Protein AF-A0A4Z0PW78-F1 (afdb_monomer)

Radius of gyration: 22.3 Å; Cα contacts (8 Å, |Δi|>4): 816; chains: 1; bounding box: 70×43×68 Å

Solvent-accessible surface area (backbone atoms only — not comparable to full-atom values): 22591 Å² total; per-residue (Å²): 133,64,68,70,57,57,51,52,51,54,51,48,52,52,50,50,51,48,52,62,52,59,76,69,64,66,72,40,75,34,71,49,31,57,59,21,32,73,36,9,66,39,74,57,93,52,34,35,35,42,36,24,33,34,71,18,48,64,55,60,40,34,90,69,72,58,75,44,50,45,72,59,26,53,74,41,70,54,27,63,71,45,38,53,58,56,42,54,42,89,92,56,57,73,67,48,40,48,51,54,48,50,50,31,52,75,54,73,37,88,73,70,82,82,55,56,71,69,57,49,55,53,48,47,54,53,42,49,50,34,48,52,53,53,45,46,56,51,50,54,50,46,42,60,73,70,57,49,60,35,38,38,37,42,28,55,38,73,60,44,53,79,79,69,49,53,57,54,58,61,50,49,52,53,44,54,74,73,72,43,75,95,54,42,61,33,36,40,41,45,44,57,33,42,50,41,58,94,62,65,57,68,53,41,57,58,50,58,36,22,29,45,32,29,6,41,45,50,9,45,49,59,45,70,49,65,53,84,50,33,34,42,38,38,11,28,24,42,11,25,54,17,48,40,32,21,52,23,36,37,65,64,51,45,80,78,56,60,75,77,30,47,61,38,39,49,51,38,57,56,47,54,72,39,67,73,44,30,42,33,71,48,77,48,22,23,38,34,27,41,40,24,42,28,46,33,43,46,51,72,25,40,64,51,63,44,61,56,83,87,66,88,71,72,85,66,78,55,76,48,33,54,27,40,33,39,36,23,21,74,65,32,43,77,31,44,42,60,92,49,67,38,82,83,48,57,55,19,37,42,9,28,36,66,49,33,41,49,28,47,66,98,84,38,80,57,3,43,54,45,48,44,50,75,73,67,41,82,40,48,64,35,40,43,80,51,78,47,55,45,52,90,85,49,87,45,75,52,68,61,26,48,52,62,21,51,70,61,39,48,53,52,46,42,50,52,77,46,88,61,91,60,95,50,67,61,74,63,130

Mean predicted aligned error: 7.26 Å

Organism: NCBI:txid1867101

Sequence (429 aa):
MNTKFIFNIILWVMIIANAAFMCSCTMRYVLYGTEASRYSGAVQNDSTFVYFDRQGDMYPSVDSRVVVHDDRLNYHGASLQHYFQFLTKPIWSADQQAQVTSLSRYYGVNLDLPAKETEVKASWLQLQDSVQTKFIRNFNRQLKASKTDVLVVLIHGYNNNVGETRWFAPLKRQILANYFIGERVHFLHIYWDGRSGTFVLPMWTWAQGSLYPVGLGVRQILTRLDPKMPVYALGHSTGAPVLCAALWNCTSALNKGRDYQVHLGERYLDMLKQPRYITPTLPKLRVAFVAPAMPALHFNDFDNRTTIAGQQSLTPPPLTPQRFVIGHNRHDKVTGKGPFPTRLYGSTRLGTKRSEYCGHGNTTPYGVLTLLRSTGSSAETFLYDFTKGIPWFGLGHGVVSFMNDERTFSQFLDAWLTNKPVRGNTTCP

pLDDT: mean 84.05, std 13.04, range [40.66, 98.75]

Nearest PDB structures (foldseek):
  1ixc-assembly1_A-2  TM=3.791E-01  e=1.864E+00  Cupriavidus necator
  6bnj-assembly1_C  TM=3.375E-01  e=1.764E+00  Homo sapiens
  4ran-assembly1_A  TM=3.615E-01  e=5.047E+00  Homo sapiens
  4kn6-assembly1_A  TM=3.289E-01  e=8.303E+00  Homo sapiens

Structure (mmCIF, N/CA/C/O backbone):
data_AF-A0A4Z0PW78-F1
#
_entry.id   AF-A0A4Z0PW78-F1
#
loop_
_atom_site.group_PDB
_atom_site.id
_atom_site.type_symbol
_atom_site.label_atom_id
_atom_site.label_alt_id
_atom_site.label_comp_id
_atom_site.label_asym_id
_atom_site.label_entity_id
_atom_site.label_seq_id
_atom_site.pdbx_PDB_ins_code
_atom_site.Cartn_x
_atom_site.Cartn_y
_atom_site.Cartn_z
_atom_site.occupancy
_atom_site.B_iso_or_equiv
_atom_site.auth_seq_id
_atom_site.auth_comp_id
_atom_site.auth_asym_id
_atom_site.auth_atom_id
_atom_site.pdbx_PDB_model_num
ATOM 1 N N . MET A 1 1 ? 45.318 -2.183 36.423 1.00 58.75 1 MET A N 1
ATOM 2 C CA . MET A 1 1 ? 44.887 -2.605 35.068 1.00 58.75 1 MET A CA 1
ATOM 3 C C . MET A 1 1 ? 44.771 -1.359 34.196 1.00 58.75 1 MET A C 1
ATOM 5 O O . MET A 1 1 ? 44.137 -0.406 34.626 1.00 58.75 1 MET A O 1
ATOM 9 N N . ASN A 1 2 ? 45.444 -1.307 33.044 1.00 82.50 2 ASN A N 1
ATOM 10 C CA . ASN A 1 2 ? 45.550 -0.086 32.235 1.00 82.50 2 ASN A CA 1
ATOM 11 C C . ASN A 1 2 ? 44.259 0.140 31.425 1.00 82.50 2 ASN A C 1
ATOM 13 O O . ASN A 1 2 ? 43.924 -0.659 30.552 1.00 82.50 2 ASN A O 1
ATOM 17 N N . THR A 1 3 ? 43.531 1.220 31.701 1.00 76.62 3 THR A N 1
ATOM 18 C CA . THR A 1 3 ? 42.263 1.572 31.034 1.00 76.62 3 THR A CA 1
ATOM 19 C C . THR A 1 3 ? 42.401 1.705 29.515 1.00 76.62 3 THR A C 1
ATOM 21 O O . THR A 1 3 ? 41.471 1.356 28.788 1.00 76.62 3 THR A O 1
ATOM 24 N N . LYS A 1 4 ? 43.582 2.093 29.008 1.00 78.19 4 LYS A N 1
ATOM 25 C CA . LYS A 1 4 ? 43.869 2.127 27.562 1.00 78.19 4 LYS A CA 1
ATOM 26 C C . LYS A 1 4 ? 43.874 0.736 26.919 1.00 78.19 4 LYS A C 1
ATOM 28 O O . LYS A 1 4 ? 43.474 0.591 25.769 1.00 78.19 4 LYS A O 1
ATOM 33 N N . PHE A 1 5 ? 44.294 -0.292 27.655 1.00 82.44 5 PHE A N 1
ATOM 34 C CA . PHE A 1 5 ? 44.346 -1.667 27.153 1.00 82.44 5 PHE A CA 1
ATOM 35 C C . PHE A 1 5 ? 42.940 -2.261 26.993 1.00 82.44 5 PHE A C 1
ATOM 37 O O . PHE A 1 5 ? 42.628 -2.834 25.953 1.00 82.44 5 PHE A O 1
ATOM 44 N N . ILE A 1 6 ? 42.060 -2.035 27.975 1.00 83.56 6 ILE A N 1
ATOM 45 C CA . ILE A 1 6 ? 40.652 -2.465 27.914 1.00 83.56 6 ILE A CA 1
ATOM 46 C C . ILE A 1 6 ? 39.918 -1.748 26.772 1.00 83.56 6 ILE A C 1
ATOM 48 O O . ILE A 1 6 ? 39.203 -2.391 26.007 1.00 83.56 6 ILE A O 1
ATOM 52 N N . PHE A 1 7 ? 40.138 -0.440 26.605 1.00 85.44 7 PHE A N 1
ATOM 53 C CA . PHE A 1 7 ? 39.536 0.327 25.511 1.00 85.44 7 PHE A CA 1
ATOM 54 C C . PHE A 1 7 ? 39.963 -0.194 24.129 1.00 85.44 7 PHE A C 1
ATOM 56 O O . PHE A 1 7 ? 39.117 -0.393 23.260 1.00 85.44 7 PHE A O 1
ATOM 63 N N . ASN A 1 8 ? 41.253 -0.489 23.942 1.00 80.19 8 ASN A N 1
ATOM 64 C CA . ASN A 1 8 ? 41.758 -1.039 22.684 1.00 80.19 8 ASN A CA 1
ATOM 65 C C . ASN A 1 8 ? 41.202 -2.438 22.392 1.00 80.19 8 ASN A C 1
ATOM 67 O O . ASN A 1 8 ? 40.856 -2.713 21.248 1.00 80.19 8 ASN A O 1
ATOM 71 N N . ILE A 1 9 ? 41.052 -3.303 23.401 1.00 81.75 9 ILE A N 1
ATOM 72 C CA . ILE A 1 9 ? 40.420 -4.620 23.218 1.00 81.75 9 ILE A CA 1
ATOM 73 C C . ILE A 1 9 ? 38.960 -4.465 22.789 1.00 81.75 9 ILE A C 1
ATOM 75 O O . ILE A 1 9 ? 38.541 -5.107 21.830 1.00 81.75 9 ILE A O 1
ATOM 79 N N . ILE A 1 10 ? 38.191 -3.590 23.446 1.00 80.38 10 ILE A N 1
ATOM 80 C CA . ILE A 1 10 ? 36.789 -3.337 23.080 1.00 80.38 10 ILE A CA 1
ATOM 81 C C . ILE A 1 10 ? 36.696 -2.811 21.643 1.00 80.38 10 ILE A C 1
ATOM 83 O O . ILE A 1 10 ? 35.862 -3.284 20.872 1.00 80.38 10 ILE A O 1
ATOM 87 N N . LEU A 1 11 ? 37.576 -1.883 21.258 1.00 75.31 11 LEU A N 1
ATOM 88 C CA . LEU A 1 11 ? 37.617 -1.333 19.906 1.00 75.31 11 LEU A CA 1
ATOM 89 C C . LEU A 1 11 ? 37.958 -2.406 18.861 1.00 75.31 11 LEU A C 1
ATOM 91 O O . LEU A 1 11 ? 37.272 -2.501 17.847 1.00 75.31 11 LEU A O 1
ATOM 95 N N . TRP A 1 12 ? 38.959 -3.255 19.111 1.00 77.38 12 TRP A N 1
ATOM 96 C CA . TRP A 1 12 ? 39.329 -4.340 18.198 1.00 77.38 12 TRP A CA 1
ATOM 97 C C . TRP A 1 12 ? 38.259 -5.425 18.101 1.00 77.38 12 TRP A C 1
ATOM 99 O O . TRP A 1 12 ? 37.971 -5.883 16.999 1.00 77.38 12 TRP A O 1
ATOM 109 N N . VAL A 1 13 ? 37.606 -5.788 19.209 1.00 77.50 13 VAL A N 1
ATOM 110 C CA . VAL A 1 13 ? 36.450 -6.697 19.190 1.00 77.50 13 VAL A CA 1
ATOM 111 C C . VAL A 1 13 ? 35.306 -6.081 18.390 1.00 77.50 13 VAL A C 1
ATOM 113 O O . VAL A 1 13 ? 34.701 -6.777 17.583 1.00 77.50 13 VAL A O 1
ATOM 116 N N . MET A 1 14 ? 35.044 -4.778 18.527 1.00 68.12 14 MET A N 1
ATOM 117 C CA . MET A 1 14 ? 34.059 -4.084 17.696 1.00 68.12 14 MET A CA 1
ATOM 118 C C . MET A 1 14 ? 34.455 -4.063 16.216 1.00 68.12 14 MET A C 1
ATOM 120 O O . MET A 1 14 ? 33.590 -4.267 15.371 1.00 68.12 14 MET A O 1
ATOM 124 N N . ILE A 1 15 ? 35.727 -3.846 15.876 1.00 71.06 15 ILE A N 1
ATOM 125 C CA . ILE A 1 15 ? 36.209 -3.839 14.485 1.00 71.06 15 ILE A CA 1
ATOM 126 C C . ILE A 1 15 ? 36.124 -5.239 13.872 1.00 71.06 15 ILE A C 1
ATOM 128 O O . ILE A 1 15 ? 35.590 -5.381 12.777 1.00 71.06 15 ILE A O 1
ATOM 132 N N . ILE A 1 16 ? 36.589 -6.274 14.574 1.00 67.12 16 ILE A N 1
ATOM 133 C CA . ILE A 1 16 ? 36.559 -7.665 14.103 1.00 67.12 16 ILE A CA 1
ATOM 134 C C . ILE A 1 16 ? 35.118 -8.170 14.025 1.00 67.12 16 ILE A C 1
ATOM 136 O O . ILE A 1 16 ? 34.749 -8.782 13.027 1.00 67.12 16 ILE A O 1
ATOM 140 N N . ALA A 1 17 ? 34.275 -7.856 15.014 1.00 63.44 17 ALA A N 1
ATOM 141 C CA . ALA A 1 17 ? 32.852 -8.166 14.955 1.00 63.44 17 ALA A CA 1
ATOM 142 C C . ALA A 1 17 ? 32.187 -7.460 13.772 1.00 63.44 17 ALA A C 1
ATOM 144 O O . ALA A 1 17 ? 31.422 -8.109 13.074 1.00 63.44 17 ALA A O 1
ATOM 145 N N . ASN A 1 18 ? 32.518 -6.190 13.491 1.00 56.50 18 ASN A N 1
ATOM 146 C CA . ASN A 1 18 ? 32.035 -5.477 12.304 1.00 56.50 18 ASN A CA 1
ATOM 147 C C . ASN A 1 18 ? 32.563 -6.094 10.999 1.00 56.50 18 ASN A C 1
ATOM 149 O O . ASN A 1 18 ? 31.786 -6.256 10.069 1.00 56.50 18 ASN A O 1
ATOM 153 N N . ALA A 1 19 ? 33.841 -6.470 10.909 1.00 58.12 19 ALA A N 1
ATOM 154 C CA . ALA A 1 19 ? 34.433 -7.056 9.704 1.00 58.12 19 ALA A CA 1
ATOM 155 C C . ALA A 1 19 ? 33.874 -8.459 9.405 1.00 58.12 19 ALA A C 1
ATOM 157 O O . ALA A 1 19 ? 33.479 -8.744 8.274 1.00 58.12 19 ALA A O 1
ATOM 158 N N . ALA A 1 20 ? 33.750 -9.309 10.428 1.00 54.91 20 ALA A N 1
ATOM 159 C CA . ALA A 1 20 ? 33.097 -10.611 10.320 1.00 54.91 20 ALA A CA 1
ATOM 160 C C . ALA A 1 20 ? 31.589 -10.473 10.027 1.00 54.91 20 ALA A C 1
ATOM 162 O O . ALA A 1 20 ? 31.053 -11.249 9.234 1.00 54.91 20 ALA A O 1
ATOM 163 N N . PHE A 1 21 ? 30.916 -9.449 10.580 1.00 53.56 21 PHE A N 1
ATOM 164 C CA . PHE A 1 21 ? 29.539 -9.099 10.202 1.00 53.56 21 PHE A CA 1
ATOM 165 C C . PHE A 1 21 ? 29.437 -8.685 8.733 1.00 53.56 21 PHE A C 1
ATOM 167 O O . PHE A 1 21 ? 28.519 -9.118 8.045 1.00 53.56 21 PHE A O 1
ATOM 174 N N . MET A 1 22 ? 30.369 -7.868 8.238 1.00 52.12 22 MET A N 1
ATOM 175 C CA . MET A 1 22 ? 30.352 -7.343 6.870 1.00 52.12 22 MET A CA 1
ATOM 176 C C . MET A 1 22 ? 30.573 -8.441 5.815 1.00 52.12 22 MET A C 1
ATOM 178 O O . MET A 1 22 ? 29.960 -8.373 4.751 1.00 52.12 22 MET A O 1
ATOM 182 N N . CYS A 1 23 ? 31.363 -9.483 6.108 1.00 48.81 23 CYS A N 1
ATOM 183 C CA . CYS A 1 23 ? 31.635 -10.582 5.167 1.00 48.81 23 CYS A CA 1
ATOM 184 C C . CYS A 1 23 ? 30.452 -11.543 4.925 1.00 48.81 23 CYS A C 1
ATOM 186 O O . CYS A 1 23 ? 30.464 -12.263 3.932 1.00 48.81 23 CYS A O 1
ATOM 188 N N . SER A 1 24 ? 29.415 -11.546 5.773 1.00 46.94 24 SER A N 1
ATOM 189 C CA . SER A 1 24 ? 28.222 -12.408 5.600 1.00 46.94 24 SER A CA 1
ATOM 190 C C . SER A 1 24 ? 26.971 -11.645 5.127 1.00 46.94 24 SER A C 1
ATOM 192 O O . SER A 1 24 ? 25.858 -12.174 5.142 1.00 46.94 24 SER A O 1
ATOM 194 N N . CYS A 1 25 ? 27.130 -10.391 4.695 1.00 55.53 25 CYS A N 1
ATOM 195 C CA . CYS A 1 25 ? 26.038 -9.488 4.325 1.00 55.53 25 CYS A CA 1
ATOM 196 C C . CYS A 1 25 ? 25.551 -9.686 2.879 1.00 55.53 25 CYS A C 1
ATOM 198 O O . CYS A 1 25 ? 25.600 -8.760 2.068 1.00 55.53 25 CYS A O 1
ATOM 200 N N . THR A 1 26 ? 25.023 -10.860 2.526 1.00 66.12 26 THR A N 1
ATOM 201 C CA . THR A 1 26 ? 24.282 -10.974 1.258 1.00 66.12 26 THR A CA 1
ATOM 202 C C . THR A 1 26 ? 22.889 -10.369 1.432 1.00 66.12 26 THR A C 1
ATOM 204 O O . THR A 1 26 ? 21.974 -11.041 1.909 1.00 66.12 26 THR A O 1
ATOM 207 N N . MET A 1 27 ? 22.719 -9.096 1.066 1.00 73.75 27 MET A N 1
ATOM 208 C CA . MET A 1 27 ? 21.386 -8.532 0.834 1.00 73.75 27 MET A CA 1
ATOM 209 C C . MET A 1 27 ? 20.772 -9.233 -0.378 1.00 73.75 27 MET A C 1
ATOM 211 O O . MET A 1 27 ? 21.381 -9.258 -1.447 1.00 73.75 27 MET A O 1
ATOM 215 N N . ARG A 1 28 ? 19.572 -9.788 -0.221 1.00 85.25 28 ARG A N 1
ATOM 216 C CA . ARG A 1 28 ? 18.811 -10.403 -1.314 1.00 85.25 28 ARG A CA 1
ATOM 217 C C . ARG A 1 28 ? 17.563 -9.580 -1.572 1.00 85.25 28 ARG A C 1
ATOM 219 O O . ARG A 1 28 ? 17.026 -8.962 -0.657 1.00 85.25 28 ARG A O 1
ATOM 226 N N . TYR A 1 29 ? 17.097 -9.540 -2.809 1.00 87.75 29 TYR A N 1
ATOM 227 C CA . TYR A 1 29 ? 15.797 -8.943 -3.079 1.00 87.75 29 TYR A CA 1
ATOM 228 C C . TYR A 1 29 ? 14.685 -9.899 -2.648 1.00 87.75 29 TYR A C 1
ATOM 230 O O . TYR A 1 29 ? 14.821 -11.117 -2.757 1.00 87.75 29 TYR A O 1
ATOM 238 N N . VAL A 1 30 ? 13.595 -9.334 -2.136 1.00 87.94 30 VAL A N 1
ATOM 239 C CA . VAL A 1 30 ? 12.322 -10.046 -2.023 1.00 87.94 30 VAL A CA 1
ATOM 240 C C . VAL A 1 30 ? 11.536 -9.645 -3.253 1.00 87.94 30 VAL A C 1
ATOM 242 O O . VAL A 1 30 ? 11.155 -8.482 -3.367 1.00 87.94 30 VAL A O 1
ATOM 245 N N . LEU A 1 31 ? 11.398 -10.586 -4.179 1.00 91.62 31 LEU A N 1
ATOM 246 C CA . LEU A 1 31 ? 10.797 -10.376 -5.487 1.00 91.62 31 LEU A CA 1
ATOM 247 C C . LEU A 1 31 ? 9.502 -11.162 -5.588 1.00 91.62 31 LEU A C 1
ATOM 249 O O . LEU A 1 31 ? 9.374 -12.239 -5.001 1.00 91.62 31 LEU A O 1
ATOM 253 N N . TYR A 1 32 ? 8.562 -10.601 -6.334 1.00 92.06 32 TYR A N 1
ATOM 254 C CA . TYR A 1 32 ? 7.262 -11.199 -6.577 1.00 92.06 32 TYR A CA 1
ATOM 255 C C . TYR A 1 32 ? 7.033 -11.558 -8.042 1.00 92.06 32 TYR A C 1
ATOM 257 O O . TYR A 1 32 ? 5.896 -11.812 -8.405 1.00 92.06 32 TYR A O 1
ATOM 265 N N . GLY A 1 33 ? 8.047 -11.600 -8.902 1.00 90.75 33 GLY A N 1
ATOM 266 C CA . GLY A 1 33 ? 7.859 -11.868 -10.325 1.00 90.75 33 GLY A CA 1
ATOM 267 C C . GLY A 1 33 ? 7.135 -13.180 -10.598 1.00 90.75 33 GLY A C 1
ATOM 268 O O . GLY A 1 33 ? 6.086 -13.186 -11.257 1.00 90.75 33 GLY A O 1
ATOM 269 N N . THR A 1 34 ? 7.642 -14.287 -10.055 1.00 90.19 34 THR A N 1
ATOM 270 C CA . THR A 1 34 ? 7.054 -15.611 -10.306 1.00 90.19 34 THR A CA 1
ATOM 271 C C . THR A 1 34 ? 5.647 -15.706 -9.704 1.00 90.19 34 THR A C 1
ATOM 273 O O . THR A 1 34 ? 4.705 -16.168 -10.349 1.00 90.19 34 THR A O 1
ATOM 276 N N . GLU A 1 35 ? 5.480 -15.212 -8.483 1.00 91.06 35 GLU A N 1
ATOM 277 C CA . GLU A 1 35 ? 4.234 -15.209 -7.719 1.00 91.06 35 GLU A CA 1
ATOM 278 C C . GLU A 1 35 ? 3.168 -14.304 -8.352 1.00 91.06 35 GLU A C 1
ATOM 280 O O . GLU A 1 35 ? 2.017 -14.713 -8.507 1.00 91.06 35 GLU A O 1
ATOM 285 N N . ALA A 1 36 ? 3.540 -13.099 -8.778 1.00 91.00 36 ALA A N 1
ATOM 286 C CA . ALA A 1 36 ? 2.667 -12.160 -9.469 1.00 91.00 36 ALA A CA 1
ATOM 287 C C . ALA A 1 36 ? 2.190 -12.737 -10.803 1.00 91.00 36 ALA A C 1
ATOM 289 O O . ALA A 1 36 ? 1.018 -12.608 -11.141 1.00 91.00 36 ALA A O 1
ATOM 290 N N . SER A 1 37 ? 3.046 -13.472 -11.512 1.00 88.44 37 SER A N 1
ATOM 291 C CA . SER A 1 37 ? 2.659 -14.161 -12.750 1.00 88.44 37 SER A CA 1
ATOM 292 C C . SER A 1 37 ? 1.589 -15.243 -12.525 1.00 88.44 37 SER A C 1
ATOM 294 O O . SER A 1 37 ? 0.909 -15.640 -13.469 1.00 88.44 37 SER A O 1
ATOM 296 N N . ARG A 1 38 ? 1.409 -15.712 -11.280 1.00 88.38 38 ARG A N 1
ATOM 297 C CA . ARG A 1 38 ? 0.385 -16.699 -10.888 1.00 88.38 38 ARG A CA 1
ATOM 298 C C . ARG A 1 38 ? -0.874 -16.082 -10.289 1.00 88.38 38 ARG A C 1
ATOM 300 O O . ARG A 1 38 ? -1.936 -16.692 -10.393 1.00 88.38 38 ARG A O 1
ATOM 307 N N . TYR A 1 39 ? -0.768 -14.912 -9.654 1.00 90.62 39 TYR A N 1
ATOM 308 C CA . TYR A 1 39 ? -1.858 -14.360 -8.839 1.00 90.62 39 TYR A CA 1
ATOM 309 C C . TYR A 1 39 ? -2.183 -12.877 -9.070 1.00 90.62 39 TYR A C 1
ATOM 311 O O . TYR A 1 39 ? -3.237 -12.425 -8.626 1.00 90.62 39 TYR A O 1
ATOM 319 N N . SER A 1 40 ? -1.330 -12.099 -9.742 1.00 89.25 40 SER A N 1
ATOM 320 C CA . SER A 1 40 ? -1.537 -10.654 -9.924 1.00 89.25 40 SER A CA 1
ATOM 321 C C . SER A 1 40 ? -2.811 -10.360 -10.707 1.00 89.25 40 SER A C 1
ATOM 323 O O . SER A 1 40 ? -3.011 -10.834 -11.828 1.00 89.25 40 SER A O 1
ATOM 325 N N . GLY A 1 41 ? -3.701 -9.579 -10.102 1.00 83.12 41 GLY A N 1
ATOM 326 C CA . GLY A 1 41 ? -5.011 -9.270 -10.661 1.00 83.12 41 GLY A CA 1
ATOM 327 C C . GLY A 1 41 ? -5.982 -10.453 -10.693 1.00 83.12 41 GLY A C 1
ATOM 328 O O . GLY A 1 41 ? -7.128 -10.260 -11.093 1.00 83.12 41 GLY A O 1
ATOM 329 N N . ALA A 1 42 ? -5.568 -11.645 -10.248 1.00 85.12 42 ALA A N 1
ATOM 330 C CA . ALA A 1 42 ? -6.457 -12.787 -10.127 1.00 85.12 42 ALA A CA 1
ATOM 331 C C . ALA A 1 42 ? -7.454 -12.538 -8.991 1.00 85.12 42 ALA A C 1
ATOM 333 O O . ALA A 1 42 ? -7.094 -12.096 -7.894 1.00 85.12 42 ALA A O 1
ATOM 334 N N . VAL A 1 43 ? -8.718 -12.843 -9.262 1.00 82.50 43 VAL A N 1
ATOM 335 C CA . VAL A 1 43 ? -9.770 -12.855 -8.251 1.00 82.50 43 VAL A CA 1
ATOM 336 C C . VAL A 1 43 ? -9.889 -14.279 -7.726 1.00 82.50 43 VAL A C 1
ATOM 338 O O . VAL A 1 43 ? -10.157 -15.204 -8.489 1.00 82.50 43 VAL A O 1
ATOM 341 N N . GLN A 1 44 ? -9.690 -14.457 -6.425 1.00 86.94 44 GLN A N 1
ATOM 342 C CA . GLN A 1 44 ? -9.914 -15.723 -5.735 1.00 86.94 44 GLN A CA 1
ATOM 343 C C . GLN A 1 44 ? -11.012 -15.513 -4.703 1.00 86.94 44 GLN A C 1
ATOM 345 O O . GLN A 1 44 ? -10.759 -14.957 -3.635 1.00 86.94 44 GLN A O 1
ATOM 350 N N . ASN A 1 45 ? -12.226 -15.954 -5.032 1.00 86.69 45 ASN A N 1
ATOM 351 C CA . ASN A 1 45 ? -13.425 -15.756 -4.218 1.00 86.69 45 ASN A CA 1
ATOM 352 C C . ASN A 1 45 ? -13.661 -14.261 -3.915 1.00 86.69 45 ASN A C 1
ATOM 354 O O . ASN A 1 45 ? -14.060 -13.493 -4.785 1.00 86.69 45 ASN A O 1
ATOM 358 N N . ASP A 1 46 ? -13.369 -13.864 -2.686 1.00 93.81 46 ASP A N 1
ATOM 359 C CA . ASP A 1 46 ? -13.514 -12.551 -2.067 1.00 93.81 46 ASP A CA 1
ATOM 360 C C . ASP A 1 46 ? -12.165 -11.821 -1.914 1.00 93.81 46 ASP A C 1
ATOM 362 O O . ASP A 1 46 ? -12.046 -10.888 -1.125 1.00 93.81 46 ASP A O 1
ATOM 366 N N . SER A 1 47 ? -11.119 -12.254 -2.624 1.00 96.62 47 SER A N 1
ATOM 367 C CA . SER A 1 47 ? -9.785 -11.652 -2.566 1.00 96.62 47 SER A CA 1
ATOM 368 C C . SER A 1 47 ? -9.225 -11.314 -3.947 1.00 96.62 47 SER A C 1
ATOM 370 O O . SER A 1 47 ? -9.399 -12.054 -4.914 1.00 96.62 47 SER A O 1
ATOM 372 N N . THR A 1 48 ? -8.487 -10.209 -4.023 1.00 96.62 48 THR A N 1
ATOM 373 C CA . THR A 1 48 ? -7.654 -9.829 -5.170 1.00 96.62 48 THR A CA 1
ATOM 374 C C . THR A 1 48 ? -6.249 -9.503 -4.690 1.00 96.62 48 THR A C 1
ATOM 376 O O . THR A 1 48 ? -6.077 -8.814 -3.685 1.00 96.62 48 THR A O 1
ATOM 379 N N . PHE A 1 49 ? -5.248 -9.981 -5.423 1.00 95.38 49 PHE A N 1
ATOM 380 C CA . PHE A 1 49 ? -3.836 -9.811 -5.097 1.00 95.38 49 PHE A CA 1
ATOM 381 C C . PHE A 1 49 ? -3.203 -8.873 -6.118 1.00 95.38 49 PHE A C 1
ATOM 383 O O . PHE A 1 49 ? -3.380 -9.047 -7.324 1.00 95.38 49 PHE A O 1
ATOM 390 N N . VAL A 1 50 ? -2.476 -7.872 -5.641 1.00 96.06 50 VAL A N 1
ATOM 391 C CA . VAL A 1 50 ? -1.761 -6.918 -6.489 1.00 96.06 50 VAL A CA 1
ATOM 392 C C . VAL A 1 50 ? -0.324 -6.851 -6.031 1.00 96.06 50 VAL A C 1
ATOM 394 O O . VAL A 1 50 ? -0.065 -6.772 -4.835 1.00 96.06 50 VAL A O 1
ATOM 397 N N . TYR A 1 51 ? 0.591 -6.860 -6.991 1.00 96.38 51 TYR A N 1
ATOM 398 C CA . TYR A 1 51 ? 2.021 -6.849 -6.743 1.00 96.38 51 TYR A CA 1
ATOM 399 C C . TYR A 1 51 ? 2.630 -5.615 -7.398 1.00 96.38 51 TYR A C 1
ATOM 401 O O . TYR A 1 51 ? 2.323 -5.300 -8.552 1.00 96.38 51 TYR A O 1
ATOM 409 N N . PHE A 1 52 ? 3.515 -4.948 -6.669 1.00 95.94 52 PHE A N 1
ATOM 410 C CA . PHE A 1 52 ? 4.310 -3.825 -7.147 1.00 95.94 52 PHE A CA 1
ATOM 411 C C . PHE A 1 52 ? 5.793 -4.138 -7.011 1.00 95.94 52 PHE A C 1
ATOM 413 O O . PHE A 1 52 ? 6.217 -4.759 -6.037 1.00 95.94 52 PHE A O 1
ATOM 420 N N . ASP A 1 53 ? 6.598 -3.685 -7.959 1.00 94.12 53 ASP A N 1
ATOM 421 C CA . ASP A 1 53 ? 8.038 -3.676 -7.762 1.00 94.12 53 ASP A CA 1
ATOM 422 C C . ASP A 1 53 ? 8.449 -2.543 -6.805 1.00 94.12 53 ASP A C 1
ATOM 424 O O . ASP A 1 53 ? 7.646 -1.706 -6.380 1.00 94.12 53 ASP A O 1
ATOM 428 N N . ARG A 1 54 ? 9.737 -2.474 -6.473 1.00 89.69 54 ARG A N 1
ATOM 429 C CA . ARG A 1 54 ? 10.269 -1.449 -5.559 1.00 89.69 54 ARG A CA 1
ATOM 430 C C . ARG A 1 54 ? 10.188 -0.019 -6.112 1.00 89.69 54 ARG A C 1
ATOM 432 O O . ARG A 1 54 ? 10.439 0.938 -5.386 1.00 89.69 54 ARG A O 1
ATOM 439 N N . GLN A 1 55 ? 9.908 0.133 -7.403 1.00 90.62 55 GLN A N 1
ATOM 440 C CA . GLN A 1 55 ? 9.741 1.411 -8.085 1.00 90.62 55 GLN A CA 1
ATOM 441 C C . GLN A 1 55 ? 8.264 1.784 -8.284 1.00 90.62 55 GLN A C 1
ATOM 443 O O . GLN A 1 55 ? 7.977 2.777 -8.961 1.00 90.62 55 GLN A O 1
ATOM 448 N N . GLY A 1 56 ? 7.346 1.029 -7.671 1.00 92.44 56 GLY A N 1
ATOM 449 C CA . GLY A 1 56 ? 5.906 1.252 -7.759 1.00 92.44 56 GLY A CA 1
ATOM 450 C C . GLY A 1 56 ? 5.293 0.862 -9.098 1.00 92.44 56 GLY A C 1
ATOM 451 O O . GLY A 1 56 ? 4.139 1.209 -9.352 1.00 92.44 56 GLY A O 1
ATOM 452 N N . ASP A 1 57 ? 6.039 0.149 -9.941 1.00 94.38 57 ASP A N 1
ATOM 453 C CA . ASP A 1 57 ? 5.527 -0.392 -11.190 1.00 94.38 57 ASP A CA 1
ATOM 454 C C . ASP A 1 57 ? 4.717 -1.660 -10.876 1.00 94.38 57 ASP A C 1
ATOM 456 O O . ASP A 1 57 ? 5.152 -2.539 -10.130 1.00 94.38 57 ASP A O 1
ATOM 460 N N . MET A 1 58 ? 3.498 -1.744 -11.407 1.00 96.25 58 MET A N 1
ATOM 461 C CA . MET A 1 58 ? 2.601 -2.871 -11.168 1.00 96.25 58 MET A CA 1
ATOM 462 C C . MET A 1 58 ? 3.035 -4.061 -12.026 1.00 96.25 58 MET A C 1
ATOM 464 O O . MET A 1 58 ? 3.262 -3.927 -13.235 1.00 96.25 58 MET A O 1
ATOM 468 N N . TYR A 1 59 ? 3.108 -5.243 -11.414 1.00 96.31 59 TYR A N 1
ATOM 469 C CA . TYR A 1 59 ? 3.344 -6.477 -12.154 1.00 96.31 59 TYR A CA 1
ATOM 470 C C . TYR A 1 59 ? 2.160 -6.788 -13.086 1.00 96.31 59 TYR A C 1
ATOM 472 O O . TYR A 1 59 ? 1.004 -6.618 -12.678 1.00 96.31 59 TYR A O 1
ATOM 480 N N . PRO A 1 60 ? 2.414 -7.293 -14.310 1.00 93.62 60 PRO A N 1
ATOM 481 C CA . PRO A 1 60 ? 1.360 -7.701 -15.231 1.00 93.62 60 PRO A CA 1
ATOM 482 C C . PRO A 1 60 ? 0.357 -8.667 -14.601 1.00 93.62 60 PRO A C 1
ATOM 484 O O . PRO A 1 60 ? 0.700 -9.477 -13.742 1.00 93.62 60 PRO A O 1
ATOM 487 N N . SER A 1 61 ? -0.891 -8.605 -15.061 1.00 89.88 61 SER A N 1
ATOM 488 C CA . SER A 1 61 ? -1.927 -9.539 -14.624 1.00 89.88 61 SER A CA 1
ATOM 489 C C . SER A 1 61 ? -1.651 -10.944 -15.151 1.00 89.88 61 SER A C 1
ATOM 491 O O . SER A 1 61 ? -1.165 -11.081 -16.279 1.00 89.88 61 SER A O 1
ATOM 493 N N . VAL A 1 62 ? -2.106 -11.963 -14.426 1.00 88.19 62 VAL A N 1
ATOM 494 C CA . VAL A 1 62 ? -2.045 -13.380 -14.841 1.00 88.19 62 VAL A CA 1
ATOM 495 C C . VAL A 1 62 ? -2.594 -13.625 -16.250 1.00 88.19 62 VAL A C 1
ATOM 497 O O . VAL A 1 62 ? -2.043 -14.416 -17.011 1.00 88.19 62 VAL A O 1
ATOM 500 N N . ASP A 1 63 ? -3.618 -12.867 -16.650 1.00 86.44 63 ASP A N 1
ATOM 501 C CA . ASP A 1 63 ? -4.261 -12.972 -17.965 1.00 86.44 63 ASP A CA 1
ATOM 502 C C . ASP A 1 63 ? -3.325 -12.628 -19.135 1.00 86.44 63 ASP A C 1
ATOM 504 O O . ASP A 1 63 ? -3.578 -13.029 -20.269 1.00 86.44 63 ASP A O 1
ATOM 508 N N . SER A 1 64 ? -2.233 -11.897 -18.874 1.00 84.56 64 SER A N 1
ATOM 509 C CA . SER A 1 64 ? -1.209 -11.608 -19.886 1.00 84.56 64 SER A CA 1
ATOM 510 C C . SER A 1 64 ? -0.383 -12.843 -20.255 1.00 84.56 64 SER A C 1
ATOM 512 O O . SER A 1 64 ? 0.249 -12.851 -21.309 1.00 84.56 64 SER A O 1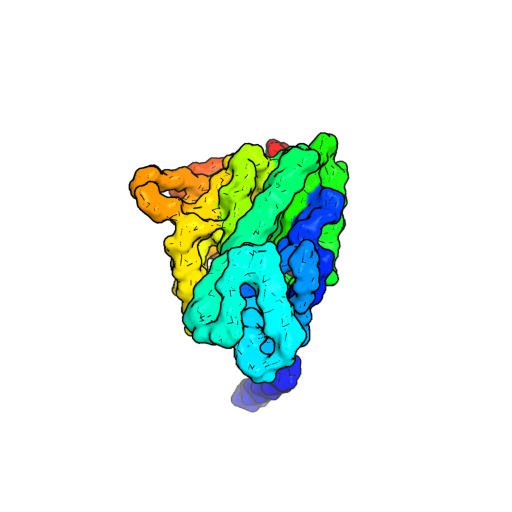
ATOM 514 N N . ARG A 1 65 ? -0.384 -13.878 -19.396 1.00 86.19 65 ARG A N 1
ATOM 515 C CA . ARG A 1 65 ? 0.425 -15.106 -19.502 1.00 86.19 65 ARG A CA 1
ATOM 516 C C . ARG A 1 65 ? 1.937 -14.867 -19.583 1.00 86.19 65 ARG A C 1
ATOM 518 O O . ARG A 1 65 ? 2.685 -15.777 -19.930 1.00 86.19 65 ARG A O 1
ATOM 525 N N . VAL A 1 66 ? 2.393 -13.659 -19.262 1.00 85.31 66 VAL A N 1
ATOM 526 C CA . VAL A 1 66 ? 3.814 -13.322 -19.215 1.00 85.31 66 VAL A CA 1
ATOM 527 C C . VAL A 1 66 ? 4.353 -13.670 -17.840 1.00 85.31 66 VAL A C 1
ATOM 529 O O . VAL A 1 66 ? 3.811 -13.233 -16.828 1.00 85.31 66 VAL A O 1
ATOM 532 N N . VAL A 1 67 ? 5.429 -14.453 -17.824 1.00 87.75 67 VAL A N 1
ATOM 533 C CA . VAL A 1 67 ? 6.115 -14.843 -16.594 1.00 87.75 67 VAL A CA 1
ATOM 534 C C . VAL A 1 67 ? 7.319 -13.935 -16.383 1.00 87.75 67 VAL A C 1
ATOM 536 O O . VAL A 1 67 ? 8.290 -13.984 -17.140 1.00 87.75 67 VAL A O 1
ATOM 539 N N . VAL A 1 68 ? 7.266 -13.109 -15.341 1.00 89.25 68 VAL A N 1
ATOM 540 C CA . VAL A 1 68 ? 8.418 -12.316 -14.898 1.00 89.25 68 VAL A CA 1
ATOM 541 C C . VAL A 1 68 ? 9.237 -13.179 -13.948 1.00 89.25 68 VAL A C 1
ATOM 543 O O . VAL A 1 68 ? 8.851 -13.381 -12.807 1.00 89.25 68 VAL A O 1
ATOM 546 N N . HIS A 1 69 ? 10.357 -13.726 -14.407 1.00 88.69 69 HIS A N 1
ATOM 547 C CA . HIS A 1 69 ? 11.171 -14.601 -13.564 1.00 88.69 69 HIS A CA 1
ATOM 548 C C . HIS A 1 69 ? 12.043 -13.811 -12.576 1.00 88.69 69 HIS A C 1
ATOM 550 O O . HIS A 1 69 ? 12.710 -12.843 -12.959 1.00 88.69 69 HIS A O 1
ATOM 556 N N . ASP A 1 70 ? 12.067 -14.248 -11.315 1.00 90.94 70 ASP A N 1
ATOM 557 C CA . ASP A 1 70 ? 12.783 -13.554 -10.236 1.00 90.94 70 ASP A CA 1
ATOM 558 C C . ASP A 1 70 ? 14.302 -13.558 -10.416 1.00 90.94 70 ASP A C 1
ATOM 560 O O . ASP A 1 70 ? 14.958 -12.583 -10.069 1.00 90.94 70 ASP A O 1
ATOM 564 N N . ASP A 1 71 ? 14.880 -14.615 -10.987 1.00 88.38 71 ASP A N 1
ATOM 565 C CA . ASP A 1 71 ? 16.316 -14.710 -11.278 1.00 88.38 71 ASP A CA 1
ATOM 566 C C . ASP A 1 71 ? 16.768 -13.615 -12.259 1.00 88.38 71 ASP A C 1
ATOM 568 O O . ASP A 1 71 ? 17.759 -12.915 -12.024 1.00 88.38 71 ASP A O 1
ATOM 572 N N . ARG A 1 72 ? 15.985 -13.399 -13.318 1.00 85.81 72 ARG A N 1
ATOM 573 C CA . ARG A 1 72 ? 16.208 -12.342 -14.308 1.00 85.81 72 ARG A CA 1
ATOM 574 C C . ARG A 1 72 ? 15.951 -10.967 -13.710 1.00 85.81 72 ARG A C 1
ATOM 576 O O . ARG A 1 72 ? 16.752 -10.053 -13.886 1.00 85.81 72 ARG A O 1
ATOM 583 N N . LEU A 1 73 ? 14.854 -10.807 -12.976 1.00 88.69 73 LEU A N 1
ATOM 584 C CA . LEU A 1 73 ? 14.533 -9.547 -12.315 1.00 88.69 73 LEU A CA 1
ATOM 585 C C . LEU A 1 73 ? 15.630 -9.149 -11.309 1.00 88.69 73 LEU A C 1
ATOM 587 O O . LEU A 1 73 ? 16.051 -7.992 -11.275 1.00 88.69 73 LEU A O 1
ATOM 591 N N . ASN A 1 74 ? 16.156 -10.114 -10.552 1.00 87.44 74 ASN A N 1
ATOM 592 C CA . ASN A 1 74 ? 17.284 -9.951 -9.637 1.00 87.44 74 ASN A CA 1
ATOM 593 C C . ASN A 1 74 ? 18.553 -9.493 -10.372 1.00 87.44 74 ASN A C 1
ATOM 595 O O . ASN A 1 74 ? 19.195 -8.535 -9.935 1.00 87.44 74 ASN A O 1
ATOM 599 N N . TYR A 1 75 ? 18.880 -10.116 -11.510 1.00 83.12 75 TYR A N 1
ATOM 600 C CA . TYR A 1 75 ? 20.010 -9.716 -12.357 1.00 83.12 75 TYR A CA 1
ATOM 601 C C . TYR A 1 75 ? 19.881 -8.266 -12.862 1.00 83.12 75 TYR A C 1
ATOM 603 O O . TYR A 1 75 ? 20.870 -7.540 -12.939 1.00 83.12 75 TYR A O 1
ATOM 611 N N . HIS A 1 76 ? 18.655 -7.795 -13.105 1.00 79.94 76 HIS A N 1
ATOM 612 C CA . HIS A 1 76 ? 18.364 -6.430 -13.562 1.00 79.94 76 HIS A CA 1
ATOM 613 C C . HIS A 1 76 ? 18.088 -5.432 -12.428 1.00 79.94 76 HIS A C 1
ATOM 615 O O . HIS A 1 76 ? 17.459 -4.388 -12.620 1.00 79.94 76 HIS A O 1
ATOM 621 N N . GLY A 1 77 ? 18.586 -5.722 -11.225 1.00 80.81 77 GLY A N 1
ATOM 622 C CA . GLY A 1 77 ? 18.494 -4.808 -10.095 1.00 80.81 77 GLY A CA 1
ATOM 623 C C . GLY A 1 77 ? 17.075 -4.658 -9.558 1.00 80.81 77 GLY A C 1
ATOM 624 O O . GLY A 1 77 ? 16.737 -3.580 -9.072 1.00 80.81 77 GLY A O 1
ATOM 625 N N . ALA A 1 78 ? 16.252 -5.704 -9.630 1.00 85.44 78 ALA A N 1
ATOM 626 C CA . ALA A 1 78 ? 14.932 -5.757 -9.003 1.00 85.44 78 ALA A CA 1
ATOM 627 C C . ALA A 1 78 ? 14.010 -4.602 -9.407 1.00 85.44 78 ALA A C 1
ATOM 629 O O . ALA A 1 78 ? 13.453 -3.909 -8.558 1.00 85.44 78 ALA A O 1
ATOM 630 N N . SER A 1 79 ? 13.953 -4.303 -10.699 1.00 89.62 79 SER A N 1
ATOM 631 C CA . SER A 1 79 ? 13.060 -3.293 -11.255 1.00 89.62 79 SER A CA 1
ATOM 632 C C . SER A 1 79 ? 12.442 -3.851 -12.518 1.00 89.62 79 SER A C 1
ATOM 634 O O . SER A 1 79 ? 13.165 -4.316 -13.403 1.00 89.62 79 SER A O 1
ATOM 636 N N . LEU A 1 80 ? 11.119 -3.774 -12.607 1.00 92.25 80 LEU A N 1
ATOM 637 C CA . LEU A 1 80 ? 10.401 -4.121 -13.818 1.00 92.25 80 LEU A CA 1
ATOM 638 C C . LEU A 1 80 ? 10.870 -3.222 -14.959 1.00 92.25 80 LEU A C 1
ATOM 640 O O . LEU A 1 80 ? 11.257 -3.742 -15.996 1.00 92.25 80 LEU A O 1
ATOM 644 N N . GLN A 1 81 ? 10.968 -1.905 -14.753 1.00 91.31 81 GLN A N 1
ATOM 645 C CA . GLN A 1 81 ? 11.492 -0.992 -15.772 1.00 91.31 81 GLN A CA 1
ATOM 646 C C . GLN A 1 81 ? 12.818 -1.477 -16.373 1.00 91.31 81 GLN A C 1
ATOM 648 O O . GLN A 1 81 ? 12.939 -1.575 -17.594 1.00 91.31 81 GLN A O 1
ATOM 653 N N . HIS A 1 82 ? 13.800 -1.802 -15.528 1.00 87.75 82 HIS A N 1
ATOM 654 C CA . HIS A 1 82 ? 15.081 -2.312 -16.009 1.00 87.75 82 HIS A CA 1
ATOM 655 C C . HIS A 1 82 ? 14.925 -3.667 -16.696 1.00 87.75 82 HIS A C 1
ATOM 657 O O . HIS A 1 82 ? 15.474 -3.853 -17.777 1.00 87.75 82 HIS A O 1
ATOM 663 N N . TYR A 1 83 ? 14.159 -4.591 -16.115 1.00 86.12 83 TYR A N 1
ATOM 664 C CA . TYR A 1 83 ? 13.865 -5.884 -16.731 1.00 86.12 83 TYR A CA 1
ATOM 665 C C . TYR A 1 83 ? 13.350 -5.710 -18.170 1.00 86.12 83 TYR A C 1
ATOM 667 O O . TYR A 1 83 ? 13.906 -6.295 -19.096 1.00 86.12 83 TYR A O 1
ATOM 675 N N . PHE A 1 84 ? 12.385 -4.815 -18.389 1.00 85.81 84 PHE A N 1
ATOM 676 C CA . PHE A 1 84 ? 11.865 -4.507 -19.721 1.00 85.81 84 PHE A CA 1
ATOM 677 C C . PHE A 1 84 ? 12.891 -3.833 -20.626 1.00 85.81 84 PHE A C 1
ATOM 679 O O . PHE A 1 84 ? 13.081 -4.274 -21.755 1.00 85.81 84 PHE A O 1
ATOM 686 N N . GLN A 1 85 ? 13.592 -2.807 -20.142 1.00 84.62 85 GLN A N 1
ATOM 687 C CA . GLN A 1 85 ? 14.617 -2.116 -20.927 1.00 84.62 85 GLN A CA 1
ATOM 688 C C . GLN A 1 85 ? 15.715 -3.064 -21.405 1.00 84.62 85 GLN A C 1
ATOM 690 O O . GLN A 1 85 ? 16.139 -2.991 -22.558 1.00 84.62 85 GLN A O 1
ATOM 695 N N . PHE A 1 86 ? 16.165 -3.981 -20.551 1.00 79.56 86 PHE A N 1
ATOM 696 C CA . PHE A 1 86 ? 17.185 -4.940 -20.939 1.00 79.56 86 PHE A CA 1
ATOM 697 C C . PHE A 1 86 ? 16.678 -5.899 -22.010 1.00 79.56 86 PHE A C 1
ATOM 699 O O . PHE A 1 86 ? 17.377 -6.053 -23.006 1.00 79.56 86 PHE A O 1
ATOM 706 N N . LEU A 1 87 ? 15.472 -6.458 -21.875 1.00 75.50 87 LEU A N 1
ATOM 707 C CA . LEU A 1 87 ? 14.903 -7.400 -22.850 1.00 75.50 87 LEU A CA 1
ATOM 708 C C . LEU A 1 87 ? 14.733 -6.817 -24.265 1.00 75.50 87 LEU A C 1
ATOM 710 O O . LEU A 1 87 ? 14.646 -7.572 -25.229 1.00 75.50 87 LEU A O 1
ATOM 714 N N . THR A 1 88 ? 14.722 -5.490 -24.409 1.00 73.62 88 THR A N 1
ATOM 715 C CA . THR A 1 88 ? 14.655 -4.817 -25.720 1.00 73.62 88 THR A CA 1
ATOM 716 C C . THR A 1 88 ? 15.999 -4.703 -26.446 1.00 73.62 88 THR A C 1
ATOM 718 O O . THR A 1 88 ? 16.036 -4.252 -27.591 1.00 73.62 88 THR A O 1
ATOM 721 N N . LYS A 1 89 ? 17.119 -5.096 -25.820 1.00 77.31 89 LYS A N 1
ATOM 722 C CA . LYS A 1 89 ? 18.447 -4.990 -26.445 1.00 77.31 89 LYS A CA 1
ATOM 723 C C . LYS A 1 89 ? 18.684 -6.104 -27.486 1.00 77.31 89 LYS A C 1
ATOM 725 O O . LYS A 1 89 ? 18.295 -7.246 -27.246 1.00 77.31 89 LYS A O 1
ATOM 730 N N . PRO A 1 90 ? 19.407 -5.830 -28.592 1.00 66.00 90 PRO A N 1
ATOM 731 C CA . PRO A 1 90 ? 19.643 -6.809 -29.666 1.00 66.00 90 PRO A CA 1
ATOM 732 C C . PRO A 1 90 ? 20.405 -8.078 -29.252 1.00 66.00 90 PRO A C 1
ATOM 734 O O . PRO A 1 90 ? 20.379 -9.067 -29.969 1.00 66.00 90 PRO A O 1
ATOM 737 N N . ILE A 1 91 ? 21.094 -8.054 -28.109 1.00 72.56 91 ILE A N 1
ATOM 738 C CA . ILE A 1 91 ? 21.948 -9.147 -27.615 1.00 72.56 91 ILE A CA 1
ATOM 739 C C . ILE A 1 91 ? 21.180 -10.309 -26.952 1.00 72.56 91 ILE A C 1
ATOM 741 O O . ILE A 1 91 ? 21.807 -11.222 -26.424 1.00 72.56 91 ILE A O 1
ATOM 745 N N . TRP A 1 92 ? 19.846 -10.271 -26.935 1.00 70.00 92 TRP A N 1
ATOM 746 C CA . TRP A 1 92 ? 18.999 -11.256 -26.248 1.00 70.00 92 TRP A CA 1
ATOM 747 C C . TRP A 1 92 ? 18.343 -12.260 -27.193 1.00 70.00 92 TRP A C 1
ATOM 749 O O . TRP A 1 92 ? 18.270 -12.041 -28.401 1.00 70.00 92 TRP A O 1
ATOM 759 N N . SER A 1 93 ? 17.844 -13.366 -26.629 1.00 77.81 93 SER A N 1
ATOM 760 C CA . SER A 1 93 ? 17.208 -14.421 -27.419 1.00 77.81 93 SER A CA 1
ATOM 761 C C . SER A 1 93 ? 15.896 -13.945 -28.053 1.00 77.81 93 SER A C 1
ATOM 763 O O . SER A 1 93 ? 15.193 -13.087 -27.512 1.00 77.81 93 SER A O 1
ATOM 765 N N . ALA A 1 94 ? 15.532 -14.543 -29.190 1.00 82.50 94 ALA A N 1
ATOM 766 C CA . ALA A 1 94 ? 14.264 -14.267 -29.868 1.00 82.50 94 ALA A CA 1
ATOM 767 C C . ALA A 1 94 ? 13.051 -14.447 -28.932 1.00 82.50 94 ALA A C 1
ATOM 769 O O . ALA A 1 94 ? 12.111 -13.655 -28.978 1.00 82.50 94 ALA A O 1
ATOM 770 N N . ASP A 1 95 ? 13.110 -15.419 -28.016 1.00 82.38 95 ASP A N 1
ATOM 771 C CA . ASP A 1 95 ? 12.054 -15.678 -27.030 1.00 82.38 95 ASP A CA 1
ATOM 772 C C . ASP A 1 95 ? 11.832 -14.498 -26.077 1.00 82.38 95 ASP A C 1
ATOM 774 O O . ASP A 1 95 ? 10.700 -14.173 -25.720 1.00 82.38 95 ASP A O 1
ATOM 778 N N . GLN A 1 96 ? 12.908 -13.832 -25.658 1.00 80.19 96 GLN A N 1
ATOM 779 C CA . GLN A 1 96 ? 12.841 -12.690 -24.747 1.00 80.19 96 GLN A CA 1
ATOM 780 C C . GLN A 1 96 ? 12.218 -11.465 -25.415 1.00 80.19 96 GLN A C 1
ATOM 782 O O . GLN A 1 96 ? 11.366 -10.800 -24.822 1.00 80.19 96 GLN A O 1
ATOM 787 N N . GLN A 1 97 ? 12.592 -11.201 -26.665 1.00 82.44 97 GLN A N 1
ATOM 788 C CA . GLN A 1 97 ? 11.972 -10.137 -27.451 1.00 82.44 97 GLN A CA 1
ATOM 789 C C . GLN A 1 97 ? 10.492 -10.452 -27.711 1.00 82.44 97 GLN A C 1
ATOM 791 O O . GLN A 1 97 ? 9.637 -9.587 -27.515 1.00 82.44 97 GLN A O 1
ATOM 796 N N . ALA A 1 98 ? 10.162 -11.710 -28.026 1.00 84.69 98 ALA A N 1
ATOM 797 C CA . ALA A 1 98 ? 8.783 -12.158 -28.202 1.00 84.69 98 ALA A CA 1
ATOM 798 C C . ALA A 1 98 ? 7.929 -11.972 -26.933 1.00 84.69 98 ALA A C 1
ATOM 800 O O . ALA A 1 98 ? 6.768 -11.570 -27.038 1.00 84.69 98 ALA A O 1
ATOM 801 N N . GLN A 1 99 ? 8.490 -12.193 -25.736 1.00 83.62 99 GLN A N 1
ATOM 802 C CA . GLN A 1 99 ? 7.800 -11.932 -24.465 1.00 83.62 99 GLN A CA 1
ATOM 803 C C . GLN A 1 99 ? 7.445 -10.449 -24.293 1.00 83.62 99 GLN A C 1
ATOM 805 O O . GLN A 1 99 ? 6.301 -10.134 -23.955 1.00 83.62 99 GLN A O 1
ATOM 810 N N . VAL A 1 100 ? 8.385 -9.535 -24.565 1.00 84.06 100 VAL A N 1
ATOM 811 C CA . VAL A 1 100 ? 8.131 -8.085 -24.492 1.00 84.06 100 VAL A CA 1
ATOM 812 C C . VAL A 1 100 ? 7.088 -7.665 -25.520 1.00 84.06 100 VAL A C 1
ATOM 814 O O . VAL A 1 100 ? 6.125 -6.989 -25.164 1.00 84.06 100 VAL A O 1
ATOM 817 N N . THR A 1 101 ? 7.223 -8.100 -26.774 1.00 85.81 101 THR A N 1
ATOM 818 C CA . THR A 1 101 ? 6.252 -7.783 -27.830 1.00 85.81 101 THR A CA 1
ATOM 819 C C . THR A 1 101 ? 4.861 -8.322 -27.494 1.00 85.81 101 THR A C 1
ATOM 821 O O . THR A 1 101 ? 3.870 -7.616 -27.680 1.00 85.81 101 THR A O 1
ATOM 824 N N . SER A 1 102 ? 4.765 -9.544 -26.960 1.00 87.69 102 SER A N 1
ATOM 825 C CA . SER A 1 102 ? 3.496 -10.136 -26.522 1.00 87.69 102 SER A CA 1
ATOM 826 C C . SER A 1 102 ? 2.856 -9.327 -25.396 1.00 87.69 102 SER A C 1
ATOM 828 O O . SER A 1 102 ? 1.661 -9.032 -25.453 1.00 87.69 102 SER A O 1
ATOM 830 N N . LEU A 1 103 ? 3.644 -8.920 -24.396 1.00 90.31 103 LEU A N 1
ATOM 831 C CA . LEU A 1 103 ? 3.144 -8.103 -23.297 1.00 90.31 103 LEU A CA 1
ATOM 832 C C . LEU A 1 103 ? 2.641 -6.742 -23.784 1.00 90.31 103 LEU A C 1
ATOM 834 O O . LEU A 1 103 ? 1.516 -6.355 -23.467 1.00 90.31 103 LEU A O 1
ATOM 838 N N . SER A 1 104 ? 3.462 -6.034 -24.562 1.00 91.06 104 SER A N 1
ATOM 839 C CA . SER A 1 104 ? 3.121 -4.721 -25.107 1.00 91.06 104 SER A CA 1
ATOM 840 C C . SER A 1 104 ? 1.842 -4.810 -25.938 1.00 91.06 104 SER A C 1
ATOM 842 O O . SER A 1 104 ? 0.894 -4.071 -25.676 1.00 91.06 104 SER A O 1
ATOM 844 N N . ARG A 1 105 ? 1.727 -5.812 -26.821 1.00 90.38 105 ARG A N 1
ATOM 845 C CA . ARG A 1 105 ? 0.513 -6.064 -27.612 1.00 90.38 105 ARG A CA 1
ATOM 846 C C . ARG 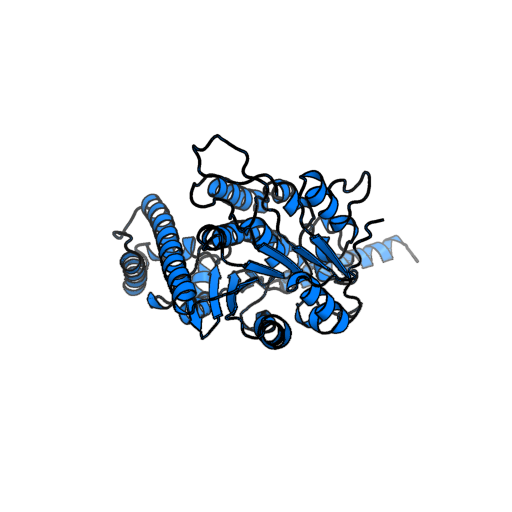A 1 105 ? -0.710 -6.362 -26.741 1.00 90.38 105 ARG A C 1
ATOM 848 O O . ARG A 1 105 ? -1.779 -5.816 -27.000 1.00 90.38 105 ARG A O 1
ATOM 855 N N . TYR A 1 106 ? -0.576 -7.183 -25.697 1.00 93.00 106 TYR A N 1
ATOM 856 C CA . TYR A 1 106 ? -1.682 -7.509 -24.783 1.00 93.00 106 TYR A CA 1
ATOM 857 C C . TYR A 1 106 ? -2.256 -6.273 -24.066 1.00 93.00 106 TYR A C 1
ATOM 859 O O . TYR A 1 106 ? -3.456 -6.218 -23.756 1.00 93.00 106 TYR A O 1
ATOM 867 N N . TYR A 1 107 ? -1.406 -5.279 -23.807 1.00 94.50 107 TYR A N 1
ATOM 868 C CA . TYR A 1 107 ? -1.784 -4.000 -23.210 1.00 94.50 107 TYR A CA 1
ATOM 869 C C . TYR A 1 107 ? -1.998 -2.874 -24.235 1.00 94.50 107 TYR A C 1
ATOM 871 O O . TYR A 1 107 ? -2.306 -1.759 -23.829 1.00 94.50 107 TYR A O 1
ATOM 879 N N . GLY A 1 108 ? -1.917 -3.159 -25.539 1.00 93.62 108 GLY A N 1
ATOM 880 C CA . GLY A 1 108 ? -2.161 -2.179 -26.603 1.00 93.62 108 GLY A CA 1
ATOM 881 C C . GLY A 1 108 ? -1.063 -1.122 -26.755 1.00 93.62 108 GLY A C 1
ATOM 882 O O . GLY A 1 108 ? -1.343 -0.016 -27.209 1.00 93.62 108 GLY A O 1
ATOM 883 N N . VAL A 1 109 ? 0.168 -1.440 -26.357 1.00 92.50 109 VAL A N 1
ATOM 884 C CA . VAL A 1 109 ? 1.350 -0.594 -26.554 1.00 92.50 109 VAL A CA 1
ATOM 885 C C . VAL A 1 109 ? 2.112 -1.083 -27.779 1.00 92.50 109 VAL A C 1
ATOM 887 O O . VAL A 1 109 ? 2.493 -2.252 -27.855 1.00 92.50 109 VAL A O 1
ATOM 890 N N . ASN A 1 110 ? 2.345 -0.184 -28.732 1.00 86.88 110 ASN A N 1
ATOM 891 C CA . ASN A 1 110 ? 3.156 -0.469 -29.909 1.00 86.88 110 ASN A CA 1
ATOM 892 C C . ASN A 1 110 ? 4.618 -0.174 -29.575 1.00 86.88 110 ASN A C 1
ATOM 894 O O . ASN A 1 110 ? 4.970 0.969 -29.296 1.00 86.88 110 ASN A O 1
ATOM 898 N N . LEU A 1 111 ? 5.449 -1.214 -29.573 1.00 85.06 111 LEU A N 1
ATOM 899 C CA . LEU A 1 111 ? 6.892 -1.107 -29.396 1.00 85.06 111 LEU A CA 1
ATOM 900 C C . LEU A 1 111 ? 7.561 -1.916 -30.504 1.00 85.06 111 LEU A C 1
ATOM 902 O O . LEU A 1 111 ? 7.578 -3.148 -30.445 1.00 85.06 111 LEU A O 1
ATOM 906 N N . ASP A 1 112 ? 8.096 -1.211 -31.495 1.00 81.44 112 ASP A N 1
ATOM 907 C CA . ASP A 1 112 ? 8.857 -1.810 -32.586 1.00 81.44 112 ASP A CA 1
ATOM 908 C C . ASP A 1 112 ? 10.305 -2.008 -32.135 1.00 81.44 112 ASP A C 1
ATOM 910 O O . ASP A 1 112 ? 10.940 -1.083 -31.632 1.00 81.44 112 ASP A O 1
ATOM 914 N N . LEU A 1 113 ? 10.828 -3.228 -32.266 1.00 80.50 113 LEU A N 1
ATOM 915 C CA . LEU A 1 113 ? 12.197 -3.560 -31.871 1.00 80.50 113 LEU A CA 1
ATOM 916 C C . LEU A 1 113 ? 13.099 -3.693 -33.109 1.00 80.50 113 LEU A C 1
ATOM 918 O O . LEU A 1 113 ? 12.661 -4.275 -34.102 1.00 80.50 113 LEU A O 1
ATOM 922 N N . PRO A 1 114 ? 14.362 -3.221 -33.055 1.00 77.50 114 PRO A N 1
ATOM 923 C CA . PRO A 1 114 ? 15.014 -2.545 -31.927 1.00 77.50 114 PRO A CA 1
ATOM 924 C C . PRO A 1 114 ? 14.577 -1.073 -31.786 1.00 77.50 114 PRO A C 1
ATOM 926 O O . PRO A 1 114 ? 14.569 -0.330 -32.762 1.00 77.50 114 PRO A O 1
ATOM 929 N N . ALA A 1 115 ? 14.281 -0.639 -30.558 1.00 77.62 115 ALA A N 1
ATOM 930 C CA . ALA A 1 115 ? 13.897 0.741 -30.238 1.00 77.62 115 ALA A CA 1
ATOM 931 C C . ALA A 1 115 ? 15.048 1.514 -29.575 1.00 77.62 115 ALA A C 1
ATOM 933 O O . ALA A 1 115 ? 15.909 0.930 -28.907 1.00 77.62 115 ALA A O 1
ATOM 934 N N . 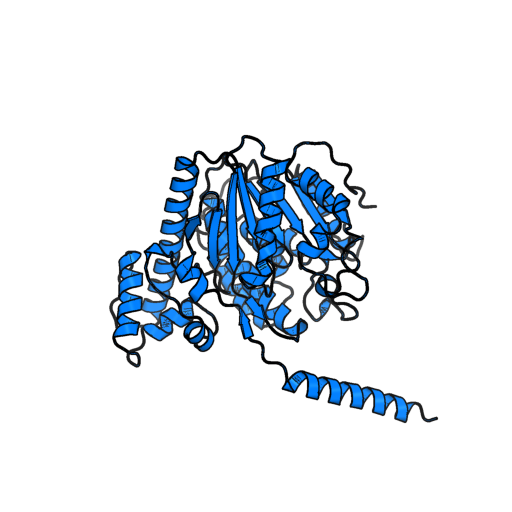LYS A 1 116 ? 15.041 2.846 -29.696 1.00 85.12 116 LYS A N 1
ATOM 935 C CA . LYS A 1 116 ? 15.958 3.714 -28.936 1.00 85.12 116 LYS A CA 1
ATOM 936 C C . LYS A 1 116 ? 15.588 3.707 -27.451 1.00 85.12 116 LYS A C 1
ATOM 938 O O . LYS A 1 116 ? 14.424 3.577 -27.088 1.00 85.12 116 LYS A O 1
ATOM 943 N N . GLU A 1 117 ? 16.558 3.937 -26.566 1.00 83.81 117 GLU A N 1
ATOM 944 C CA . GLU A 1 117 ? 16.323 3.925 -25.110 1.00 83.81 117 GLU A CA 1
ATOM 945 C C . GLU A 1 117 ? 15.207 4.892 -24.663 1.00 83.81 117 GLU A C 1
ATOM 947 O O . GLU A 1 117 ? 14.398 4.561 -23.792 1.00 83.81 117 GLU A O 1
ATOM 952 N N . THR A 1 118 ? 15.120 6.071 -25.284 1.00 85.56 118 THR A N 1
ATOM 953 C CA . THR A 1 118 ? 14.059 7.052 -25.018 1.00 85.56 118 THR A CA 1
ATOM 954 C C . THR A 1 118 ? 12.672 6.537 -25.405 1.00 85.56 118 THR A C 1
ATOM 956 O O . THR A 1 118 ? 11.721 6.725 -24.645 1.00 85.56 118 THR A O 1
ATOM 959 N N . GLU A 1 119 ? 12.558 5.841 -26.537 1.00 86.62 119 GLU A N 1
ATOM 960 C CA . GLU A 1 119 ? 11.321 5.207 -27.014 1.00 86.62 119 GLU A CA 1
ATOM 961 C C . GLU A 1 119 ? 10.914 4.052 -26.093 1.00 86.62 119 GLU A C 1
ATOM 963 O O . GLU A 1 119 ? 9.745 3.939 -25.723 1.00 86.62 119 GLU A O 1
ATOM 968 N N . VAL A 1 120 ? 11.880 3.249 -25.630 1.00 86.06 120 VAL A N 1
ATOM 969 C CA . VAL A 1 120 ? 11.642 2.173 -24.656 1.00 86.06 120 VAL A CA 1
ATOM 970 C C . VAL A 1 120 ? 11.143 2.740 -23.327 1.00 86.06 120 VAL A C 1
ATOM 972 O O . VAL A 1 120 ? 10.181 2.226 -22.761 1.00 86.06 120 VAL A O 1
ATOM 975 N N . LYS A 1 121 ? 11.749 3.824 -22.825 1.00 87.00 121 LYS A N 1
ATOM 976 C CA . LYS A 1 121 ? 11.307 4.481 -21.585 1.00 87.00 121 LYS A CA 1
ATOM 977 C C . LYS A 1 121 ? 9.892 5.055 -21.718 1.00 87.00 121 LYS A C 1
ATOM 979 O O . LYS A 1 121 ? 9.090 4.886 -20.802 1.00 87.00 121 LYS A O 1
ATOM 984 N N . ALA A 1 122 ? 9.575 5.711 -22.834 1.00 87.88 122 ALA A N 1
ATOM 985 C CA . ALA A 1 122 ? 8.230 6.225 -23.093 1.00 87.88 122 ALA A CA 1
ATOM 986 C C . ALA A 1 122 ? 7.198 5.086 -23.184 1.00 87.88 122 ALA A C 1
ATOM 988 O O . ALA A 1 122 ? 6.162 5.131 -22.516 1.00 87.88 122 ALA A O 1
ATOM 989 N N . SER A 1 123 ? 7.531 4.023 -23.919 1.00 90.00 123 SER A N 1
ATOM 990 C CA . SER A 1 123 ? 6.691 2.829 -24.064 1.00 90.00 123 SER A CA 1
ATOM 991 C C . SER A 1 123 ? 6.487 2.107 -22.734 1.00 90.00 123 SER A C 1
ATOM 993 O O . SER A 1 123 ? 5.389 1.632 -22.459 1.00 90.00 123 SER A O 1
ATOM 995 N N . TRP A 1 124 ? 7.500 2.075 -21.860 1.00 91.81 124 TRP A N 1
ATOM 996 C CA . TRP A 1 124 ? 7.373 1.533 -20.506 1.00 91.81 124 TRP A CA 1
ATOM 997 C C . TRP A 1 124 ? 6.333 2.290 -19.679 1.00 91.81 124 TRP A C 1
ATOM 999 O O . TRP A 1 124 ? 5.480 1.676 -19.041 1.00 91.81 124 TRP A O 1
ATOM 1009 N N . LEU A 1 125 ? 6.366 3.625 -19.709 1.00 89.94 125 LEU A N 1
ATOM 1010 C CA . LEU A 1 125 ? 5.400 4.445 -18.975 1.00 89.94 125 LEU A CA 1
ATOM 1011 C C . LEU A 1 125 ? 3.971 4.236 -19.488 1.00 89.94 125 LEU A C 1
ATOM 1013 O O . LEU A 1 125 ? 3.048 4.146 -18.675 1.00 89.94 125 LEU A O 1
ATOM 1017 N N . GLN A 1 126 ? 3.797 4.124 -20.809 1.00 91.94 126 GLN A N 1
ATOM 1018 C CA . GLN A 1 126 ? 2.510 3.812 -21.436 1.00 91.94 126 GLN A CA 1
ATOM 1019 C C . GLN A 1 126 ? 2.033 2.396 -21.080 1.00 91.94 126 GLN A C 1
ATOM 1021 O O . GLN A 1 126 ? 0.853 2.188 -20.788 1.00 91.94 126 GLN A O 1
ATOM 1026 N N . LEU A 1 127 ? 2.948 1.425 -21.059 1.00 93.25 127 LEU A N 1
ATOM 1027 C CA . LEU A 1 127 ? 2.665 0.051 -20.659 1.00 93.25 127 LEU A CA 1
ATOM 1028 C C . LEU A 1 127 ? 2.207 -0.007 -19.205 1.00 93.25 127 LEU A C 1
ATOM 1030 O O . LEU A 1 127 ? 1.159 -0.581 -18.931 1.00 93.25 127 LEU A O 1
ATOM 1034 N N . GLN A 1 128 ? 2.924 0.638 -18.286 1.00 93.69 128 GLN A N 1
ATOM 1035 C CA . GLN A 1 128 ? 2.533 0.706 -16.878 1.00 93.69 128 GLN A CA 1
ATOM 1036 C C . GLN A 1 128 ? 1.174 1.381 -16.673 1.00 93.69 128 GLN A C 1
ATOM 1038 O O . GLN A 1 128 ? 0.363 0.905 -15.878 1.00 93.69 128 GLN A O 1
ATOM 1043 N N . ASP A 1 129 ? 0.879 2.440 -17.429 1.00 92.75 129 ASP A N 1
ATOM 1044 C CA . ASP A 1 129 ? -0.441 3.074 -17.405 1.00 92.75 129 ASP A CA 1
ATOM 1045 C C . ASP A 1 129 ? -1.551 2.119 -17.872 1.00 92.75 129 ASP A C 1
ATOM 1047 O O . ASP A 1 129 ? -2.609 2.006 -17.246 1.00 92.75 129 ASP A O 1
ATOM 1051 N N . SER A 1 130 ? -1.275 1.358 -18.931 1.00 94.75 130 SER A N 1
ATOM 1052 C CA . SER A 1 130 ? -2.201 0.382 -19.506 1.00 94.75 130 SER A CA 1
ATOM 1053 C C . SER A 1 130 ? -2.417 -0.824 -18.586 1.00 94.75 130 SER A C 1
ATOM 1055 O O . SER A 1 130 ? -3.554 -1.282 -18.436 1.00 94.75 130 SER A O 1
ATOM 1057 N N . VAL A 1 131 ? -1.358 -1.306 -17.921 1.00 95.44 131 VAL A N 1
ATOM 1058 C CA . VAL A 1 131 ? -1.413 -2.365 -16.899 1.00 95.44 131 VAL A CA 1
ATOM 1059 C C . VAL A 1 131 ? -2.343 -1.947 -15.767 1.00 95.44 131 VAL A C 1
ATOM 1061 O O . VAL A 1 131 ? -3.330 -2.639 -15.499 1.00 95.44 131 VAL A O 1
ATOM 1064 N N . GLN A 1 132 ? -2.091 -0.782 -15.162 1.00 94.75 132 GLN A N 1
ATOM 1065 C CA . GLN A 1 132 ? -2.891 -0.284 -14.043 1.00 94.75 132 GLN A CA 1
ATOM 1066 C C . GLN A 1 132 ? -4.335 0.009 -14.462 1.00 94.75 132 GLN A C 1
ATOM 1068 O O . GLN A 1 132 ? -5.272 -0.416 -13.789 1.00 94.75 132 GLN A O 1
ATOM 1073 N N . THR A 1 133 ? -4.549 0.660 -15.607 1.00 94.62 133 THR A N 1
ATOM 1074 C CA . THR A 1 133 ? -5.895 0.972 -16.113 1.00 94.62 133 THR A CA 1
ATOM 1075 C C . THR A 1 133 ? -6.707 -0.291 -16.396 1.00 94.62 133 THR A C 1
ATOM 1077 O O . THR A 1 133 ? -7.895 -0.366 -16.063 1.00 94.62 133 THR A O 1
ATOM 1080 N N . LYS A 1 134 ? -6.090 -1.318 -16.995 1.00 95.44 134 LYS A N 1
ATOM 1081 C CA . LYS A 1 134 ? -6.750 -2.607 -17.238 1.00 95.44 134 LYS A CA 1
ATOM 1082 C C . LYS A 1 134 ? -7.082 -3.315 -15.925 1.00 95.44 134 LYS A C 1
ATOM 1084 O O . LYS A 1 134 ? -8.226 -3.743 -15.777 1.00 95.44 134 LYS A O 1
ATOM 1089 N N . PHE A 1 135 ? -6.144 -3.364 -14.975 1.00 95.56 135 PHE A N 1
ATOM 1090 C CA . PHE A 1 135 ? -6.387 -3.918 -13.640 1.00 95.56 135 PHE A CA 1
ATOM 1091 C C . PHE A 1 135 ? -7.564 -3.218 -12.947 1.00 95.56 135 PHE A C 1
ATOM 1093 O O . PHE A 1 135 ? -8.536 -3.876 -12.593 1.00 95.56 135 PHE A O 1
ATOM 1100 N N . ILE A 1 136 ? -7.530 -1.889 -12.828 1.00 95.50 136 ILE A N 1
ATOM 1101 C CA . ILE A 1 136 ? -8.546 -1.098 -12.117 1.00 95.50 136 ILE A CA 1
ATOM 1102 C C . ILE A 1 136 ? -9.933 -1.284 -12.736 1.00 95.50 136 ILE A C 1
ATOM 1104 O O . ILE A 1 136 ? -10.916 -1.482 -12.025 1.00 95.50 136 ILE A O 1
ATOM 1108 N N . ARG A 1 137 ? -10.028 -1.273 -14.069 1.00 95.44 137 ARG A N 1
ATOM 1109 C CA . ARG A 1 137 ? -11.290 -1.520 -14.780 1.00 95.44 137 ARG A CA 1
ATOM 1110 C C . ARG A 1 137 ? -11.853 -2.910 -14.484 1.00 95.44 137 ARG A C 1
ATOM 1112 O O . ARG A 1 137 ? -13.062 -3.040 -14.287 1.00 95.44 137 ARG A O 1
ATOM 1119 N N . ASN A 1 138 ? -11.008 -3.938 -14.476 1.00 94.94 138 ASN A N 1
ATOM 1120 C CA . ASN A 1 138 ? -11.430 -5.303 -14.166 1.00 94.94 138 ASN A CA 1
ATOM 1121 C C . ASN A 1 138 ? -11.816 -5.438 -12.688 1.00 94.94 138 ASN A C 1
ATOM 1123 O O . ASN A 1 138 ? -12.864 -5.999 -12.383 1.00 94.94 138 ASN A O 1
ATOM 1127 N N . PHE A 1 139 ? -11.030 -4.846 -11.790 1.00 96.19 139 PHE A N 1
ATOM 1128 C CA . PHE A 1 139 ? -11.283 -4.833 -10.356 1.00 96.19 139 PHE A CA 1
ATOM 1129 C C . PHE A 1 139 ? -12.615 -4.149 -10.019 1.00 96.19 139 PHE A C 1
ATOM 1131 O O . PHE A 1 139 ? -13.461 -4.747 -9.364 1.00 96.19 139 PHE A O 1
ATOM 1138 N N . ASN A 1 140 ? -12.883 -2.958 -10.561 1.00 96.31 140 ASN A N 1
ATOM 1139 C CA . ASN A 1 140 ? -14.161 -2.265 -10.363 1.00 96.31 140 ASN A CA 1
ATOM 1140 C C . ASN A 1 140 ? -15.354 -3.043 -10.932 1.00 96.31 140 ASN A C 1
ATOM 1142 O O . ASN A 1 140 ? -16.424 -3.081 -10.323 1.00 96.31 140 ASN A O 1
ATOM 1146 N N . ARG A 1 141 ? -15.184 -3.683 -12.097 1.00 95.75 141 ARG A N 1
ATOM 1147 C CA . ARG A 1 141 ? -16.214 -4.564 -12.663 1.00 95.75 141 ARG A CA 1
ATOM 1148 C C . ARG A 1 141 ? -16.507 -5.727 -11.723 1.00 95.75 141 ARG A C 1
ATOM 1150 O O . ARG A 1 141 ? -17.677 -6.042 -11.528 1.00 95.75 141 ARG A O 1
ATOM 1157 N N . GLN A 1 142 ? -15.466 -6.317 -11.138 1.00 95.12 142 GLN A N 1
ATOM 1158 C CA . GLN A 1 142 ? -15.607 -7.396 -10.174 1.00 95.12 142 GLN A CA 1
ATOM 1159 C C . GLN A 1 142 ? -16.368 -6.930 -8.937 1.00 95.12 142 GLN A C 1
ATOM 1161 O O . GLN A 1 142 ? -17.394 -7.526 -8.640 1.00 95.12 142 GLN A O 1
ATOM 1166 N N . LEU A 1 143 ? -15.937 -5.843 -8.285 1.00 96.69 143 LEU A N 1
ATOM 1167 C CA . LEU A 1 143 ? -16.612 -5.295 -7.100 1.00 96.69 143 LEU A CA 1
ATOM 1168 C C . LEU A 1 143 ? -18.108 -5.050 -7.356 1.00 96.69 143 LEU A C 1
ATOM 1170 O O . LEU A 1 143 ? -18.954 -5.340 -6.510 1.00 96.69 143 LEU A O 1
ATOM 1174 N N . LYS A 1 144 ? -18.454 -4.557 -8.554 1.00 96.62 144 LYS A N 1
ATOM 1175 C CA . LYS A 1 144 ? -19.848 -4.364 -8.970 1.00 96.62 144 LYS A CA 1
ATOM 1176 C C . LYS A 1 144 ? -20.585 -5.690 -9.186 1.00 96.62 144 LYS A C 1
ATOM 1178 O O . LYS A 1 144 ? -21.729 -5.819 -8.757 1.00 96.62 144 LYS A O 1
ATOM 1183 N N . ALA A 1 145 ? -19.961 -6.661 -9.852 1.00 95.88 145 ALA A N 1
ATOM 1184 C CA . ALA A 1 145 ? -20.559 -7.962 -10.151 1.00 95.88 145 ALA A CA 1
ATOM 1185 C C . ALA A 1 145 ? -20.797 -8.800 -8.885 1.00 95.88 145 ALA A C 1
ATOM 1187 O O . ALA A 1 145 ? -21.870 -9.382 -8.732 1.00 95.88 145 ALA A O 1
ATOM 1188 N N . SER A 1 146 ? -19.845 -8.799 -7.947 1.00 95.94 146 SER A N 1
ATOM 1189 C CA . SER A 1 146 ? -19.982 -9.429 -6.628 1.00 95.94 146 SER A CA 1
ATOM 1190 C C . SER A 1 146 ? -20.894 -8.651 -5.684 1.00 95.94 146 SER A C 1
ATOM 1192 O O . SER A 1 146 ? -21.199 -9.154 -4.606 1.00 95.94 146 SER A O 1
ATOM 1194 N N . LYS A 1 147 ? -21.341 -7.448 -6.078 1.00 96.69 147 LYS A N 1
ATOM 1195 C CA . LYS A 1 147 ? -22.119 -6.523 -5.245 1.00 96.69 147 LYS A CA 1
ATOM 1196 C C . LYS A 1 147 ? -21.421 -6.256 -3.905 1.00 96.69 147 LYS A C 1
ATOM 1198 O O . LYS A 1 147 ? -22.060 -6.284 -2.864 1.00 96.69 147 LYS A O 1
ATOM 1203 N N . THR A 1 148 ? -20.107 -6.052 -3.930 1.00 97.88 148 THR A N 1
ATOM 1204 C CA . THR A 1 148 ? -19.308 -5.814 -2.724 1.00 97.88 148 THR A CA 1
ATOM 1205 C C . THR A 1 148 ? -19.864 -4.634 -1.928 1.00 97.88 148 THR A C 1
ATOM 1207 O O . THR A 1 148 ? -20.046 -3.547 -2.475 1.00 97.88 148 THR A O 1
ATOM 1210 N N . ASP A 1 149 ? -20.104 -4.859 -0.638 1.00 97.94 149 ASP A N 1
ATOM 1211 C CA . ASP A 1 149 ? -20.600 -3.853 0.301 1.00 97.94 149 ASP A CA 1
ATOM 1212 C C . ASP A 1 149 ? -19.437 -3.107 0.975 1.00 97.94 149 ASP A C 1
ATOM 1214 O O . ASP A 1 149 ? -19.540 -1.910 1.240 1.00 97.94 149 ASP A O 1
ATOM 1218 N N . VAL A 1 150 ? -18.313 -3.801 1.208 1.00 98.19 150 VAL A N 1
ATOM 1219 C CA . VAL A 1 150 ? -17.123 -3.267 1.888 1.00 98.19 150 VAL A CA 1
ATOM 1220 C C . VAL A 1 150 ? -15.835 -3.735 1.217 1.00 98.19 150 VAL A C 1
ATOM 1222 O O . VAL A 1 150 ? -15.660 -4.924 0.943 1.00 98.19 150 VAL A O 1
ATOM 1225 N N . LEU A 1 151 ? -14.888 -2.814 1.026 1.00 98.62 151 LEU A N 1
ATOM 1226 C CA . LEU A 1 151 ? -13.521 -3.130 0.619 1.00 98.62 151 LEU A CA 1
ATOM 1227 C C . LEU A 1 151 ? -12.562 -3.052 1.815 1.00 98.62 151 LEU A C 1
ATOM 1229 O O . LEU A 1 151 ? -12.403 -1.995 2.429 1.00 98.62 151 LEU A O 1
ATOM 1233 N N . VAL A 1 152 ? -11.854 -4.147 2.091 1.00 98.69 152 VAL A N 1
ATOM 1234 C CA . VAL A 1 152 ? -10.745 -4.189 3.052 1.00 98.69 152 VAL A CA 1
ATOM 1235 C C . VAL A 1 152 ? -9.420 -4.223 2.294 1.00 98.69 152 VAL A C 1
ATOM 1237 O O . VAL A 1 152 ? -9.152 -5.154 1.538 1.00 98.69 152 VAL A O 1
ATOM 1240 N N . VAL A 1 153 ? -8.568 -3.220 2.496 1.00 98.75 153 VAL A N 1
ATOM 1241 C CA . VAL A 1 153 ? -7.240 -3.121 1.870 1.00 98.75 153 VAL A CA 1
ATOM 1242 C C . VAL A 1 153 ? -6.178 -3.504 2.892 1.00 98.75 153 VAL A C 1
ATOM 1244 O O . VAL A 1 153 ? -6.111 -2.904 3.962 1.00 98.75 153 VAL A O 1
ATOM 1247 N N . LEU A 1 154 ? -5.335 -4.481 2.566 1.00 98.19 154 LEU A N 1
ATOM 1248 C CA . LEU A 1 154 ? -4.277 -4.972 3.446 1.00 98.19 154 LEU A CA 1
ATOM 1249 C C . LEU A 1 154 ? -2.913 -4.784 2.780 1.00 98.19 154 LEU A C 1
ATOM 1251 O O . LEU A 1 154 ? -2.680 -5.309 1.693 1.00 98.19 154 LEU A O 1
ATOM 1255 N N . ILE A 1 155 ? -2.007 -4.058 3.438 1.00 97.88 155 ILE A N 1
ATOM 1256 C CA . ILE A 1 155 ? -0.651 -3.791 2.937 1.00 97.88 155 ILE A CA 1
ATOM 1257 C C . ILE A 1 155 ? 0.379 -4.355 3.912 1.00 97.88 155 ILE A C 1
ATOM 1259 O O . ILE A 1 155 ? 0.384 -4.011 5.101 1.00 97.88 155 ILE A O 1
ATOM 1263 N N . HIS A 1 156 ? 1.263 -5.219 3.413 1.00 94.94 156 HIS A N 1
ATOM 1264 C CA . HIS A 1 156 ? 2.308 -5.824 4.233 1.00 94.94 156 HIS A CA 1
ATOM 1265 C C . HIS A 1 156 ? 3.514 -4.898 4.467 1.00 94.94 156 HIS A C 1
ATOM 1267 O O . HIS A 1 156 ? 3.734 -3.916 3.754 1.00 94.94 156 HIS A O 1
ATOM 1273 N N . GLY A 1 157 ? 4.310 -5.257 5.477 1.00 90.69 157 GLY A N 1
ATOM 1274 C CA . GLY A 1 157 ? 5.556 -4.599 5.855 1.00 90.69 157 GLY A CA 1
ATOM 1275 C C . GLY A 1 157 ? 6.774 -4.975 5.011 1.00 90.69 157 GLY A C 1
ATOM 1276 O O . GLY A 1 157 ? 6.676 -5.577 3.950 1.00 90.69 157 GLY A O 1
ATOM 1277 N N . TYR A 1 158 ? 7.954 -4.589 5.479 1.00 81.62 158 TYR A N 1
ATOM 1278 C CA . TYR A 1 158 ? 9.207 -4.779 4.762 1.00 81.62 158 TYR A CA 1
ATOM 1279 C C . TYR A 1 158 ? 9.734 -6.178 5.025 1.00 81.62 158 TYR A C 1
ATOM 1281 O O . TYR A 1 158 ? 9.601 -6.673 6.141 1.00 81.62 158 TYR A O 1
ATOM 1289 N N . ASN A 1 159 ? 10.424 -6.745 4.033 1.00 72.94 159 ASN A N 1
ATOM 1290 C CA . ASN A 1 159 ? 10.983 -8.088 4.120 1.00 72.94 159 ASN A CA 1
ATOM 1291 C C . ASN A 1 159 ? 9.897 -9.144 4.385 1.00 72.94 159 ASN A C 1
ATOM 1293 O O . ASN A 1 159 ? 10.073 -10.021 5.221 1.00 72.94 159 ASN A O 1
ATOM 1297 N N . ASN A 1 160 ? 8.757 -9.011 3.706 1.00 79.56 160 ASN A N 1
ATOM 1298 C CA . ASN A 1 160 ? 7.743 -10.048 3.673 1.00 79.56 160 ASN A CA 1
ATOM 1299 C C . ASN A 1 160 ? 7.704 -10.616 2.259 1.00 79.56 160 ASN A C 1
ATOM 1301 O O . ASN A 1 160 ? 7.435 -9.867 1.325 1.00 79.56 160 ASN A O 1
ATOM 1305 N N . ASN A 1 161 ? 7.952 -11.912 2.115 1.00 83.69 161 ASN A N 1
ATOM 1306 C CA . ASN A 1 161 ? 7.546 -12.728 0.974 1.00 83.69 161 ASN A CA 1
ATOM 1307 C C . ASN A 1 161 ? 6.106 -13.254 1.170 1.00 83.69 161 ASN A C 1
ATOM 1309 O O . ASN A 1 161 ? 5.462 -13.011 2.196 1.00 83.69 161 ASN A O 1
ATOM 1313 N N . VAL A 1 162 ? 5.589 -14.039 0.216 1.00 81.62 162 VAL A N 1
ATOM 1314 C CA . VAL A 1 162 ? 4.246 -14.651 0.328 1.00 81.62 162 VAL A CA 1
ATOM 1315 C C . VAL A 1 162 ? 4.080 -15.466 1.620 1.00 81.62 162 VAL A C 1
ATOM 1317 O O . VAL A 1 162 ? 3.033 -15.406 2.261 1.00 81.62 162 VAL A O 1
ATOM 1320 N N . GLY A 1 163 ? 5.110 -16.187 2.065 1.00 81.56 163 GLY A N 1
ATOM 1321 C CA . GLY A 1 163 ? 5.084 -16.927 3.329 1.00 81.56 163 GLY A CA 1
ATOM 1322 C C . GLY A 1 163 ? 4.967 -16.023 4.562 1.00 81.56 163 GLY A C 1
ATOM 1323 O O . GLY A 1 163 ? 4.226 -16.330 5.493 1.00 81.56 163 GLY A O 1
ATOM 1324 N N . GLU A 1 164 ? 5.634 -14.876 4.560 1.00 80.31 164 GLU A N 1
ATOM 1325 C CA . GLU A 1 164 ? 5.638 -13.921 5.677 1.00 80.31 164 GLU A CA 1
ATOM 1326 C C . GLU A 1 164 ? 4.371 -13.048 5.727 1.00 80.31 164 GLU A C 1
ATOM 1328 O O . GLU A 1 164 ? 4.108 -12.381 6.727 1.00 80.31 164 GLU A O 1
ATOM 1333 N N . THR A 1 165 ? 3.544 -13.069 4.680 1.00 83.31 165 THR A N 1
ATOM 1334 C CA . THR A 1 165 ? 2.213 -12.423 4.645 1.00 83.31 165 THR A CA 1
ATOM 1335 C C . THR A 1 165 ? 1.062 -13.360 5.020 1.00 83.31 165 THR A C 1
ATOM 1337 O O . THR A 1 165 ? -0.105 -12.970 4.964 1.00 83.31 165 THR A O 1
ATOM 1340 N N . ARG A 1 166 ? 1.356 -14.586 5.481 1.00 86.94 166 ARG A N 1
ATOM 1341 C CA . ARG A 1 166 ? 0.341 -15.574 5.905 1.00 86.94 166 ARG A CA 1
ATOM 1342 C C . ARG A 1 166 ? -0.628 -15.064 6.972 1.00 86.94 166 ARG A C 1
ATOM 1344 O O . ARG A 1 166 ? -1.696 -15.647 7.121 1.00 86.94 166 ARG A O 1
ATOM 1351 N N . TRP A 1 167 ? -0.292 -13.984 7.681 1.00 88.69 167 TRP A N 1
ATOM 1352 C CA . TRP A 1 167 ? -1.164 -13.328 8.656 1.00 88.69 167 TRP A CA 1
ATOM 1353 C C . TRP A 1 167 ? -2.417 -12.680 8.042 1.00 88.69 167 TRP A C 1
ATOM 1355 O O . TRP A 1 167 ? -3.398 -12.492 8.760 1.00 88.69 167 TRP A O 1
ATOM 1365 N N . PHE A 1 168 ? -2.449 -12.414 6.728 1.00 93.81 168 PHE A N 1
ATOM 1366 C CA . PHE A 1 168 ? -3.671 -11.962 6.053 1.00 93.81 168 PHE A CA 1
ATOM 1367 C C . PHE A 1 168 ? -4.820 -12.963 6.222 1.00 93.81 168 PHE A C 1
ATOM 1369 O O . PHE A 1 168 ? -5.943 -12.562 6.506 1.00 93.81 168 PHE A O 1
ATOM 1376 N N . ALA A 1 169 ? -4.549 -14.267 6.107 1.00 93.75 169 ALA A N 1
ATOM 1377 C CA . ALA A 1 169 ? -5.578 -15.301 6.191 1.00 93.75 169 ALA A CA 1
ATOM 1378 C C . ALA A 1 169 ? -6.282 -15.383 7.567 1.00 93.75 169 ALA A C 1
ATOM 1380 O O . ALA A 1 169 ? -7.514 -15.348 7.590 1.00 93.75 169 ALA A O 1
ATOM 1381 N N . PRO A 1 170 ? -5.582 -15.487 8.718 1.00 94.44 170 PRO A N 1
ATOM 1382 C CA . PRO A 1 170 ? -6.240 -15.469 10.021 1.00 94.44 170 PRO A CA 1
ATOM 1383 C C . PRO A 1 170 ? -6.922 -14.129 10.318 1.00 94.44 170 PRO A C 1
ATOM 1385 O O . PRO A 1 170 ? -8.029 -14.151 10.850 1.00 94.44 170 PRO A O 1
ATOM 1388 N N . LEU A 1 171 ? -6.343 -12.987 9.918 1.00 95.81 171 LEU A N 1
ATOM 1389 C CA . LEU A 1 171 ? -7.003 -11.685 10.072 1.00 95.81 171 LEU A CA 1
ATOM 1390 C C . LEU A 1 171 ? -8.321 -11.632 9.291 1.00 95.81 171 LEU A C 1
ATOM 1392 O O . LEU A 1 171 ? -9.359 -11.285 9.844 1.00 95.81 171 LEU A O 1
ATOM 1396 N N . LYS A 1 172 ? -8.296 -12.034 8.019 1.00 96.56 172 LYS A N 1
ATOM 1397 C CA . LYS A 1 172 ? -9.482 -12.122 7.164 1.00 96.56 172 LYS A CA 1
ATOM 1398 C C . LYS A 1 172 ? -10.574 -12.985 7.794 1.00 96.56 172 LYS A C 1
ATOM 1400 O O . LYS A 1 172 ? -11.719 -12.549 7.866 1.00 96.56 172 LYS A O 1
ATOM 1405 N N . ARG A 1 173 ? -10.227 -14.177 8.298 1.00 95.75 173 ARG A N 1
ATOM 1406 C CA . ARG A 1 173 ? -11.188 -15.045 9.003 1.00 95.75 173 ARG A CA 1
ATOM 1407 C C . ARG A 1 173 ? -11.808 -14.343 10.210 1.00 95.75 173 ARG A C 1
ATOM 1409 O O . ARG A 1 173 ? -13.017 -14.413 10.385 1.00 95.75 173 ARG A O 1
ATOM 1416 N N . GLN A 1 174 ? -11.004 -13.646 11.010 1.00 96.00 174 GLN A N 1
ATOM 1417 C CA . GLN A 1 174 ? -11.496 -12.906 12.172 1.00 96.00 174 GLN A CA 1
ATOM 1418 C C . GLN A 1 174 ? -12.424 -11.747 11.775 1.00 96.00 174 GLN A C 1
ATOM 1420 O O . GLN A 1 174 ? -13.437 -11.536 12.440 1.00 96.00 174 GLN A O 1
ATOM 1425 N N . ILE A 1 175 ? -12.104 -11.030 10.693 1.00 97.12 175 ILE A N 1
ATOM 1426 C CA . ILE A 1 175 ? -12.922 -9.940 10.145 1.00 97.12 175 ILE A CA 1
ATOM 1427 C C . ILE A 1 175 ? -14.295 -10.464 9.706 1.00 97.12 175 ILE A C 1
ATOM 1429 O O . ILE A 1 175 ? -15.323 -9.965 10.166 1.00 97.12 175 ILE A O 1
ATOM 1433 N N . LEU A 1 176 ? -14.306 -11.505 8.870 1.00 96.75 176 LEU A N 1
ATOM 1434 C CA . LEU A 1 176 ? -15.534 -12.099 8.338 1.00 96.75 176 LEU A CA 1
ATOM 1435 C C . LEU A 1 176 ? -16.413 -12.710 9.434 1.00 96.75 176 LEU A C 1
ATOM 1437 O O . LEU A 1 176 ? -17.630 -12.571 9.386 1.00 96.75 176 LEU A O 1
ATOM 1441 N N . ALA A 1 177 ? -15.809 -13.356 10.433 1.00 96.19 177 ALA A N 1
ATOM 1442 C CA . ALA A 1 177 ? -16.559 -14.023 11.491 1.00 96.19 177 ALA A CA 1
ATOM 1443 C C . ALA A 1 177 ? -17.219 -13.054 12.489 1.00 96.19 177 ALA A C 1
ATOM 1445 O O . ALA A 1 177 ? -18.219 -13.422 13.096 1.00 96.19 177 ALA A O 1
ATOM 1446 N N . ASN A 1 178 ? -16.670 -11.845 12.683 1.00 96.75 178 ASN A N 1
ATOM 1447 C CA . ASN A 1 178 ? -17.049 -11.004 13.828 1.00 96.75 178 ASN A CA 1
ATOM 1448 C C . ASN A 1 178 ? -17.528 -9.585 13.484 1.00 96.75 178 ASN A C 1
ATOM 1450 O O . ASN A 1 178 ? -18.180 -8.970 14.325 1.00 96.75 178 ASN A O 1
ATOM 1454 N N . TYR A 1 179 ? -17.200 -9.038 12.307 1.00 96.75 179 TYR A N 1
ATOM 1455 C CA . TYR A 1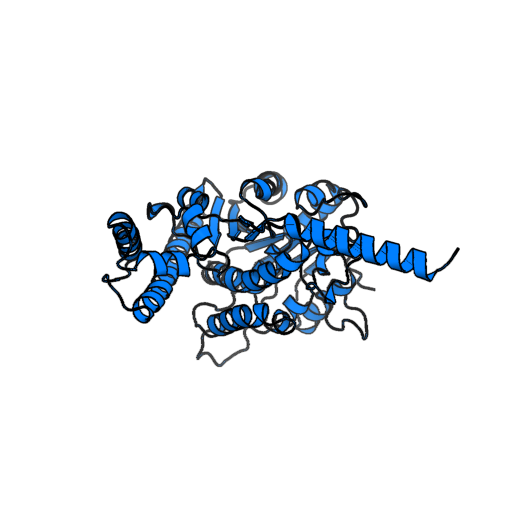 179 ? -17.377 -7.597 12.051 1.00 96.75 179 TYR A CA 1
ATOM 1456 C C . TYR A 1 179 ? -18.319 -7.265 10.897 1.00 96.75 179 TYR A C 1
ATOM 1458 O O . TYR A 1 179 ? -19.033 -6.273 10.985 1.00 96.75 179 TYR A O 1
ATOM 1466 N N . PHE A 1 180 ? -18.354 -8.094 9.856 1.00 96.06 180 PHE A N 1
ATOM 1467 C CA . PHE A 1 180 ? -19.131 -7.848 8.636 1.00 96.06 180 PHE A CA 1
ATOM 1468 C C . PHE A 1 180 ? -20.120 -8.993 8.374 1.00 96.06 180 PHE A C 1
ATOM 1470 O O . PHE A 1 180 ? -20.171 -9.575 7.290 1.00 96.06 180 PHE A O 1
ATOM 1477 N N . ILE A 1 181 ? -20.872 -9.379 9.409 1.00 94.69 181 ILE A N 1
ATOM 1478 C CA . ILE A 1 181 ? -21.824 -10.493 9.340 1.00 94.69 181 ILE A CA 1
ATOM 1479 C C . ILE A 1 181 ? -22.969 -10.117 8.392 1.00 94.69 181 ILE A C 1
ATOM 1481 O O . ILE A 1 181 ? -23.712 -9.174 8.650 1.00 94.69 181 ILE A O 1
ATOM 1485 N N . GLY A 1 182 ? -23.121 -10.883 7.310 1.00 95.12 182 GLY A N 1
ATOM 1486 C CA . GLY A 1 182 ? -24.145 -10.647 6.287 1.00 95.12 182 GLY A CA 1
ATOM 1487 C C . GLY A 1 182 ? -23.755 -9.630 5.208 1.00 95.12 182 GLY A C 1
ATOM 1488 O O . GLY A 1 182 ? -24.533 -9.417 4.282 1.00 95.12 182 GLY A O 1
ATOM 1489 N N . GLU A 1 183 ? -22.560 -9.042 5.283 1.00 96.81 183 GLU A N 1
ATOM 1490 C CA . GLU A 1 183 ? -22.032 -8.137 4.259 1.00 96.81 183 GLU A CA 1
ATOM 1491 C C . GLU A 1 183 ? -21.104 -8.882 3.289 1.00 96.81 183 GLU A C 1
ATOM 1493 O O . GLU A 1 183 ? -20.385 -9.815 3.658 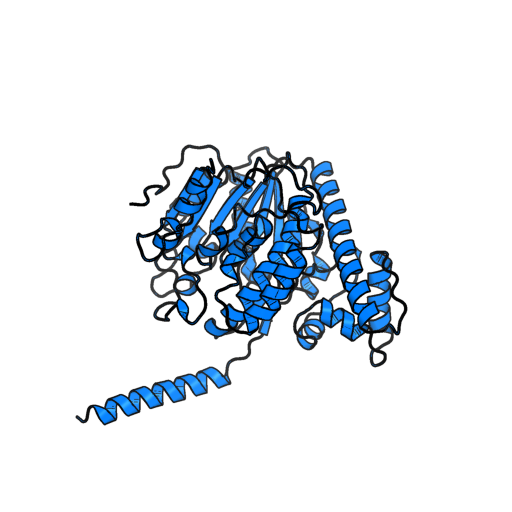1.00 96.81 183 GLU A O 1
ATOM 1498 N N . ARG A 1 184 ? -21.079 -8.455 2.024 1.00 97.56 184 ARG A N 1
ATOM 1499 C CA . ARG A 1 184 ? -20.150 -8.972 1.012 1.00 97.56 184 ARG A CA 1
ATOM 1500 C C . ARG A 1 184 ? -18.869 -8.161 1.063 1.00 97.56 184 ARG A C 1
ATOM 1502 O O . ARG A 1 184 ? -18.769 -7.084 0.473 1.00 97.56 184 ARG A O 1
ATOM 1509 N N . VAL A 1 185 ? -17.884 -8.693 1.769 1.00 98.25 185 VAL A N 1
ATOM 1510 C CA . VAL A 1 185 ? -16.565 -8.074 1.902 1.00 98.25 185 VAL A CA 1
ATOM 1511 C C . VAL A 1 185 ? -15.661 -8.531 0.765 1.00 98.25 185 VAL A C 1
ATOM 1513 O O . VAL A 1 185 ? -15.619 -9.717 0.451 1.00 98.25 185 VAL A O 1
ATOM 1516 N N . HIS A 1 186 ? -14.906 -7.607 0.175 1.00 98.31 186 HIS A N 1
ATOM 1517 C CA . HIS A 1 186 ? -13.801 -7.934 -0.725 1.00 98.31 186 HIS A CA 1
ATOM 1518 C C . HIS A 1 186 ? -12.477 -7.512 -0.097 1.00 98.31 186 HIS A C 1
ATOM 1520 O O . HIS A 1 186 ? -12.369 -6.421 0.458 1.00 98.31 186 HIS A O 1
ATOM 1526 N N . PHE A 1 187 ? -11.455 -8.353 -0.205 1.00 98.38 187 PHE A N 1
ATOM 1527 C CA . PHE A 1 187 ? -10.117 -8.092 0.310 1.00 98.38 187 PHE A CA 1
ATOM 1528 C C . PHE A 1 187 ? -9.161 -7.781 -0.838 1.00 98.38 187 PHE A C 1
ATOM 1530 O O . PHE A 1 187 ? -8.963 -8.592 -1.740 1.00 98.38 187 PHE A O 1
ATOM 1537 N N . LEU A 1 188 ? -8.522 -6.619 -0.788 1.00 98.19 188 LEU A N 1
ATOM 1538 C CA . LEU A 1 188 ? -7.437 -6.248 -1.687 1.00 98.19 188 LEU A CA 1
ATOM 1539 C C . LEU A 1 188 ? -6.108 -6.389 -0.949 1.00 98.19 188 LEU A C 1
ATOM 1541 O O . LEU A 1 188 ? -5.811 -5.623 -0.033 1.00 98.19 188 LEU A O 1
ATOM 1545 N N . HIS A 1 189 ? -5.316 -7.378 -1.344 1.00 97.38 189 HIS A N 1
ATOM 1546 C CA . HIS A 1 189 ? -4.004 -7.633 -0.769 1.00 97.38 189 HIS A CA 1
ATOM 1547 C C . HIS A 1 189 ? -2.941 -6.947 -1.624 1.00 97.38 189 HIS A C 1
ATOM 1549 O O . HIS A 1 189 ? -2.780 -7.270 -2.804 1.00 97.38 189 HIS A O 1
ATOM 1555 N N . ILE A 1 190 ? -2.214 -6.012 -1.023 1.00 97.44 190 ILE A N 1
ATOM 1556 C CA . ILE A 1 190 ? -1.133 -5.283 -1.674 1.00 97.44 190 ILE A CA 1
ATOM 1557 C C . ILE A 1 190 ? 0.201 -5.891 -1.260 1.00 97.44 190 ILE A C 1
ATOM 1559 O O . ILE A 1 190 ? 0.574 -5.880 -0.081 1.00 97.44 190 ILE A O 1
ATOM 1563 N N . TYR A 1 191 ? 0.917 -6.369 -2.268 1.00 96.06 191 TYR A N 1
ATOM 1564 C CA . TYR A 1 191 ? 2.268 -6.876 -2.178 1.00 96.06 191 TYR A CA 1
ATOM 1565 C C . TYR A 1 191 ? 3.240 -5.935 -2.863 1.00 96.06 191 TYR A C 1
ATOM 1567 O O . TYR A 1 191 ? 2.908 -5.327 -3.881 1.00 96.06 191 TYR A O 1
ATOM 1575 N N . TRP A 1 192 ? 4.443 -5.819 -2.316 1.00 94.94 192 TRP A N 1
ATOM 1576 C CA . TRP A 1 192 ? 5.478 -4.997 -2.921 1.00 94.94 192 TRP A CA 1
ATOM 1577 C C . TRP A 1 192 ? 6.880 -5.536 -2.656 1.00 94.94 192 TRP A C 1
ATOM 1579 O O . TRP A 1 192 ? 7.171 -6.025 -1.561 1.00 94.94 192 TRP A O 1
ATOM 1589 N N . ASP A 1 193 ? 7.742 -5.450 -3.669 1.00 91.69 193 ASP A N 1
ATOM 1590 C CA . ASP A 1 193 ? 9.118 -5.935 -3.588 1.00 91.69 193 ASP A CA 1
ATOM 1591 C C . ASP A 1 193 ? 9.906 -5.223 -2.486 1.00 91.69 193 ASP A C 1
ATOM 1593 O O . ASP A 1 193 ? 9.825 -4.010 -2.286 1.00 91.69 193 ASP A O 1
ATOM 1597 N N . GLY A 1 194 ? 10.761 -5.983 -1.812 1.00 86.25 194 GLY A N 1
ATOM 1598 C CA . GLY A 1 194 ? 11.602 -5.486 -0.732 1.00 86.25 194 GLY A CA 1
ATOM 1599 C C . GLY A 1 194 ? 13.039 -5.972 -0.845 1.00 86.25 194 GLY A C 1
ATOM 1600 O O . GLY A 1 194 ? 13.525 -6.378 -1.903 1.00 86.25 194 GLY A O 1
ATOM 1601 N N . ARG A 1 195 ? 13.744 -5.957 0.285 1.00 83.31 195 ARG A N 1
ATOM 1602 C CA . ARG A 1 195 ? 14.976 -6.732 0.444 1.00 83.31 195 ARG A CA 1
ATOM 1603 C C . ARG A 1 195 ? 14.919 -7.527 1.736 1.00 83.31 195 ARG A C 1
ATOM 1605 O O . ARG A 1 195 ? 14.236 -7.133 2.678 1.00 83.31 195 ARG A O 1
ATOM 1612 N N . SER A 1 196 ? 15.657 -8.623 1.741 1.00 81.12 196 SER A N 1
ATOM 1613 C CA . SER A 1 196 ? 15.888 -9.505 2.869 1.00 81.12 196 SER A CA 1
ATOM 1614 C C . SER A 1 196 ? 17.377 -9.560 3.187 1.00 81.12 196 SER A C 1
ATOM 1616 O O . SER A 1 196 ? 18.240 -9.362 2.324 1.00 81.12 196 SER A O 1
ATOM 1618 N N . GLY A 1 197 ? 17.692 -9.803 4.453 1.00 73.62 197 GLY A N 1
ATOM 1619 C CA . GLY A 1 197 ? 19.067 -9.889 4.922 1.00 73.62 197 GLY A CA 1
ATOM 1620 C C . GLY A 1 197 ? 19.159 -9.840 6.440 1.00 73.62 197 GLY A C 1
ATOM 1621 O O . GLY A 1 197 ? 18.235 -9.418 7.132 1.00 73.62 197 GLY A O 1
ATOM 1622 N N . THR A 1 198 ? 20.303 -10.259 6.967 1.00 66.44 198 THR A N 1
ATOM 1623 C CA . THR A 1 198 ? 20.593 -10.255 8.409 1.00 66.44 198 THR A CA 1
ATOM 1624 C C . THR A 1 198 ? 20.861 -8.849 8.954 1.00 66.44 198 THR A C 1
ATOM 1626 O O . THR A 1 198 ? 20.750 -8.619 10.157 1.00 66.44 198 THR A O 1
ATOM 1629 N N . PHE A 1 199 ? 21.170 -7.881 8.082 1.00 68.81 199 PHE A N 1
ATOM 1630 C CA . PHE A 1 199 ? 21.574 -6.535 8.481 1.00 68.81 199 PHE A CA 1
ATOM 1631 C C . PHE A 1 199 ? 20.485 -5.482 8.221 1.00 68.81 199 PHE A C 1
ATOM 1633 O O . PHE A 1 199 ? 20.406 -4.864 7.161 1.00 68.81 199 PHE A O 1
ATOM 1640 N N . VAL A 1 200 ? 19.631 -5.270 9.226 1.00 65.88 200 VAL A N 1
ATOM 1641 C CA . VAL A 1 200 ? 18.409 -4.442 9.146 1.00 65.88 200 VAL A CA 1
ATOM 1642 C C . VAL A 1 200 ? 18.684 -2.959 8.841 1.00 65.88 200 VAL A C 1
ATOM 1644 O O . VAL A 1 200 ? 17.845 -2.284 8.244 1.00 65.88 200 VAL A O 1
ATOM 1647 N N . LEU A 1 201 ? 19.851 -2.425 9.222 1.00 67.81 201 LEU A N 1
ATOM 1648 C CA . LEU A 1 201 ? 20.085 -0.976 9.229 1.00 67.81 201 LEU A CA 1
ATOM 1649 C C . LEU A 1 201 ? 20.257 -0.344 7.829 1.00 67.81 201 LEU A C 1
ATOM 1651 O O . LEU A 1 201 ? 19.514 0.592 7.541 1.00 67.81 201 LEU A O 1
ATOM 1655 N N . PRO A 1 202 ? 21.145 -0.808 6.925 1.00 67.56 202 PRO A N 1
ATOM 1656 C CA . PRO A 1 202 ? 21.247 -0.248 5.576 1.00 67.56 202 PRO A CA 1
ATOM 1657 C C . PRO A 1 202 ? 20.029 -0.593 4.736 1.00 67.56 202 PRO A C 1
ATOM 1659 O O . PRO A 1 202 ? 19.561 0.248 3.978 1.00 67.56 202 PRO A O 1
ATOM 1662 N N . MET A 1 203 ? 19.479 -1.799 4.913 1.00 71.31 203 MET A N 1
ATOM 1663 C CA . MET A 1 203 ? 18.253 -2.247 4.250 1.00 71.31 203 MET A CA 1
ATOM 1664 C C . MET A 1 203 ? 17.106 -1.251 4.431 1.00 71.31 203 MET A C 1
ATOM 1666 O O . MET A 1 203 ? 16.390 -0.954 3.476 1.00 71.31 203 MET A O 1
ATOM 1670 N N . TRP A 1 204 ? 16.997 -0.655 5.620 1.00 73.25 204 TRP A N 1
ATOM 1671 C CA . TRP A 1 204 ? 15.995 0.361 5.911 1.00 73.25 204 TRP A CA 1
ATOM 1672 C C . TRP A 1 204 ? 16.077 1.587 4.992 1.00 73.25 204 TRP A C 1
ATOM 1674 O O . TRP A 1 204 ? 15.051 2.072 4.521 1.00 73.25 204 TRP A O 1
ATOM 1684 N N . THR A 1 205 ? 17.280 2.081 4.691 1.00 72.88 205 THR A N 1
ATOM 1685 C CA . THR A 1 205 ? 17.458 3.231 3.790 1.00 72.88 205 THR A CA 1
ATOM 1686 C C . THR A 1 205 ? 16.916 2.934 2.392 1.00 72.88 205 THR A C 1
ATOM 1688 O O . THR A 1 205 ? 16.278 3.800 1.795 1.00 72.88 205 THR A O 1
ATOM 1691 N N . TRP A 1 206 ? 17.114 1.706 1.902 1.00 74.06 206 TRP A N 1
ATOM 1692 C CA . TRP A 1 206 ? 16.590 1.253 0.609 1.00 74.06 206 TRP A CA 1
ATOM 1693 C C . TRP A 1 206 ? 15.076 1.052 0.636 1.00 74.06 206 TRP A C 1
ATOM 1695 O O . TRP A 1 206 ? 14.381 1.463 -0.293 1.00 74.06 206 TRP A O 1
ATOM 1705 N N . ALA A 1 207 ? 14.569 0.453 1.719 1.00 77.12 207 ALA A N 1
ATOM 1706 C CA . ALA A 1 207 ? 13.142 0.263 1.942 1.00 77.12 207 ALA A CA 1
ATOM 1707 C C . ALA A 1 207 ? 12.403 1.596 1.835 1.00 77.12 207 ALA A C 1
ATOM 1709 O O . ALA A 1 207 ? 11.451 1.697 1.071 1.00 77.12 207 ALA A O 1
ATOM 1710 N N . GLN A 1 208 ? 12.903 2.626 2.533 1.00 79.44 208 GLN A N 1
ATOM 1711 C CA . GLN A 1 208 ? 12.282 3.947 2.598 1.00 79.44 208 GLN A CA 1
ATOM 1712 C C . GLN A 1 208 ? 12.061 4.584 1.231 1.00 79.44 208 GLN A C 1
ATOM 1714 O O . GLN A 1 208 ? 10.993 5.136 0.994 1.00 79.44 208 GLN A O 1
ATOM 1719 N N . GLY A 1 209 ? 13.029 4.479 0.323 1.00 80.44 209 GLY A N 1
ATOM 1720 C CA . GLY A 1 209 ? 12.871 5.048 -1.011 1.00 80.44 209 GLY A CA 1
ATOM 1721 C C . GLY A 1 209 ? 11.805 4.341 -1.858 1.00 80.44 209 GLY A C 1
ATOM 1722 O O . GLY A 1 209 ? 11.223 4.965 -2.736 1.00 80.44 209 GLY A O 1
ATOM 1723 N N . SER A 1 210 ? 11.518 3.067 -1.580 1.00 87.12 210 SER A N 1
ATOM 1724 C CA . SER A 1 210 ? 10.539 2.272 -2.338 1.00 87.12 210 SER A CA 1
ATOM 1725 C C . SER A 1 210 ? 9.096 2.517 -1.870 1.00 87.12 210 SER A C 1
ATOM 1727 O O . SER A 1 210 ? 8.159 2.371 -2.649 1.00 87.12 210 SER A O 1
ATOM 1729 N N . LEU A 1 211 ? 8.906 2.947 -0.614 1.00 91.19 211 LEU A N 1
ATOM 1730 C CA . LEU A 1 211 ? 7.582 3.135 0.006 1.00 91.19 211 LEU A CA 1
ATOM 1731 C C . LEU A 1 211 ? 6.694 4.094 -0.788 1.00 91.19 211 LEU A C 1
ATOM 1733 O O . LEU A 1 211 ? 5.507 3.848 -0.980 1.00 91.19 211 LEU A O 1
ATOM 1737 N N . TYR A 1 212 ? 7.285 5.199 -1.229 1.00 91.81 212 TYR A N 1
ATOM 1738 C CA . TYR A 1 212 ? 6.568 6.302 -1.848 1.00 91.81 212 TYR A CA 1
ATOM 1739 C C . TYR A 1 212 ? 6.083 5.990 -3.265 1.00 91.81 212 TYR A C 1
ATOM 1741 O O . TYR A 1 212 ? 4.884 6.134 -3.506 1.00 91.81 212 TYR A O 1
ATOM 1749 N N . PRO A 1 213 ? 6.935 5.535 -4.208 1.00 92.06 213 PRO A N 1
ATOM 1750 C CA . PRO A 1 213 ? 6.448 5.175 -5.532 1.00 92.06 213 PRO A CA 1
ATOM 1751 C C . PRO A 1 213 ? 5.463 3.996 -5.487 1.00 92.06 213 PRO A C 1
ATOM 1753 O O . PRO A 1 213 ? 4.461 4.036 -6.198 1.00 92.06 213 PRO A O 1
ATOM 1756 N N . VAL A 1 214 ? 5.665 3.005 -4.605 1.00 94.94 214 VAL A N 1
ATOM 1757 C CA . VAL A 1 214 ? 4.674 1.936 -4.369 1.00 94.94 214 VAL A CA 1
ATOM 1758 C C . VAL A 1 214 ? 3.352 2.520 -3.876 1.00 94.94 214 VAL A C 1
ATOM 1760 O O . VAL A 1 214 ? 2.295 2.201 -4.420 1.00 94.94 214 VAL A O 1
ATOM 1763 N N . GLY A 1 215 ? 3.395 3.427 -2.898 1.00 96.50 215 GLY A N 1
ATOM 1764 C CA . GLY A 1 215 ? 2.213 4.137 -2.417 1.00 96.50 215 GLY A CA 1
ATOM 1765 C C . GLY A 1 215 ? 1.485 4.888 -3.531 1.00 96.50 215 GLY A C 1
ATOM 1766 O O . GLY A 1 215 ? 0.264 4.819 -3.606 1.00 96.50 215 GLY A O 1
ATOM 1767 N N . LEU A 1 216 ? 2.204 5.522 -4.461 1.00 95.38 216 LEU A N 1
ATOM 1768 C CA . LEU A 1 216 ? 1.603 6.161 -5.636 1.00 95.38 216 LEU A CA 1
ATOM 1769 C C . LEU A 1 216 ? 0.974 5.160 -6.620 1.00 95.38 216 LEU A C 1
ATOM 1771 O O . LEU A 1 216 ? -0.065 5.464 -7.206 1.00 95.38 216 LEU A O 1
ATOM 1775 N N . GLY A 1 217 ? 1.537 3.961 -6.779 1.00 95.56 217 GLY A N 1
ATOM 1776 C CA . GLY A 1 217 ? 0.885 2.870 -7.513 1.00 95.56 217 GLY A CA 1
ATOM 1777 C C . GLY A 1 217 ? -0.440 2.451 -6.861 1.00 95.56 217 GLY A C 1
ATOM 1778 O O . GLY A 1 217 ? -1.470 2.349 -7.527 1.00 95.56 217 GLY A O 1
ATOM 1779 N N . VAL A 1 218 ? -0.458 2.307 -5.532 1.00 98.06 218 VAL A N 1
ATOM 1780 C CA . VAL A 1 218 ? -1.686 2.017 -4.767 1.00 98.06 218 VAL A CA 1
ATOM 1781 C C . VAL A 1 218 ? -2.685 3.178 -4.850 1.00 98.06 218 VAL A C 1
ATOM 1783 O O . VAL A 1 218 ? -3.883 2.943 -5.013 1.00 98.06 218 VAL A O 1
ATOM 1786 N N . ARG A 1 219 ? -2.208 4.430 -4.813 1.00 97.25 219 ARG A N 1
ATOM 1787 C CA . ARG A 1 219 ? -3.023 5.647 -4.965 1.00 97.25 219 ARG A CA 1
ATOM 1788 C C . ARG A 1 219 ? -3.885 5.581 -6.218 1.00 97.25 219 ARG A C 1
ATOM 1790 O O . ARG A 1 219 ? -5.076 5.862 -6.151 1.00 97.25 219 ARG A O 1
ATOM 1797 N N . GLN A 1 220 ? -3.308 5.167 -7.347 1.00 95.56 220 GLN A N 1
ATOM 1798 C CA . GLN A 1 220 ? -4.046 5.063 -8.607 1.00 95.56 220 GLN A CA 1
ATOM 1799 C C . GLN A 1 220 ? -5.242 4.111 -8.526 1.00 95.56 220 GLN A C 1
ATOM 1801 O O . GLN A 1 220 ? -6.268 4.377 -9.155 1.00 95.56 220 GLN A O 1
ATOM 1806 N N . ILE A 1 221 ? -5.118 3.019 -7.765 1.00 96.94 221 ILE A N 1
ATOM 1807 C CA . ILE A 1 221 ? -6.221 2.085 -7.527 1.00 96.94 221 ILE A CA 1
ATOM 1808 C C . ILE A 1 221 ? -7.299 2.783 -6.699 1.00 96.94 221 ILE A C 1
ATOM 1810 O O . ILE A 1 221 ? -8.450 2.841 -7.124 1.00 96.94 221 ILE A O 1
ATOM 1814 N N . LEU A 1 222 ? -6.918 3.353 -5.551 1.00 97.44 222 LEU A N 1
ATOM 1815 C CA . LEU A 1 222 ? -7.853 3.951 -4.593 1.00 97.44 222 LEU A CA 1
ATOM 1816 C C . LEU A 1 222 ? -8.618 5.149 -5.170 1.00 97.44 222 LEU A C 1
ATOM 1818 O O . LEU A 1 222 ? -9.808 5.301 -4.908 1.00 97.44 222 LEU A O 1
ATOM 1822 N N . THR A 1 223 ? -7.963 5.978 -5.984 1.00 95.12 223 THR A N 1
ATOM 1823 C CA . THR A 1 223 ? -8.564 7.176 -6.594 1.00 95.12 223 THR A CA 1
ATOM 1824 C C . THR A 1 223 ? -9.642 6.842 -7.620 1.00 95.12 223 THR A C 1
ATOM 1826 O O . THR A 1 223 ? -10.508 7.669 -7.895 1.00 95.12 223 THR A O 1
ATOM 1829 N N . ARG A 1 224 ? -9.611 5.634 -8.189 1.00 95.06 224 ARG A N 1
ATOM 1830 C CA . ARG A 1 224 ? -10.548 5.193 -9.229 1.00 95.06 224 ARG A CA 1
ATOM 1831 C C . ARG A 1 224 ? -11.603 4.212 -8.705 1.00 95.06 224 ARG A C 1
ATOM 1833 O O . ARG A 1 224 ? -12.285 3.585 -9.513 1.00 95.06 224 ARG A O 1
ATOM 1840 N N . LEU A 1 225 ? -11.736 4.065 -7.387 1.00 95.44 225 LEU A N 1
ATOM 1841 C CA . LEU A 1 225 ? -12.847 3.337 -6.771 1.00 95.44 225 LEU A CA 1
ATOM 1842 C C . LEU A 1 225 ? -14.141 4.159 -6.840 1.00 95.44 225 LEU A C 1
ATOM 1844 O O . LEU A 1 225 ? -14.107 5.378 -7.007 1.00 95.44 225 LEU A O 1
ATOM 1848 N N . ASP A 1 226 ? -15.289 3.497 -6.675 1.00 93.31 226 ASP A N 1
ATOM 1849 C CA . ASP A 1 226 ? -16.553 4.198 -6.430 1.00 93.31 226 ASP A CA 1
ATOM 1850 C C . ASP A 1 226 ? -16.428 5.022 -5.131 1.00 93.31 226 ASP A C 1
ATOM 1852 O O . ASP A 1 226 ? -16.178 4.432 -4.076 1.00 93.31 226 ASP A O 1
ATOM 1856 N N . PRO A 1 227 ? -16.629 6.354 -5.154 1.00 90.38 227 PRO A N 1
ATOM 1857 C CA . PRO A 1 227 ? -16.559 7.188 -3.954 1.00 90.38 227 PRO A CA 1
ATOM 1858 C C . PRO A 1 227 ? -17.533 6.771 -2.842 1.00 90.38 227 PRO A C 1
ATOM 1860 O O . PRO A 1 227 ? -17.357 7.155 -1.689 1.00 90.38 227 PRO A O 1
ATOM 1863 N N . LYS A 1 228 ? -18.588 6.007 -3.153 1.00 93.75 228 LYS A N 1
ATOM 1864 C CA . LYS A 1 228 ? -19.539 5.496 -2.155 1.00 93.75 228 LYS A CA 1
ATOM 1865 C C . LYS A 1 228 ? -19.060 4.224 -1.455 1.00 93.75 228 LYS A C 1
ATOM 1867 O O . LYS A 1 228 ? -19.629 3.900 -0.409 1.00 93.75 228 LYS A O 1
ATOM 1872 N N . MET A 1 229 ? -18.059 3.531 -2.007 1.00 96.88 229 MET A N 1
ATOM 1873 C CA . MET A 1 229 ? -17.507 2.292 -1.457 1.00 96.88 229 MET A CA 1
ATOM 1874 C C . MET A 1 229 ? -16.886 2.560 -0.077 1.00 96.88 229 MET A C 1
ATOM 1876 O O . MET A 1 229 ? -15.954 3.362 0.026 1.00 96.88 229 MET A O 1
ATOM 1880 N N . PRO A 1 230 ? -17.362 1.908 0.996 1.00 97.88 230 PRO A N 1
ATOM 1881 C CA . PRO A 1 230 ? -16.656 1.881 2.271 1.00 97.88 230 PRO A CA 1
ATOM 1882 C C . PRO A 1 230 ? -15.288 1.210 2.116 1.00 97.88 230 PRO A C 1
ATOM 1884 O O . PRO A 1 230 ? -15.195 0.082 1.628 1.00 97.88 230 PRO A O 1
ATOM 1887 N N . VAL A 1 231 ? -14.227 1.899 2.546 1.00 98.38 231 VAL A N 1
ATOM 1888 C CA . VAL A 1 231 ? -12.847 1.403 2.451 1.00 98.38 231 VAL A CA 1
ATOM 1889 C C . VAL A 1 231 ? -12.219 1.351 3.836 1.00 98.38 231 VAL A C 1
ATOM 1891 O O . VAL A 1 231 ? -12.070 2.371 4.508 1.00 98.38 231 VAL A O 1
ATOM 1894 N N . TYR A 1 232 ? -11.790 0.160 4.236 1.00 98.62 232 TYR A N 1
ATOM 1895 C CA . TYR A 1 232 ? -11.085 -0.095 5.486 1.00 98.62 232 TYR A CA 1
ATOM 1896 C C . TYR A 1 232 ? -9.661 -0.507 5.134 1.00 98.62 232 TYR A C 1
ATOM 1898 O O . TYR A 1 232 ? -9.427 -1.619 4.669 1.00 98.62 232 TYR A O 1
ATOM 1906 N N . ALA A 1 233 ? -8.699 0.390 5.323 1.00 98.62 233 ALA A N 1
ATOM 1907 C CA . ALA A 1 233 ? -7.318 0.168 4.919 1.00 98.62 233 ALA A CA 1
ATOM 1908 C C . ALA A 1 233 ? -6.408 -0.055 6.131 1.00 98.62 233 ALA A C 1
ATOM 1910 O O . ALA A 1 233 ? -6.393 0.758 7.056 1.00 98.62 233 ALA A O 1
ATOM 1911 N N . LEU A 1 234 ? -5.632 -1.140 6.108 1.00 98.44 234 LEU A N 1
ATOM 1912 C CA . LEU A 1 234 ? -4.643 -1.471 7.127 1.00 98.44 234 LEU A CA 1
ATOM 1913 C C . LEU A 1 234 ? -3.249 -1.608 6.524 1.00 98.44 234 LEU A C 1
ATOM 1915 O O . LEU A 1 234 ? -3.024 -2.394 5.603 1.00 98.44 234 LEU A O 1
ATOM 1919 N N . GLY A 1 235 ? -2.302 -0.871 7.100 1.00 97.69 235 GLY A N 1
ATOM 1920 C CA . GLY A 1 235 ? -0.876 -0.998 6.811 1.00 97.69 235 GLY A CA 1
ATOM 1921 C C . GLY A 1 235 ? -0.113 -1.555 8.011 1.00 97.69 235 GLY A C 1
ATOM 1922 O O . GLY A 1 235 ? -0.197 -1.014 9.115 1.00 97.69 235 GLY A O 1
ATOM 1923 N N . HIS A 1 236 ? 0.659 -2.62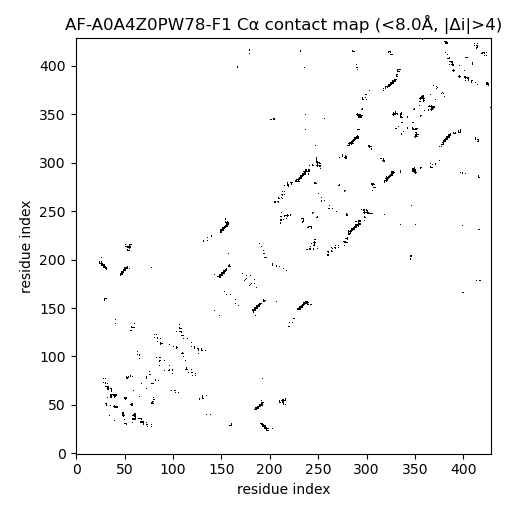1 7.807 1.00 95.62 236 HIS A N 1
ATOM 1924 C CA . HIS A 1 236 ? 1.582 -3.148 8.821 1.00 95.62 236 HIS A CA 1
ATOM 1925 C C . HIS A 1 236 ? 3.004 -2.648 8.577 1.00 95.62 236 HIS A C 1
ATOM 1927 O O . HIS A 1 236 ? 3.466 -2.678 7.442 1.00 95.62 236 HIS A O 1
ATOM 1933 N N . SER A 1 237 ? 3.734 -2.252 9.625 1.00 93.62 237 SER A N 1
ATOM 1934 C CA . SER A 1 237 ? 5.148 -1.865 9.513 1.00 93.62 237 SER A CA 1
ATOM 1935 C C . SER A 1 237 ? 5.365 -0.790 8.437 1.00 93.62 237 SER A C 1
ATOM 1937 O O . SER A 1 237 ? 4.772 0.284 8.534 1.00 93.62 237 SER A O 1
ATOM 1939 N N . THR A 1 238 ? 6.184 -1.031 7.415 1.00 93.06 238 THR A N 1
ATOM 1940 C CA . THR A 1 238 ? 6.357 -0.149 6.241 1.00 93.06 238 THR A CA 1
ATOM 1941 C C . THR A 1 238 ? 5.177 -0.137 5.270 1.00 93.06 238 THR A C 1
ATOM 1943 O O . THR A 1 238 ? 5.085 0.766 4.446 1.00 93.06 238 THR A O 1
ATOM 1946 N N . GLY A 1 239 ? 4.230 -1.061 5.383 1.00 96.06 239 GLY A N 1
ATOM 1947 C CA . GLY A 1 239 ? 2.939 -0.945 4.711 1.00 96.06 239 GLY A CA 1
ATOM 1948 C C . GLY A 1 239 ? 2.155 0.286 5.179 1.00 96.06 239 GLY A C 1
ATOM 1949 O O . GLY A 1 239 ? 1.352 0.820 4.421 1.00 96.06 239 GLY A O 1
ATOM 1950 N N . ALA A 1 240 ? 2.417 0.792 6.393 1.00 96.62 240 ALA A N 1
ATOM 1951 C CA . ALA A 1 240 ? 1.819 2.032 6.887 1.00 96.62 240 ALA A CA 1
ATOM 1952 C C . ALA A 1 240 ? 2.248 3.275 6.076 1.00 96.62 240 ALA A C 1
ATOM 1954 O O . ALA A 1 240 ? 1.368 3.944 5.545 1.00 96.62 240 ALA A O 1
ATOM 1955 N N . PRO A 1 241 ? 3.548 3.585 5.893 1.00 95.06 241 PRO A N 1
ATOM 1956 C CA . PRO A 1 241 ? 3.959 4.698 5.035 1.00 95.06 241 PRO A CA 1
ATOM 1957 C C . PRO A 1 241 ? 3.615 4.503 3.549 1.00 95.06 241 PRO A C 1
ATOM 1959 O O . PRO A 1 241 ? 3.337 5.497 2.881 1.00 95.06 241 PRO A O 1
ATOM 1962 N N . VAL A 1 242 ? 3.552 3.263 3.036 1.00 96.69 242 VAL A N 1
ATOM 1963 C CA . VAL A 1 242 ? 2.980 2.987 1.699 1.00 96.69 242 VAL A CA 1
ATOM 1964 C C . VAL A 1 242 ? 1.520 3.449 1.640 1.00 96.69 242 VAL A C 1
ATOM 1966 O O . VAL A 1 242 ? 1.136 4.160 0.713 1.00 96.69 242 VAL A O 1
ATOM 1969 N N . LEU A 1 243 ? 0.715 3.099 2.649 1.00 98.00 243 LEU A N 1
ATOM 1970 C CA . LEU A 1 243 ? -0.681 3.524 2.742 1.00 98.00 243 LEU A CA 1
ATOM 1971 C C . LEU A 1 243 ? -0.811 5.048 2.917 1.00 98.00 243 LEU A C 1
ATOM 1973 O O . LEU A 1 243 ? -1.680 5.644 2.291 1.00 98.00 243 LEU A O 1
ATOM 1977 N N . CYS A 1 244 ? 0.070 5.702 3.682 1.00 96.19 244 CYS A N 1
ATOM 1978 C CA . CYS A 1 244 ? 0.112 7.168 3.762 1.00 96.19 244 CYS A CA 1
ATOM 1979 C C . CYS A 1 244 ? 0.310 7.788 2.373 1.00 96.19 244 CYS A C 1
ATOM 1981 O O . CYS A 1 244 ? -0.519 8.581 1.942 1.00 96.19 244 CYS A O 1
ATOM 1983 N N . ALA A 1 245 ? 1.342 7.360 1.635 1.00 95.56 245 ALA A N 1
ATOM 1984 C CA . ALA A 1 245 ? 1.617 7.854 0.286 1.00 95.56 245 ALA A CA 1
ATOM 1985 C C . ALA A 1 245 ? 0.490 7.517 -0.713 1.00 95.56 245 ALA A C 1
ATOM 1987 O O . ALA A 1 245 ? 0.273 8.252 -1.680 1.00 95.56 245 ALA A O 1
ATOM 1988 N N . ALA A 1 246 ? -0.271 6.446 -0.469 1.00 97.25 246 ALA A N 1
ATOM 1989 C CA . ALA A 1 246 ? -1.460 6.117 -1.247 1.00 97.25 246 ALA A CA 1
ATOM 1990 C C . ALA A 1 246 ? -2.637 7.076 -1.006 1.00 97.25 246 ALA A C 1
ATOM 1992 O O . ALA A 1 246 ? -3.437 7.301 -1.911 1.00 97.25 246 ALA A O 1
ATOM 1993 N N . LEU A 1 247 ? -2.749 7.644 0.194 1.00 95.50 247 LEU A N 1
ATOM 1994 C CA . LEU A 1 247 ? -3.898 8.440 0.623 1.00 95.50 247 LEU A CA 1
ATOM 1995 C C . LEU A 1 247 ? -3.643 9.955 0.556 1.00 95.50 247 LEU A C 1
ATOM 1997 O O . LEU A 1 247 ? -4.545 10.711 0.201 1.00 95.50 247 LEU A O 1
ATOM 2001 N N . TRP A 1 248 ? -2.424 10.405 0.851 1.00 92.81 248 TRP A N 1
ATOM 2002 C CA . TRP A 1 248 ? -2.030 11.816 0.867 1.00 92.81 248 TRP A CA 1
ATOM 2003 C C . TRP A 1 248 ? -0.543 11.994 0.533 1.00 92.81 248 TRP A C 1
ATOM 2005 O O . TRP A 1 248 ? 0.191 11.023 0.342 1.00 92.81 248 TRP A O 1
ATOM 2015 N N . ASN A 1 249 ? -0.087 13.241 0.395 1.00 92.12 249 ASN A N 1
ATOM 2016 C CA . ASN A 1 249 ? 1.304 13.526 0.053 1.00 92.12 249 ASN A CA 1
ATOM 2017 C C . ASN A 1 249 ? 2.221 13.388 1.281 1.00 92.12 249 ASN A C 1
ATOM 2019 O O . ASN A 1 249 ? 1.899 13.835 2.373 1.00 92.12 249 ASN A O 1
ATOM 2023 N N . CYS A 1 250 ? 3.387 12.766 1.102 1.00 90.56 250 CYS A N 1
ATOM 2024 C CA . CYS A 1 250 ? 4.391 12.576 2.156 1.00 90.56 250 CYS A CA 1
ATOM 2025 C C . CYS A 1 250 ? 5.736 13.248 1.819 1.00 90.56 250 CYS A C 1
ATOM 2027 O O . CYS A 1 250 ? 6.800 12.728 2.157 1.00 90.56 250 CYS A O 1
ATOM 2029 N N . THR A 1 251 ? 5.709 14.381 1.120 1.00 87.44 251 THR A N 1
ATOM 2030 C CA . THR A 1 251 ? 6.902 15.107 0.657 1.00 87.44 251 THR A CA 1
ATOM 2031 C C . THR A 1 251 ? 7.838 15.511 1.802 1.00 87.44 251 THR A C 1
ATOM 2033 O O . THR A 1 251 ? 9.051 15.337 1.714 1.00 87.44 251 THR A O 1
ATOM 2036 N N . SER A 1 252 ? 7.297 15.963 2.929 1.00 85.31 252 SER A N 1
ATOM 2037 C CA . SER A 1 252 ? 8.045 16.310 4.140 1.00 85.31 252 SER A CA 1
ATOM 2038 C C . SER A 1 252 ? 8.821 15.133 4.735 1.00 85.31 252 SER A C 1
ATOM 2040 O O . SER A 1 252 ? 9.839 15.337 5.403 1.00 85.31 252 SER A O 1
ATOM 2042 N N . ALA A 1 253 ? 8.379 13.895 4.495 1.00 82.62 253 ALA A N 1
ATOM 2043 C CA . ALA A 1 253 ? 9.084 12.702 4.951 1.00 82.62 253 ALA A CA 1
ATOM 2044 C C . ALA A 1 253 ? 10.306 12.349 4.078 1.00 82.62 253 ALA A C 1
ATOM 2046 O O . ALA A 1 253 ? 11.177 11.609 4.541 1.00 82.62 253 ALA A O 1
ATOM 2047 N N . LEU A 1 254 ? 10.413 12.914 2.866 1.00 77.94 254 LEU A N 1
ATOM 2048 C CA . LEU A 1 254 ? 11.558 12.740 1.962 1.00 77.94 254 LEU A CA 1
ATOM 2049 C C . LEU A 1 254 ? 12.744 13.648 2.309 1.00 77.94 254 LEU A C 1
ATOM 2051 O O . LEU A 1 254 ? 13.893 13.230 2.192 1.00 77.94 254 LEU A O 1
ATOM 2055 N N . ASN A 1 255 ? 12.476 14.860 2.806 1.00 59.00 255 ASN A N 1
ATOM 2056 C CA . ASN A 1 255 ? 13.467 15.930 3.007 1.00 59.00 255 ASN A CA 1
ATOM 2057 C C . ASN A 1 255 ? 14.504 15.681 4.126 1.00 59.00 255 ASN A C 1
ATOM 2059 O O . ASN A 1 255 ? 15.212 16.600 4.531 1.00 59.00 255 ASN A O 1
ATOM 2063 N N . LYS A 1 256 ? 14.609 14.460 4.669 1.00 56.72 256 LYS A N 1
ATOM 2064 C CA . LYS A 1 256 ? 15.564 14.108 5.743 1.00 56.72 256 LYS A CA 1
ATOM 2065 C C . LYS A 1 256 ? 16.509 12.962 5.376 1.00 56.72 256 LYS A C 1
ATOM 2067 O O . LYS A 1 256 ? 17.060 12.312 6.267 1.00 56.72 256 LYS A O 1
ATOM 2072 N N . GLY A 1 257 ? 16.673 12.705 4.083 1.00 50.12 257 GLY A N 1
ATOM 2073 C CA . GLY A 1 257 ? 17.466 11.598 3.571 1.00 50.12 257 GLY A CA 1
ATOM 2074 C C . GLY A 1 257 ? 18.888 11.923 3.138 1.00 50.12 257 GLY A C 1
ATOM 2075 O O . GLY A 1 257 ? 19.200 13.061 2.818 1.00 50.12 257 GLY A O 1
ATOM 2076 N N . ARG A 1 258 ? 19.750 10.896 3.117 1.00 53.34 258 ARG A N 1
ATOM 2077 C CA . ARG A 1 258 ? 21.063 10.921 2.432 1.00 53.34 258 ARG A CA 1
ATOM 2078 C C . ARG A 1 258 ? 20.871 10.719 0.918 1.00 53.34 258 ARG A C 1
ATOM 2080 O O . ARG A 1 258 ? 19.813 10.239 0.526 1.00 53.34 258 ARG A O 1
ATOM 2087 N N . ASP A 1 259 ? 21.902 10.949 0.104 1.00 49.00 259 ASP A N 1
ATOM 2088 C CA . ASP A 1 259 ? 21.915 10.917 -1.378 1.00 49.00 259 ASP A CA 1
ATOM 2089 C C . ASP A 1 259 ? 21.048 9.836 -2.062 1.00 49.00 259 ASP A C 1
ATOM 2091 O O . ASP A 1 259 ? 20.325 10.129 -3.007 1.00 49.00 259 ASP A O 1
ATOM 2095 N N . TYR A 1 260 ? 21.019 8.590 -1.571 1.00 50.16 260 TYR A N 1
ATOM 2096 C CA . TYR A 1 260 ? 20.166 7.539 -2.161 1.00 50.16 260 TYR A CA 1
ATOM 2097 C C . TYR A 1 260 ? 18.653 7.838 -2.070 1.00 50.16 260 TYR A C 1
ATOM 2099 O O . TYR A 1 260 ? 17.869 7.458 -2.939 1.00 50.16 260 TYR A O 1
ATOM 2107 N N . GLN A 1 261 ? 18.231 8.528 -1.010 1.00 58.22 261 GLN A N 1
ATOM 2108 C CA . GLN A 1 261 ? 16.849 8.970 -0.820 1.00 58.22 261 GLN A CA 1
ATOM 2109 C C . GLN A 1 261 ? 16.506 10.169 -1.711 1.00 58.22 261 GLN A C 1
ATOM 2111 O O . GLN A 1 261 ? 15.326 10.396 -1.961 1.00 58.22 261 GLN A O 1
ATOM 2116 N N . VAL A 1 262 ? 17.514 10.879 -2.233 1.00 59.12 262 VAL A N 1
ATOM 2117 C CA . VAL A 1 262 ? 17.327 12.012 -3.146 1.00 59.12 262 VAL A CA 1
ATOM 2118 C C . VAL A 1 262 ? 16.782 11.520 -4.484 1.00 59.12 262 VAL A C 1
ATOM 2120 O O . VAL A 1 262 ? 15.711 11.963 -4.868 1.00 59.12 262 VAL A O 1
ATOM 2123 N N . HIS A 1 263 ? 17.387 10.516 -5.131 1.00 63.66 263 HIS A N 1
ATOM 2124 C CA . HIS A 1 263 ? 16.901 10.035 -6.440 1.00 63.66 263 HIS A CA 1
ATOM 2125 C C . HIS A 1 263 ? 15.507 9.396 -6.405 1.00 63.66 263 HIS A C 1
ATOM 2127 O O . HIS A 1 263 ? 14.693 9.592 -7.309 1.00 63.66 263 HIS A O 1
ATOM 2133 N N . LEU A 1 264 ? 15.195 8.621 -5.361 1.00 64.56 264 LEU A N 1
ATOM 2134 C CA . LEU A 1 264 ? 13.846 8.063 -5.208 1.00 64.56 264 LEU A CA 1
ATOM 2135 C C . LEU A 1 264 ? 12.834 9.126 -4.758 1.00 64.56 264 LEU A C 1
ATOM 2137 O O . LEU A 1 264 ? 11.671 9.065 -5.157 1.00 64.56 264 LEU A O 1
ATOM 2141 N N . GLY A 1 265 ? 13.283 10.128 -3.997 1.00 71.75 265 GLY A N 1
ATOM 2142 C CA . GLY A 1 265 ? 12.501 11.318 -3.679 1.00 71.75 265 GLY A CA 1
ATOM 2143 C C . GLY A 1 265 ? 12.173 12.150 -4.919 1.00 71.75 265 GLY A C 1
ATOM 2144 O O . GLY A 1 265 ? 11.016 12.510 -5.106 1.00 71.75 265 GLY A O 1
ATOM 2145 N N . GLU A 1 266 ? 13.140 12.378 -5.809 1.00 77.31 266 GLU A N 1
ATOM 2146 C CA . GLU A 1 266 ? 12.963 13.053 -7.102 1.00 77.31 266 GLU A CA 1
ATOM 2147 C C . GLU A 1 266 ? 11.930 12.325 -7.963 1.00 77.31 266 GLU A C 1
ATOM 2149 O O . GLU A 1 266 ? 10.970 12.945 -8.417 1.00 77.31 266 GLU A O 1
ATOM 2154 N N . ARG A 1 267 ? 12.040 10.992 -8.097 1.00 79.19 267 ARG A N 1
ATOM 2155 C CA . ARG A 1 267 ? 11.031 10.193 -8.814 1.00 79.19 267 ARG A CA 1
ATOM 2156 C C . ARG A 1 267 ? 9.640 10.369 -8.212 1.00 79.19 267 ARG A C 1
ATOM 2158 O O . ARG A 1 267 ? 8.683 10.548 -8.960 1.00 79.19 267 ARG A O 1
ATOM 2165 N N . TYR A 1 268 ? 9.504 10.319 -6.887 1.00 86.00 268 TYR A N 1
ATOM 2166 C CA . TYR A 1 268 ? 8.213 10.544 -6.236 1.00 86.00 268 TYR A CA 1
ATOM 2167 C C . TYR A 1 268 ? 7.664 11.948 -6.521 1.00 86.00 268 TYR A C 1
ATOM 2169 O O . TYR A 1 268 ? 6.498 12.081 -6.888 1.00 86.00 268 TYR A O 1
ATOM 2177 N N . LEU A 1 269 ? 8.497 12.986 -6.406 1.00 85.69 269 LEU A N 1
ATOM 2178 C CA . LEU A 1 269 ? 8.115 14.368 -6.703 1.00 85.69 269 LEU A CA 1
ATOM 2179 C C . LEU A 1 269 ? 7.694 14.542 -8.165 1.00 85.69 269 LEU A C 1
ATOM 2181 O O . LEU A 1 269 ? 6.720 15.236 -8.448 1.00 85.69 269 LEU A O 1
ATOM 2185 N N . ASP A 1 270 ? 8.385 13.889 -9.094 1.00 84.94 270 ASP A N 1
ATOM 2186 C CA . ASP A 1 270 ? 8.045 13.916 -10.513 1.00 84.94 270 ASP A CA 1
ATOM 2187 C C . ASP A 1 270 ? 6.771 13.134 -10.825 1.00 84.94 270 ASP A C 1
ATOM 2189 O O . ASP A 1 270 ? 5.969 13.564 -11.654 1.00 84.94 270 ASP A O 1
ATOM 2193 N N . MET A 1 271 ? 6.534 12.015 -10.138 1.00 86.62 271 MET A N 1
ATOM 2194 C CA . MET A 1 271 ? 5.268 11.293 -10.223 1.00 86.62 271 MET A CA 1
ATOM 2195 C C . MET A 1 271 ? 4.118 12.148 -9.681 1.00 86.62 271 MET A C 1
ATOM 2197 O O . MET A 1 271 ? 3.096 12.250 -10.349 1.00 86.62 271 MET A O 1
ATOM 2201 N N . LEU A 1 272 ? 4.279 12.834 -8.544 1.00 87.38 272 LEU A N 1
ATOM 2202 C CA . LEU A 1 272 ? 3.237 13.701 -7.973 1.00 87.38 272 LEU A CA 1
ATOM 2203 C C . LEU A 1 272 ? 2.764 14.818 -8.913 1.00 87.38 272 LEU A C 1
ATOM 2205 O O . LEU A 1 272 ? 1.617 15.245 -8.804 1.00 87.38 272 LEU A O 1
ATOM 2209 N N . LYS A 1 273 ? 3.620 15.286 -9.830 1.00 85.38 273 LYS A N 1
ATOM 2210 C CA . LYS A 1 273 ? 3.259 16.294 -10.843 1.00 85.38 273 LYS A CA 1
ATOM 2211 C C . LYS A 1 273 ? 2.360 15.730 -11.948 1.00 85.38 273 LYS A C 1
ATOM 2213 O O . LYS A 1 273 ? 1.748 16.499 -12.686 1.00 85.38 273 LYS A O 1
ATOM 2218 N N . GLN A 1 274 ? 2.292 14.407 -12.111 1.00 85.88 274 GLN A N 1
ATOM 2219 C CA . GLN A 1 274 ? 1.519 13.795 -13.189 1.00 85.88 274 GLN A CA 1
ATOM 2220 C C . GLN A 1 274 ? 0.026 13.733 -12.812 1.00 85.88 274 GLN A C 1
ATOM 2222 O O . GLN A 1 274 ? -0.307 13.234 -11.732 1.00 85.88 274 GLN A O 1
ATOM 2227 N N . PRO A 1 275 ? -0.897 14.111 -13.721 1.00 83.69 275 PRO A N 1
ATOM 2228 C CA . PRO A 1 275 ? -2.339 14.138 -13.448 1.00 83.69 275 PRO A CA 1
ATOM 2229 C C . PRO A 1 275 ? -2.959 12.808 -13.001 1.00 83.69 275 PRO A C 1
ATOM 2231 O O . PRO A 1 275 ? -4.060 12.792 -12.471 1.00 83.69 275 PRO A O 1
ATOM 2234 N N . ARG A 1 276 ? -2.286 11.672 -13.206 1.00 85.81 276 ARG A N 1
ATOM 2235 C CA . ARG A 1 276 ? -2.794 10.350 -12.810 1.00 85.81 276 ARG A CA 1
ATOM 2236 C C . ARG A 1 276 ? -2.612 10.010 -11.326 1.00 85.81 276 ARG A C 1
ATOM 2238 O O . ARG A 1 276 ? -3.228 9.055 -10.866 1.00 85.81 276 ARG A O 1
ATOM 2245 N N . TYR A 1 277 ? -1.812 10.769 -10.572 1.00 90.38 277 TYR A N 1
ATOM 2246 C CA . TYR A 1 277 ? -1.543 10.516 -9.145 1.00 90.38 277 TYR A CA 1
ATOM 2247 C C . TYR A 1 277 ? -2.307 11.463 -8.207 1.00 90.38 277 TYR A C 1
ATOM 2249 O O . TYR A 1 277 ? -1.792 11.904 -7.174 1.00 90.38 277 TYR A O 1
ATOM 2257 N N . ILE A 1 278 ? -3.561 11.750 -8.557 1.00 91.19 278 ILE A N 1
ATOM 2258 C CA . ILE A 1 278 ? -4.505 12.503 -7.720 1.00 91.19 278 ILE A CA 1
ATOM 2259 C C . ILE A 1 278 ? -4.755 11.743 -6.416 1.00 91.19 278 ILE A C 1
ATOM 2261 O O . ILE A 1 278 ? -4.867 10.516 -6.414 1.00 91.19 278 ILE A O 1
ATOM 2265 N N . THR A 1 279 ? -4.860 12.475 -5.310 1.00 91.75 279 THR A N 1
ATOM 2266 C CA . THR A 1 279 ? -5.204 11.897 -4.000 1.00 91.75 279 THR A CA 1
ATOM 2267 C C . THR A 1 279 ? -6.660 11.406 -3.964 1.00 91.75 279 THR A C 1
ATOM 2269 O O . THR A 1 279 ? -7.553 12.138 -4.400 1.00 91.75 279 THR A O 1
ATOM 2272 N N . PRO A 1 280 ? -6.941 10.208 -3.425 1.00 92.62 280 PRO A N 1
ATOM 2273 C CA . PRO A 1 280 ? -8.270 9.609 -3.474 1.00 92.62 280 PRO A CA 1
ATOM 2274 C C . PRO A 1 280 ? -9.283 10.380 -2.623 1.00 92.62 280 PRO A C 1
ATOM 2276 O O . PRO A 1 280 ? -8.952 10.909 -1.564 1.00 92.62 280 PRO A O 1
ATOM 2279 N N . THR A 1 281 ? -10.544 10.400 -3.057 1.00 90.00 281 THR A N 1
ATOM 2280 C CA . THR A 1 281 ? -11.664 10.954 -2.281 1.00 90.00 281 THR A CA 1
ATOM 2281 C C . THR A 1 281 ? -12.546 9.810 -1.802 1.00 90.00 281 THR A C 1
ATOM 2283 O O . THR A 1 281 ? -13.388 9.309 -2.542 1.00 90.00 281 THR A O 1
ATOM 2286 N N . LEU A 1 282 ? -12.323 9.385 -0.557 1.00 92.81 282 LEU A N 1
ATOM 2287 C CA . LEU A 1 282 ? -12.988 8.240 0.066 1.00 92.81 282 LEU A CA 1
ATOM 2288 C C . LEU A 1 282 ? -13.733 8.706 1.335 1.00 92.81 282 LEU A C 1
ATOM 2290 O O . LEU A 1 282 ? -13.167 8.660 2.426 1.00 92.81 282 LEU A O 1
ATOM 2294 N N . PRO A 1 283 ? -14.991 9.176 1.231 1.00 90.81 283 PRO A N 1
ATOM 2295 C CA . PRO A 1 283 ? -15.748 9.732 2.361 1.00 90.81 283 PRO A CA 1
ATOM 2296 C C . PRO A 1 283 ? -16.046 8.716 3.475 1.00 90.81 283 PRO A C 1
ATOM 2298 O O . PRO A 1 283 ? -16.309 9.094 4.614 1.00 90.81 283 PRO A O 1
ATOM 2301 N N . LYS A 1 284 ? -16.008 7.417 3.160 1.00 95.19 284 LYS A N 1
ATOM 2302 C CA . LYS A 1 284 ? -16.186 6.310 4.112 1.00 95.19 284 LYS A CA 1
ATOM 2303 C C . LYS A 1 284 ? -14.878 5.545 4.327 1.00 95.19 284 LYS A C 1
ATOM 2305 O O . LYS A 1 284 ? -14.858 4.316 4.319 1.00 95.19 284 LYS A O 1
ATOM 2310 N N . LEU A 1 285 ? -13.776 6.282 4.454 1.00 96.62 285 LEU A N 1
ATOM 2311 C CA . LEU A 1 285 ? -12.454 5.720 4.703 1.00 96.62 285 LEU A CA 1
ATOM 2312 C C . LEU A 1 285 ? -12.217 5.502 6.195 1.00 96.62 285 LEU A C 1
ATOM 2314 O O . LEU A 1 285 ? -12.452 6.395 7.010 1.00 96.62 285 LEU A O 1
ATOM 2318 N N . ARG A 1 286 ? -11.643 4.352 6.539 1.00 97.75 286 ARG A N 1
ATOM 2319 C CA . ARG A 1 286 ? -11.058 4.093 7.855 1.00 97.75 286 ARG A CA 1
ATOM 2320 C C . ARG A 1 286 ? -9.667 3.529 7.711 1.00 97.75 286 ARG A C 1
ATOM 2322 O O . ARG A 1 286 ? -9.452 2.595 6.942 1.00 97.75 286 ARG A O 1
ATOM 2329 N N . VAL A 1 287 ? -8.739 4.073 8.482 1.00 97.62 287 VAL A N 1
ATOM 2330 C CA . VAL A 1 287 ? -7.322 3.737 8.381 1.00 97.62 287 VAL A CA 1
ATOM 2331 C C . VAL A 1 287 ? -6.848 3.133 9.688 1.00 97.62 287 VAL A C 1
ATOM 2333 O O . VAL A 1 287 ? -7.147 3.644 10.768 1.00 97.62 287 VAL A O 1
ATOM 2336 N N . ALA A 1 288 ? -6.083 2.057 9.579 1.00 97.88 288 ALA A N 1
ATOM 2337 C CA . ALA A 1 288 ? -5.457 1.401 10.704 1.00 97.88 288 ALA A CA 1
ATOM 2338 C C . ALA A 1 288 ? -3.981 1.114 10.424 1.00 97.88 288 ALA A C 1
ATOM 2340 O O . ALA A 1 288 ? -3.606 0.681 9.335 1.00 97.88 288 ALA A O 1
ATOM 2341 N N . PHE A 1 289 ? -3.134 1.315 11.427 1.00 97.56 289 PHE A N 1
ATOM 2342 C CA . PHE A 1 289 ? -1.723 0.960 11.371 1.00 97.56 289 PHE A CA 1
ATOM 2343 C C . PHE A 1 289 ? -1.356 0.018 12.504 1.00 97.56 289 PHE A C 1
ATOM 2345 O O . PHE A 1 289 ? -1.690 0.275 13.656 1.00 97.56 289 PHE A O 1
ATOM 2352 N N . VAL A 1 290 ? -0.620 -1.046 12.185 1.00 95.12 290 VAL A N 1
ATOM 2353 C CA . VAL A 1 290 ? -0.061 -1.978 13.175 1.00 95.12 290 VAL A CA 1
ATOM 2354 C C . VAL A 1 290 ? 1.457 -1.923 13.083 1.00 95.12 290 VAL A C 1
ATOM 2356 O O . VAL A 1 290 ? 2.021 -2.138 12.010 1.00 95.12 290 VAL A O 1
ATOM 2359 N N . ALA A 1 291 ? 2.118 -1.623 14.201 1.00 93.31 291 ALA A N 1
ATOM 2360 C CA . ALA A 1 291 ? 3.567 -1.434 14.283 1.00 93.31 291 ALA A CA 1
ATOM 2361 C C . ALA A 1 291 ? 4.145 -0.472 13.222 1.00 93.31 291 ALA A C 1
ATOM 2363 O O . ALA A 1 291 ? 5.144 -0.820 12.596 1.00 93.31 291 ALA A O 1
ATOM 2364 N N . PRO A 1 292 ? 3.553 0.714 12.964 1.00 94.44 292 PRO A N 1
ATOM 2365 C CA . PRO A 1 292 ? 3.962 1.569 11.849 1.00 94.44 292 PRO A CA 1
ATOM 2366 C C . PRO A 1 292 ? 5.452 1.929 11.907 1.00 94.44 292 PRO A C 1
ATOM 2368 O O . PRO A 1 292 ? 5.914 2.637 12.805 1.00 94.44 292 PRO A O 1
ATOM 2371 N N . ALA A 1 293 ? 6.209 1.487 10.905 1.00 91.19 293 ALA A N 1
ATOM 2372 C CA . ALA A 1 293 ? 7.645 1.713 10.816 1.00 91.19 293 ALA A CA 1
ATOM 2373 C C . ALA A 1 293 ? 7.932 3.034 10.086 1.00 91.19 293 ALA A C 1
ATOM 2375 O O . ALA A 1 293 ? 8.492 3.075 8.998 1.00 91.19 293 ALA A O 1
ATOM 2376 N N . MET A 1 294 ? 7.514 4.146 10.686 1.00 90.44 294 MET A N 1
ATOM 2377 C CA . MET A 1 294 ? 7.674 5.487 10.117 1.00 90.44 294 MET A CA 1
ATOM 2378 C C . MET A 1 294 ? 7.780 6.561 11.212 1.00 90.44 294 MET A C 1
ATOM 2380 O O . MET A 1 294 ? 7.436 6.286 12.361 1.00 90.44 294 MET A O 1
ATOM 2384 N N . PRO A 1 295 ? 8.281 7.774 10.917 1.00 88.06 295 PRO A N 1
ATOM 2385 C CA . PRO A 1 295 ? 8.070 8.953 11.758 1.00 88.06 295 PRO A CA 1
ATOM 2386 C C . PRO A 1 295 ? 6.689 9.581 11.536 1.00 88.06 295 PRO A C 1
ATOM 2388 O O . PRO A 1 295 ? 6.094 9.406 10.470 1.00 88.06 295 PRO A O 1
ATOM 2391 N N . ALA A 1 296 ? 6.271 10.443 12.467 1.00 89.00 296 ALA A N 1
ATOM 2392 C CA . ALA A 1 296 ? 5.098 11.311 12.313 1.00 89.00 296 ALA A CA 1
ATOM 2393 C C . ALA A 1 296 ? 5.174 12.263 11.098 1.00 89.00 296 ALA A C 1
ATOM 2395 O O . ALA A 1 296 ? 4.150 12.715 10.601 1.00 89.00 296 ALA A O 1
ATOM 2396 N N . LEU A 1 297 ? 6.370 12.507 10.546 1.00 86.75 297 LEU A N 1
ATOM 2397 C CA . LEU A 1 297 ? 6.570 13.368 9.369 1.00 86.75 297 LEU A CA 1
ATOM 2398 C C . LEU A 1 297 ? 5.803 12.920 8.116 1.00 86.75 297 LEU A C 1
ATOM 2400 O O . LEU A 1 297 ? 5.599 13.733 7.223 1.00 86.75 297 LEU A O 1
ATOM 2404 N N . HIS A 1 298 ? 5.363 11.658 8.034 1.00 90.50 298 HIS A N 1
ATOM 2405 C CA . HIS A 1 298 ? 4.511 11.193 6.927 1.00 90.50 298 HIS A CA 1
ATOM 2406 C C . HIS A 1 298 ? 3.131 11.862 6.904 1.00 90.50 298 HIS A C 1
ATOM 2408 O O . HIS A 1 298 ? 2.417 11.727 5.915 1.00 90.50 298 HIS A O 1
ATOM 2414 N N . PHE A 1 299 ? 2.756 12.564 7.973 1.00 90.50 299 PHE A N 1
ATOM 2415 C CA . PHE A 1 299 ? 1.496 13.290 8.094 1.00 90.50 299 PHE A CA 1
ATOM 2416 C C . PHE A 1 299 ? 1.669 14.797 7.930 1.00 90.50 299 PHE A C 1
ATOM 2418 O O . PHE A 1 299 ? 0.679 15.505 7.978 1.00 90.50 299 PHE A O 1
ATOM 2425 N N . ASN A 1 300 ? 2.887 15.313 7.747 1.00 87.12 300 ASN A N 1
ATOM 2426 C CA . ASN A 1 300 ? 3.103 16.759 7.645 1.00 87.12 300 ASN A CA 1
ATOM 2427 C C . ASN A 1 300 ? 2.411 17.391 6.429 1.00 87.12 300 ASN A C 1
ATOM 2429 O O . ASN A 1 300 ? 2.097 18.571 6.486 1.00 87.12 300 ASN A O 1
ATOM 2433 N N . ASP A 1 301 ? 2.191 16.624 5.357 1.00 86.88 301 ASP A N 1
ATOM 2434 C CA . ASP A 1 301 ? 1.522 17.100 4.140 1.00 86.88 301 ASP A CA 1
ATOM 2435 C C . ASP A 1 301 ? 0.201 16.350 3.887 1.00 86.88 301 ASP A C 1
ATOM 2437 O O . ASP A 1 301 ? -0.210 16.145 2.745 1.00 86.88 301 ASP A O 1
ATOM 2441 N N . PHE A 1 302 ? -0.472 15.889 4.949 1.00 86.00 302 PHE A N 1
ATOM 2442 C CA . PHE A 1 302 ? -1.713 15.123 4.790 1.00 86.00 302 PHE A CA 1
ATOM 2443 C C . PHE A 1 302 ? -2.888 15.944 4.233 1.00 86.00 302 PHE A C 1
ATOM 2445 O O . PHE A 1 302 ? -3.797 15.390 3.613 1.00 86.00 302 PHE A O 1
ATOM 2452 N N . ASP A 1 303 ? -2.865 17.256 4.446 1.00 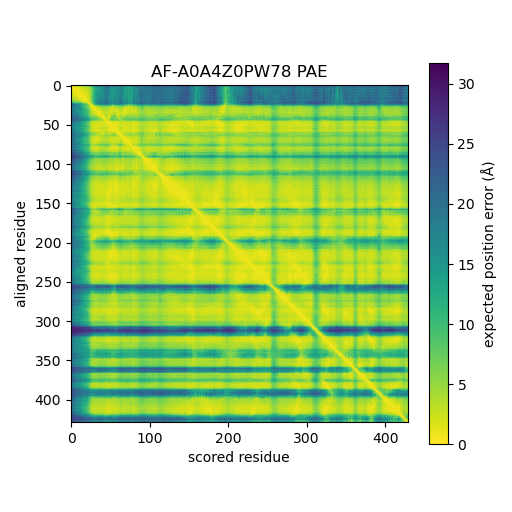82.88 303 ASP A N 1
ATOM 2453 C CA . ASP A 1 303 ? -3.786 18.243 3.885 1.00 82.88 303 ASP A CA 1
ATOM 2454 C C . ASP A 1 303 ? -3.337 18.748 2.504 1.00 82.88 303 ASP A C 1
ATOM 2456 O O . ASP A 1 303 ? -4.150 19.252 1.726 1.00 82.88 303 ASP A O 1
ATOM 2460 N N . ASN A 1 304 ? -2.065 18.551 2.149 1.00 85.00 304 ASN A N 1
ATOM 2461 C CA . ASN A 1 304 ? -1.528 18.854 0.832 1.00 85.00 304 ASN A CA 1
ATOM 2462 C C . ASN A 1 304 ? -1.948 17.774 -0.172 1.00 85.00 304 ASN A C 1
ATOM 2464 O O . ASN A 1 304 ? -1.295 16.742 -0.348 1.00 85.00 304 ASN A O 1
ATOM 2468 N N . ARG A 1 305 ? -3.067 18.015 -0.850 1.00 84.94 305 ARG A N 1
ATOM 2469 C CA . ARG A 1 305 ? -3.658 17.076 -1.803 1.00 84.94 305 ARG A CA 1
ATOM 2470 C C . ARG A 1 305 ? -3.218 17.365 -3.236 1.00 84.94 305 ARG A C 1
ATOM 2472 O O . ARG A 1 305 ? -3.361 18.479 -3.726 1.00 84.94 305 ARG A O 1
ATOM 2479 N N . THR A 1 306 ? -2.770 16.333 -3.954 1.00 85.00 306 THR A N 1
ATOM 2480 C CA . THR A 1 306 ? -2.632 16.399 -5.419 1.00 85.00 306 THR A CA 1
ATOM 2481 C C . THR A 1 306 ? -4.020 16.386 -6.051 1.00 85.00 306 THR A C 1
ATOM 2483 O O . THR A 1 306 ? -4.772 15.426 -5.843 1.00 85.00 306 THR A O 1
ATOM 2486 N N . THR A 1 307 ? -4.340 17.429 -6.816 1.00 78.31 307 THR A N 1
ATOM 2487 C CA . THR A 1 307 ? -5.575 17.591 -7.600 1.00 78.31 307 THR A CA 1
ATOM 2488 C C . THR A 1 307 ? -5.285 17.516 -9.100 1.00 78.31 307 THR A C 1
ATOM 2490 O O . THR A 1 307 ? -4.131 17.412 -9.518 1.00 78.31 307 THR A O 1
ATOM 2493 N N . ILE A 1 308 ? -6.331 17.528 -9.932 1.00 70.62 308 ILE A N 1
ATOM 2494 C CA . ILE A 1 308 ? -6.169 17.620 -11.387 1.00 70.62 308 ILE A CA 1
ATOM 2495 C C . ILE A 1 308 ? -5.523 18.976 -11.706 1.00 70.62 308 ILE A C 1
ATOM 2497 O O . ILE A 1 308 ? -6.112 20.025 -11.439 1.00 70.62 308 ILE A O 1
ATOM 2501 N N . ALA A 1 309 ? -4.314 18.951 -12.278 1.00 54.75 309 ALA A N 1
ATOM 2502 C CA . ALA A 1 309 ? -3.614 20.146 -12.739 1.00 54.75 309 ALA A CA 1
ATOM 2503 C C . ALA A 1 309 ? -4.534 20.972 -13.659 1.00 54.75 309 ALA A C 1
ATOM 2505 O O . ALA A 1 309 ? -5.022 20.463 -14.665 1.00 54.75 309 ALA A O 1
ATOM 2506 N N . GLY A 1 310 ? -4.801 22.228 -13.284 1.00 47.16 310 GLY A N 1
ATOM 2507 C CA . GLY A 1 310 ? -5.713 23.129 -14.003 1.00 47.16 310 GLY A CA 1
ATOM 2508 C C . GLY A 1 310 ? -7.046 23.407 -13.297 1.00 47.16 310 GLY A C 1
ATOM 2509 O O . GLY A 1 310 ? -7.696 24.395 -13.624 1.00 47.16 310 GLY A O 1
ATOM 2510 N N . GLN A 1 311 ? -7.430 22.634 -12.274 1.00 47.75 311 GLN A N 1
ATOM 2511 C CA . GLN A 1 311 ? -8.505 23.026 -11.354 1.00 47.75 311 GLN A CA 1
ATOM 2512 C C . GLN A 1 311 ? -7.909 23.821 -10.187 1.00 47.75 311 GLN A C 1
ATOM 2514 O O . GLN A 1 311 ? -7.680 23.304 -9.099 1.00 47.75 311 GLN A O 1
ATOM 2519 N N . GLN A 1 312 ? -7.630 25.102 -10.439 1.00 40.66 312 GLN A N 1
ATOM 2520 C CA . GLN A 1 312 ? -7.126 26.067 -9.451 1.00 40.66 312 GLN A CA 1
ATOM 2521 C C . GLN A 1 312 ? -8.140 26.454 -8.360 1.00 40.66 312 GLN A C 1
ATOM 2523 O O . GLN A 1 312 ? -7.857 27.343 -7.564 1.00 40.66 312 GLN A O 1
ATOM 2528 N N . SER A 1 313 ? -9.321 25.842 -8.296 1.00 41.28 313 SER A N 1
ATOM 2529 C CA . SER A 1 313 ? -10.385 26.342 -7.432 1.00 41.28 313 SER A CA 1
ATOM 2530 C C . SER A 1 313 ? -10.825 25.298 -6.419 1.00 41.28 313 SER A C 1
ATOM 2532 O O . SER A 1 313 ? -11.298 24.225 -6.790 1.00 41.28 313 SER A O 1
ATOM 2534 N N . LEU A 1 314 ? -10.695 25.697 -5.151 1.00 47.03 314 LEU A N 1
ATOM 2535 C CA . LEU A 1 314 ? -11.012 24.992 -3.913 1.00 47.03 314 LEU A CA 1
ATOM 2536 C C . LEU A 1 314 ? -9.948 23.963 -3.537 1.00 47.03 314 LEU A C 1
ATOM 2538 O O . LEU A 1 314 ? -9.877 22.883 -4.111 1.00 47.03 314 LEU A O 1
ATOM 2542 N N . THR A 1 315 ? -9.137 24.299 -2.531 1.00 53.38 315 THR A N 1
ATOM 2543 C CA . THR A 1 315 ? -8.442 23.327 -1.681 1.00 53.38 315 THR A CA 1
ATOM 2544 C C . THR A 1 315 ? -9.459 22.231 -1.354 1.00 53.38 315 THR A C 1
ATOM 2546 O O . THR A 1 315 ? -10.392 22.503 -0.591 1.00 53.38 315 THR A O 1
ATOM 2549 N N . PRO A 1 316 ? -9.397 21.036 -1.978 1.00 54.97 316 PRO A N 1
ATOM 2550 C CA . PRO A 1 316 ? -10.356 19.998 -1.651 1.00 54.97 316 PRO A CA 1
ATOM 2551 C C . PRO A 1 316 ? -10.213 19.737 -0.154 1.00 54.97 316 PRO A C 1
ATOM 2553 O O . PRO A 1 316 ? -9.080 19.750 0.343 1.00 54.97 316 PRO A O 1
ATOM 2556 N N . PRO A 1 317 ? -11.324 19.525 0.573 1.00 62.53 317 PRO A N 1
ATOM 2557 C CA . PRO A 1 317 ? -11.234 19.276 1.997 1.00 62.53 317 PRO A CA 1
ATOM 2558 C C . PRO A 1 317 ? -10.229 18.140 2.238 1.00 62.53 317 PRO A C 1
ATOM 2560 O O . PRO A 1 317 ? -10.134 17.211 1.409 1.00 62.53 317 PRO A O 1
ATOM 2563 N N . PRO A 1 318 ? -9.432 18.237 3.317 1.00 65.31 318 PRO A N 1
ATOM 2564 C CA . PRO A 1 318 ? -8.446 17.221 3.639 1.00 65.31 318 PRO A CA 1
ATOM 2565 C C . PRO A 1 318 ? -9.121 15.849 3.629 1.00 65.31 318 PRO A C 1
ATOM 2567 O O . PRO A 1 318 ? -10.304 15.713 3.956 1.00 65.31 318 PRO A O 1
ATOM 2570 N N . LEU A 1 319 ? -8.390 14.819 3.199 1.00 75.62 319 LEU A N 1
ATOM 2571 C CA . LEU A 1 319 ? -8.893 13.459 3.320 1.00 75.62 319 LEU A CA 1
ATOM 2572 C C . LEU A 1 319 ? -8.958 13.134 4.812 1.00 75.62 319 LEU A C 1
ATOM 2574 O O . LEU A 1 319 ? -7.964 12.765 5.432 1.00 75.62 319 LEU A O 1
ATOM 2578 N N . THR A 1 320 ? -10.139 13.304 5.384 1.00 82.56 320 THR A N 1
ATOM 2579 C CA . THR A 1 320 ? -10.414 13.005 6.779 1.00 82.56 320 THR A CA 1
ATOM 2580 C C . THR A 1 320 ? -10.986 11.597 6.853 1.00 82.56 320 THR A C 1
ATOM 2582 O O . THR A 1 320 ? -12.165 11.405 6.542 1.00 82.56 320 THR A O 1
ATOM 2585 N N . PRO A 1 321 ? -10.186 10.578 7.220 1.00 90.19 321 PRO A N 1
ATOM 2586 C CA . PRO A 1 321 ? -10.757 9.269 7.485 1.00 90.19 321 PRO A CA 1
ATOM 2587 C C . PRO A 1 321 ? -11.756 9.395 8.638 1.00 90.19 321 PRO A C 1
ATOM 2589 O O . PRO A 1 321 ? -11.526 10.142 9.583 1.00 90.19 321 PRO A O 1
ATOM 2592 N N . GLN A 1 322 ? -12.849 8.638 8.601 1.00 93.62 322 GLN A N 1
ATOM 2593 C CA . GLN A 1 322 ? -13.816 8.607 9.702 1.00 93.62 322 GLN A CA 1
ATOM 2594 C C . GLN A 1 322 ? -13.145 8.149 10.998 1.00 93.62 322 GLN A C 1
ATOM 2596 O O . GLN A 1 322 ? -13.423 8.669 12.075 1.00 93.62 322 GLN A O 1
ATOM 2601 N N . ARG A 1 323 ? -12.243 7.168 10.874 1.00 94.19 323 ARG A N 1
ATOM 2602 C CA . ARG A 1 323 ? -11.454 6.632 11.978 1.00 94.19 323 ARG A CA 1
ATOM 2603 C C . ARG A 1 323 ? -10.007 6.432 11.582 1.00 94.19 323 ARG A C 1
ATOM 2605 O O . ARG A 1 323 ? -9.713 5.972 10.475 1.00 94.19 323 ARG A O 1
ATOM 2612 N N . PHE A 1 324 ? -9.126 6.717 12.526 1.00 94.31 324 PHE A N 1
ATOM 2613 C CA . PHE A 1 324 ? -7.694 6.545 12.391 1.00 94.31 324 PHE A CA 1
ATOM 2614 C C . PHE A 1 324 ? -7.140 5.827 13.628 1.00 94.31 324 PHE A C 1
ATOM 2616 O O . PHE A 1 324 ? -7.145 6.371 14.732 1.00 94.31 324 PHE A O 1
ATOM 2623 N N . VAL A 1 325 ? -6.698 4.581 13.463 1.00 95.50 325 VAL A N 1
ATOM 2624 C CA . VAL A 1 325 ? -6.318 3.697 14.577 1.00 95.50 325 VAL A CA 1
ATOM 2625 C C . VAL A 1 325 ? -4.846 3.317 14.477 1.00 95.50 325 VAL A C 1
ATOM 2627 O O . VAL A 1 325 ? -4.400 2.825 13.445 1.00 95.50 325 VAL A O 1
ATOM 2630 N N . ILE A 1 326 ? -4.081 3.484 15.555 1.00 95.25 326 ILE A N 1
ATOM 2631 C CA . ILE A 1 326 ? -2.694 3.015 15.636 1.00 95.25 326 ILE A CA 1
ATOM 2632 C C . ILE A 1 326 ? -2.548 1.969 16.736 1.00 95.25 326 ILE A C 1
ATOM 2634 O O . ILE A 1 326 ? -2.850 2.220 17.899 1.00 95.25 326 ILE A O 1
ATOM 2638 N N . GLY A 1 327 ? -2.012 0.812 16.363 1.00 94.38 327 GLY A N 1
ATOM 2639 C CA . GLY A 1 327 ? -1.466 -0.191 17.259 1.00 94.38 327 GLY A CA 1
ATOM 2640 C C . GLY A 1 327 ? 0.051 -0.081 17.304 1.00 94.38 327 GLY A C 1
ATOM 2641 O O . GLY A 1 327 ? 0.720 -0.249 16.282 1.00 94.38 327 GLY A O 1
ATOM 2642 N N . HIS A 1 328 ? 0.601 0.199 18.479 1.00 92.88 328 HIS A N 1
ATOM 2643 C CA . HIS A 1 328 ? 2.038 0.316 18.706 1.00 92.88 328 HIS A CA 1
ATOM 2644 C C . HIS A 1 328 ? 2.478 -0.637 19.820 1.00 92.88 328 HIS A C 1
ATOM 2646 O O . HIS A 1 328 ? 1.653 -1.131 20.579 1.00 92.88 328 HIS A O 1
ATOM 2652 N N . ASN A 1 329 ? 3.777 -0.896 19.927 1.00 90.69 329 ASN A N 1
ATOM 2653 C CA . ASN A 1 329 ? 4.347 -1.638 21.045 1.00 90.69 329 ASN A CA 1
ATOM 2654 C C . ASN A 1 329 ? 5.651 -0.961 21.464 1.00 90.69 329 ASN A C 1
ATOM 2656 O O . ASN A 1 329 ? 6.622 -0.927 20.713 1.00 90.69 329 ASN A O 1
ATOM 2660 N N . ARG A 1 330 ? 5.702 -0.427 22.685 1.00 88.94 330 ARG A N 1
ATOM 2661 C CA . ARG A 1 330 ? 6.887 0.291 23.197 1.00 88.94 330 ARG A CA 1
ATOM 2662 C C . ARG A 1 330 ? 8.166 -0.558 23.307 1.00 88.94 330 ARG A C 1
ATOM 2664 O O . ARG A 1 330 ? 9.252 0.002 23.450 1.00 88.94 330 ARG A O 1
ATOM 2671 N N . HIS A 1 331 ? 8.039 -1.881 23.260 1.00 86.81 331 HIS A N 1
ATOM 2672 C CA . HIS A 1 331 ? 9.123 -2.858 23.360 1.00 86.81 331 HIS A CA 1
ATOM 2673 C C . HIS A 1 331 ? 9.525 -3.469 22.009 1.00 86.81 331 HIS A C 1
ATOM 2675 O O . HIS A 1 331 ? 10.456 -4.274 21.971 1.00 86.81 331 HIS A O 1
ATOM 2681 N N . ASP A 1 332 ? 8.877 -3.088 20.903 1.00 86.12 332 ASP A N 1
ATOM 2682 C CA . ASP A 1 332 ? 9.237 -3.574 19.572 1.00 86.12 332 ASP A CA 1
ATOM 2683 C C . ASP A 1 332 ? 10.637 -3.075 19.173 1.00 86.12 332 ASP A C 1
ATOM 2685 O O . ASP A 1 332 ? 10.880 -1.894 18.916 1.00 86.12 332 ASP A O 1
ATOM 2689 N N . LYS A 1 333 ? 11.598 -4.000 19.124 1.00 81.06 333 LYS A N 1
ATOM 2690 C CA . LYS A 1 333 ? 12.997 -3.687 18.813 1.00 81.06 333 LYS A CA 1
ATOM 2691 C C . LYS A 1 333 ? 13.223 -3.318 17.355 1.00 81.06 333 LYS A C 1
ATOM 2693 O O . LYS A 1 333 ? 14.194 -2.615 17.080 1.00 81.06 333 LYS A O 1
ATOM 2698 N N . VAL A 1 334 ? 12.367 -3.763 16.437 1.00 81.38 334 VAL A N 1
ATOM 2699 C CA . VAL A 1 334 ? 12.515 -3.471 15.008 1.00 81.38 334 VAL A CA 1
ATOM 2700 C C . VAL A 1 334 ? 12.136 -2.019 14.752 1.00 81.38 334 VAL A C 1
ATOM 2702 O O . VAL A 1 334 ? 12.944 -1.255 14.223 1.00 81.38 334 VAL A O 1
ATOM 2705 N N . THR A 1 335 ? 10.964 -1.588 15.222 1.00 80.75 335 THR A N 1
ATOM 2706 C CA . THR A 1 335 ? 10.543 -0.182 15.097 1.00 80.75 335 THR A CA 1
ATOM 2707 C C . THR A 1 335 ? 11.255 0.738 16.091 1.00 80.75 335 THR A C 1
ATOM 2709 O O . THR A 1 335 ? 11.461 1.919 15.806 1.00 80.75 335 THR A O 1
ATOM 2712 N N . GLY A 1 336 ? 11.710 0.221 17.233 1.00 80.94 336 GLY A N 1
ATOM 2713 C CA . GLY A 1 336 ? 12.499 0.968 18.215 1.00 80.94 336 GLY A CA 1
ATOM 2714 C C . GLY A 1 336 ? 13.982 1.104 17.858 1.00 80.94 336 GLY A C 1
ATOM 2715 O O . GLY A 1 336 ? 14.653 1.978 18.401 1.00 80.94 336 GLY A O 1
ATOM 2716 N N . LYS A 1 337 ? 14.487 0.260 16.946 1.00 74.81 337 LYS A N 1
A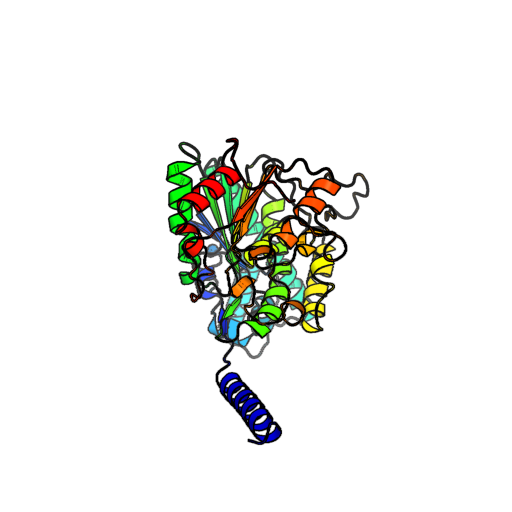TOM 2717 C CA . LYS A 1 337 ? 15.912 0.079 16.594 1.00 74.81 337 LYS A CA 1
ATOM 2718 C C . LYS A 1 337 ? 16.820 -0.258 17.783 1.00 74.81 337 LYS A C 1
ATOM 2720 O O . LYS A 1 337 ? 18.027 -0.030 17.732 1.00 74.81 337 LYS A O 1
ATOM 2725 N N . GLY A 1 338 ? 16.247 -0.835 18.842 1.00 74.62 338 GLY A N 1
ATOM 2726 C CA . GLY A 1 338 ? 16.967 -1.215 20.057 1.00 74.62 338 GLY A CA 1
ATOM 2727 C C . GLY A 1 338 ? 17.831 -0.067 20.611 1.00 74.62 338 GLY A C 1
ATOM 2728 O O . GLY A 1 338 ? 17.304 1.024 20.827 1.00 74.62 338 GLY A O 1
ATOM 2729 N N . PRO A 1 339 ? 19.140 -0.285 20.849 1.00 71.38 339 PRO A N 1
ATOM 2730 C CA . PRO A 1 339 ? 20.045 0.753 21.346 1.00 71.38 339 PRO A CA 1
ATOM 2731 C C . PRO A 1 339 ? 20.561 1.700 20.249 1.00 71.38 339 PRO A C 1
ATOM 2733 O O . PRO A 1 339 ? 21.247 2.672 20.560 1.00 71.38 339 PRO A O 1
ATOM 2736 N N . PHE A 1 340 ? 20.284 1.437 18.965 1.00 69.56 340 PHE A N 1
ATOM 2737 C CA . PHE A 1 340 ? 20.837 2.247 17.886 1.00 69.56 340 PHE A CA 1
ATOM 2738 C C . PHE A 1 340 ? 20.100 3.588 17.769 1.00 69.56 340 PHE A C 1
ATOM 2740 O O . PHE A 1 340 ? 18.865 3.634 17.784 1.00 69.56 340 PHE A O 1
ATOM 2747 N N . PRO A 1 341 ? 20.825 4.706 17.582 1.00 65.69 341 PRO A N 1
ATOM 2748 C CA . PRO A 1 341 ? 20.205 6.008 17.398 1.00 65.69 341 PRO A CA 1
ATOM 2749 C C . PRO A 1 341 ? 19.398 6.013 16.098 1.00 65.69 341 PRO A C 1
ATOM 2751 O O . PRO A 1 341 ? 19.940 6.097 14.997 1.00 65.69 341 PRO A O 1
ATOM 2754 N N . THR A 1 342 ? 18.073 5.977 16.217 1.00 66.38 342 THR A N 1
ATOM 2755 C CA . THR A 1 342 ? 17.163 5.937 15.059 1.00 66.38 342 THR A CA 1
ATOM 2756 C C . THR A 1 342 ? 17.371 7.100 14.078 1.00 66.38 342 THR A C 1
ATOM 2758 O O . THR A 1 342 ? 17.021 6.975 12.912 1.00 66.38 342 THR A O 1
ATOM 2761 N N . ARG A 1 343 ? 17.933 8.238 14.520 1.00 64.50 343 ARG A N 1
ATOM 2762 C CA . ARG A 1 343 ? 18.242 9.386 13.649 1.00 64.50 343 ARG A CA 1
ATOM 2763 C C . ARG A 1 343 ? 19.273 9.039 12.570 1.00 64.50 343 ARG A C 1
ATOM 2765 O O . ARG A 1 343 ? 19.148 9.532 11.459 1.00 64.50 343 ARG A O 1
ATOM 2772 N N . LEU A 1 344 ? 20.243 8.171 12.867 1.00 62.84 344 LEU A N 1
ATOM 2773 C CA . LEU A 1 344 ? 21.295 7.803 11.910 1.00 62.84 344 LEU A CA 1
ATOM 2774 C C . LEU A 1 344 ? 20.812 6.807 10.850 1.00 62.84 344 LEU A C 1
ATOM 2776 O O . LEU A 1 344 ? 21.376 6.740 9.760 1.00 62.84 344 LEU A O 1
ATOM 2780 N N . TYR A 1 345 ? 19.760 6.049 11.150 1.00 62.91 345 TYR A N 1
ATOM 2781 C CA . TYR A 1 345 ? 19.352 4.897 10.349 1.00 62.91 345 TYR A CA 1
ATOM 2782 C C . TYR A 1 345 ? 17.935 5.026 9.796 1.00 62.91 345 TYR A C 1
ATOM 2784 O O . TYR A 1 345 ? 17.365 4.022 9.398 1.00 62.91 345 TYR A O 1
ATOM 2792 N N . GLY A 1 346 ? 17.345 6.224 9.806 1.00 68.69 346 GLY A N 1
ATOM 2793 C CA . GLY A 1 346 ? 15.945 6.482 9.455 1.00 68.69 346 GLY A CA 1
ATOM 2794 C C . GLY A 1 346 ? 14.996 6.279 10.642 1.00 68.69 346 GLY A C 1
ATOM 2795 O O . GLY A 1 346 ? 15.155 5.352 11.435 1.00 68.69 346 GLY A O 1
ATOM 2796 N N . SER A 1 347 ? 13.997 7.145 10.797 1.00 74.12 347 SER A N 1
ATOM 2797 C CA . SER A 1 347 ? 13.050 7.037 11.913 1.00 74.12 347 SER A CA 1
ATOM 2798 C C . SER A 1 347 ? 11.972 5.982 11.633 1.00 74.12 347 SER A C 1
ATOM 2800 O O . SER A 1 347 ? 11.371 5.976 10.567 1.00 74.12 347 SER A O 1
ATOM 2802 N N . THR A 1 348 ? 11.717 5.103 12.600 1.00 83.31 348 THR A N 1
ATOM 2803 C CA . THR A 1 348 ? 10.635 4.090 12.609 1.00 83.31 348 THR A CA 1
ATOM 2804 C C . THR A 1 348 ? 9.767 4.225 13.860 1.00 83.31 348 THR A C 1
ATOM 2806 O O . THR A 1 348 ? 9.116 3.282 14.299 1.00 83.31 348 THR A O 1
ATOM 2809 N N . ARG A 1 349 ? 9.838 5.392 14.504 1.00 85.44 349 ARG A N 1
ATOM 2810 C CA . ARG A 1 349 ? 9.476 5.563 15.908 1.00 85.44 349 ARG A CA 1
ATOM 2811 C C . ARG A 1 349 ? 7.980 5.517 16.182 1.00 85.44 349 ARG A C 1
ATOM 2813 O O . ARG A 1 349 ? 7.635 5.240 17.324 1.00 85.44 349 ARG A O 1
ATOM 2820 N N . LEU A 1 350 ? 7.104 5.739 15.201 1.00 89.62 350 LEU A N 1
ATOM 2821 C CA . LEU A 1 350 ? 5.656 5.751 15.436 1.00 89.62 350 LEU A CA 1
ATOM 2822 C C . LEU A 1 350 ? 5.145 4.411 15.995 1.00 89.62 350 LEU A C 1
ATOM 2824 O O . LEU A 1 350 ? 4.229 4.400 16.810 1.00 89.62 350 LEU A O 1
ATOM 2828 N N . GLY A 1 351 ? 5.791 3.295 15.642 1.00 89.56 351 GLY A N 1
ATOM 2829 C CA . GLY A 1 351 ? 5.483 1.963 16.168 1.00 89.56 351 GLY A CA 1
ATOM 2830 C C . GLY A 1 351 ? 5.902 1.710 17.623 1.00 89.56 351 GLY A C 1
ATOM 2831 O O . GLY A 1 351 ? 5.453 0.723 18.197 1.00 89.56 351 GLY A O 1
ATOM 2832 N N . THR A 1 352 ? 6.704 2.587 18.247 1.00 88.69 352 THR A N 1
ATOM 2833 C CA . THR A 1 352 ? 7.182 2.413 19.641 1.00 88.69 352 THR A CA 1
ATOM 2834 C C . THR A 1 352 ? 7.018 3.629 20.546 1.00 88.69 352 THR A C 1
ATOM 2836 O O . THR A 1 352 ? 6.929 3.486 21.766 1.00 88.69 352 THR A O 1
ATOM 2839 N N . LYS A 1 353 ? 7.031 4.842 19.992 1.00 88.25 353 LYS A N 1
ATOM 2840 C CA . LYS A 1 353 ? 7.076 6.096 20.743 1.00 88.25 353 LYS A CA 1
ATOM 2841 C C . LYS A 1 353 ? 5.726 6.788 20.670 1.00 88.25 353 LYS A C 1
ATOM 2843 O O . LYS A 1 353 ? 5.402 7.438 19.680 1.00 88.25 353 LYS A O 1
ATOM 2848 N N . ARG A 1 354 ? 4.994 6.747 21.784 1.00 88.50 354 ARG A N 1
ATOM 2849 C CA . ARG A 1 354 ? 3.741 7.495 21.971 1.00 88.50 354 ARG A CA 1
ATOM 2850 C C . ARG A 1 354 ? 3.882 8.989 21.657 1.00 88.50 354 ARG A C 1
ATOM 2852 O O . ARG A 1 354 ? 2.936 9.586 21.165 1.00 88.50 354 ARG A O 1
ATOM 2859 N N . SER A 1 355 ? 5.056 9.582 21.875 1.00 87.81 355 SER A N 1
ATOM 2860 C CA . SER A 1 355 ? 5.327 10.990 21.559 1.00 87.81 355 SER A CA 1
ATOM 2861 C C . SER A 1 355 ? 5.241 11.324 20.064 1.00 87.81 355 SER A C 1
ATOM 2863 O O . SER A 1 355 ? 4.928 12.457 19.727 1.00 87.81 355 SER A O 1
ATOM 2865 N N . GLU A 1 356 ? 5.486 10.371 19.157 1.00 88.38 356 GLU A N 1
ATOM 2866 C CA . GLU A 1 356 ? 5.281 10.584 17.711 1.00 88.38 356 GLU A CA 1
ATOM 2867 C C . GLU A 1 356 ? 3.785 10.657 17.374 1.00 88.38 356 GLU A C 1
ATOM 2869 O O . GLU A 1 356 ? 3.379 11.358 16.453 1.00 88.38 356 GLU A O 1
ATOM 2874 N N . TYR A 1 357 ? 2.943 9.967 18.144 1.00 88.50 357 TYR A N 1
ATOM 2875 C CA . TYR A 1 357 ? 1.495 10.057 17.998 1.00 88.50 357 TYR A CA 1
ATOM 2876 C C . TYR A 1 357 ? 0.933 11.317 18.666 1.00 88.50 357 TYR A C 1
ATOM 2878 O O . TYR A 1 357 ? 0.188 12.065 18.044 1.00 88.50 357 TYR A O 1
ATOM 2886 N N . CYS A 1 358 ? 1.311 11.570 19.919 1.00 87.31 358 CYS A N 1
ATOM 2887 C CA . CYS A 1 358 ? 0.741 12.637 20.741 1.00 87.31 358 CYS A CA 1
ATOM 2888 C C . CYS A 1 358 ? 1.356 14.021 20.519 1.00 87.31 358 CYS A C 1
ATOM 2890 O O . CYS A 1 358 ? 0.710 15.021 20.805 1.00 87.31 358 CYS A O 1
ATOM 2892 N N . GLY A 1 359 ? 2.597 14.086 20.037 1.00 83.00 359 GLY A N 1
ATOM 2893 C CA . GLY A 1 359 ? 3.410 15.295 20.111 1.00 83.00 359 GLY A CA 1
ATOM 2894 C C . GLY A 1 359 ? 4.018 15.464 21.507 1.00 83.00 359 GLY A C 1
ATOM 2895 O O . GLY A 1 359 ? 3.520 14.934 22.498 1.00 83.00 359 GLY A O 1
ATOM 2896 N N . HIS A 1 360 ? 5.139 16.176 21.586 1.00 68.12 360 HIS A N 1
ATOM 2897 C CA . HIS A 1 360 ? 5.752 16.565 22.860 1.00 68.12 360 HIS A CA 1
ATOM 2898 C C . HIS A 1 360 ? 6.524 17.871 22.681 1.00 68.12 360 HIS A C 1
ATOM 2900 O O . HIS A 1 360 ? 7.651 17.858 22.170 1.00 68.12 360 HIS A O 1
ATOM 2906 N N . GLY A 1 361 ? 5.910 18.974 23.131 1.00 60.28 361 GLY A N 1
ATOM 2907 C CA . GLY A 1 361 ? 6.520 20.301 23.274 1.00 60.28 361 GLY A CA 1
ATOM 2908 C C . GLY A 1 361 ? 7.524 20.677 22.175 1.00 60.28 361 GLY A C 1
ATOM 2909 O O . GLY A 1 361 ? 7.320 20.404 20.993 1.00 60.28 361 GLY A O 1
ATOM 2910 N N . ASN A 1 362 ? 8.653 21.260 22.585 1.00 49.19 362 ASN A N 1
ATOM 2911 C CA . ASN A 1 362 ? 9.667 21.845 21.696 1.00 49.19 362 ASN A CA 1
ATOM 2912 C C . ASN A 1 362 ? 10.462 20.835 20.836 1.00 49.19 362 ASN A C 1
ATOM 2914 O O . ASN A 1 362 ? 11.260 21.256 20.003 1.00 49.19 362 ASN A O 1
ATOM 2918 N N . THR A 1 363 ? 10.303 19.515 21.022 1.00 48.69 363 THR A N 1
ATOM 2919 C CA . THR A 1 363 ? 11.152 18.506 20.339 1.00 48.69 363 THR A CA 1
ATOM 2920 C C . THR A 1 363 ? 10.459 17.768 19.194 1.00 48.69 363 THR A C 1
ATOM 2922 O O . THR A 1 363 ? 11.126 17.339 18.250 1.00 48.69 363 THR A O 1
ATOM 2925 N N . THR A 1 364 ? 9.129 17.663 19.244 1.00 55.75 364 THR A N 1
ATOM 2926 C CA . THR A 1 364 ? 8.269 17.138 18.171 1.00 55.75 364 THR A CA 1
ATOM 2927 C C . THR A 1 364 ? 6.935 17.887 18.229 1.00 55.75 364 THR A C 1
ATOM 2929 O O . THR A 1 364 ? 5.976 17.364 18.802 1.00 55.75 364 THR A O 1
ATOM 2932 N N . PRO A 1 365 ? 6.860 19.112 17.670 1.00 58.94 365 PRO A N 1
ATOM 2933 C CA . PRO A 1 365 ? 5.629 19.910 17.682 1.00 58.94 365 PRO A CA 1
ATOM 2934 C C . PRO A 1 365 ? 4.497 19.305 16.827 1.00 58.94 365 PRO A C 1
ATOM 2936 O O . PRO A 1 365 ? 3.359 19.750 16.908 1.00 58.94 365 PRO A O 1
ATOM 2939 N N . TYR A 1 366 ? 4.787 18.256 16.048 1.00 68.94 366 TYR A N 1
ATOM 2940 C CA . TYR A 1 366 ? 3.895 17.675 15.042 1.00 68.94 366 TYR A CA 1
ATOM 2941 C C . TYR A 1 366 ? 3.586 16.196 15.318 1.00 68.94 366 TYR A C 1
ATOM 2943 O O . TYR A 1 366 ? 3.918 15.319 14.522 1.00 68.94 366 TYR A O 1
ATOM 2951 N N . GLY A 1 367 ? 2.995 15.893 16.476 1.00 85.25 367 GLY A N 1
ATOM 2952 C CA . GLY A 1 367 ? 2.409 14.568 16.692 1.00 85.25 367 GLY A CA 1
ATOM 2953 C C . GLY A 1 367 ? 1.301 14.289 15.677 1.00 85.25 367 GLY A C 1
ATOM 2954 O O . GLY A 1 367 ? 0.603 15.219 15.275 1.00 85.25 367 GLY A O 1
ATOM 2955 N N . VAL A 1 368 ? 1.101 13.026 15.289 1.00 87.75 368 VAL A N 1
ATOM 2956 C CA . VAL A 1 368 ? 0.019 12.636 14.359 1.00 87.75 368 VAL A CA 1
ATOM 2957 C C . VAL A 1 368 ? -1.337 13.183 14.814 1.00 87.75 368 VAL A C 1
ATOM 2959 O O . VAL A 1 368 ? -2.076 13.745 14.013 1.00 87.75 368 VAL A O 1
ATOM 2962 N N . LEU A 1 369 ? -1.651 13.080 16.107 1.00 87.06 369 LEU A N 1
ATOM 2963 C CA . LEU A 1 369 ? -2.905 13.578 16.667 1.00 87.06 369 LEU A CA 1
ATOM 2964 C C . LEU A 1 369 ? -3.024 15.102 16.562 1.00 87.06 369 LEU A C 1
ATOM 2966 O O . LEU A 1 369 ? -4.086 15.612 16.209 1.00 87.06 369 LEU A O 1
ATOM 2970 N N . THR A 1 370 ? -1.941 15.820 16.864 1.00 84.38 370 THR A N 1
ATOM 2971 C CA . THR A 1 370 ? -1.886 17.283 16.764 1.00 84.38 370 THR A CA 1
ATOM 2972 C C . THR A 1 370 ? -2.102 17.732 15.327 1.00 84.38 370 THR A C 1
ATOM 2974 O O . THR A 1 370 ? -2.928 18.608 15.103 1.00 84.38 370 THR A O 1
ATOM 2977 N N . LEU A 1 371 ? -1.431 17.087 14.365 1.00 84.56 371 LEU A N 1
ATOM 2978 C CA . LEU A 1 371 ? -1.566 17.375 12.936 1.00 84.56 371 LEU A CA 1
ATOM 2979 C C . LEU A 1 371 ? -2.988 17.112 12.436 1.00 84.56 371 LEU A C 1
ATOM 2981 O O . LEU A 1 371 ? -3.589 17.975 11.803 1.00 84.56 371 LEU A O 1
ATOM 2985 N N . LEU A 1 372 ? -3.559 15.947 12.765 1.00 84.44 372 LEU A N 1
ATOM 2986 C CA . LEU A 1 372 ? -4.936 15.627 12.388 1.00 84.44 372 LEU A CA 1
ATOM 2987 C C . LEU A 1 372 ? -5.896 16.705 12.917 1.00 84.44 372 LEU A C 1
ATOM 2989 O O . LEU A 1 372 ? -6.644 17.293 12.139 1.00 84.44 372 LEU A O 1
ATOM 2993 N N . ARG A 1 373 ? -5.811 17.050 14.206 1.00 83.38 373 ARG A N 1
ATOM 2994 C CA . ARG A 1 373 ? -6.681 18.064 14.824 1.00 83.38 373 ARG A CA 1
ATOM 2995 C C . ARG A 1 373 ? -6.466 19.475 14.272 1.00 83.38 373 ARG A C 1
ATOM 2997 O O . ARG A 1 373 ? -7.447 20.185 14.079 1.00 83.38 373 ARG A O 1
ATOM 3004 N N . SER A 1 374 ? -5.224 19.888 14.005 1.00 80.06 374 SER A N 1
ATOM 3005 C CA . SER A 1 374 ? -4.914 21.263 13.580 1.00 80.06 374 SER A CA 1
ATOM 3006 C C . SER A 1 374 ? -5.476 21.626 12.207 1.00 80.06 374 SER A C 1
ATOM 3008 O O . SER A 1 374 ? -5.659 22.801 11.922 1.00 80.06 374 SER A O 1
ATOM 3010 N N . THR A 1 375 ? -5.780 20.637 11.367 1.00 74.00 375 THR A N 1
ATOM 3011 C CA . THR A 1 375 ? -6.424 20.862 10.056 1.00 74.00 375 THR A CA 1
ATOM 3012 C C . THR A 1 375 ? -7.952 20.814 10.103 1.00 74.00 375 THR A C 1
ATOM 3014 O O . THR A 1 375 ? -8.605 20.853 9.063 1.00 74.00 375 THR A O 1
ATOM 3017 N N . GLY A 1 376 ? -8.539 20.675 11.297 1.00 73.94 376 GLY A N 1
ATOM 3018 C CA . GLY A 1 376 ? -9.982 20.502 11.453 1.00 73.94 376 GLY A CA 1
ATOM 3019 C C . GLY A 1 376 ? -10.486 19.106 11.073 1.00 73.94 376 GLY A C 1
ATOM 3020 O O . GLY A 1 376 ? -11.683 18.935 10.853 1.00 73.94 376 GLY A O 1
ATOM 3021 N N . SER A 1 377 ? -9.606 18.099 11.002 1.00 78.50 377 SER A N 1
ATOM 3022 C CA . SER A 1 377 ? -10.007 16.709 10.777 1.00 78.50 377 SER A CA 1
ATOM 3023 C C . SER A 1 377 ? -10.985 16.250 11.861 1.00 78.50 377 SER A C 1
ATOM 3025 O O . SER A 1 377 ? -10.650 16.222 13.046 1.00 78.50 377 SER A O 1
ATOM 3027 N N . SER A 1 378 ? -12.180 15.827 11.452 1.00 83.31 378 SER A N 1
ATOM 3028 C CA . SER A 1 378 ? -13.184 15.197 12.317 1.00 83.31 378 SER A CA 1
ATOM 3029 C C . SER A 1 378 ? -12.926 13.703 12.561 1.00 83.31 378 SER A C 1
ATOM 3031 O O . SER A 1 378 ? -13.824 12.997 13.015 1.00 83.31 378 SER A O 1
ATOM 3033 N N . ALA A 1 379 ? -11.742 13.193 12.203 1.00 87.56 379 ALA A N 1
ATOM 3034 C CA . ALA A 1 379 ? -11.398 11.786 12.361 1.00 87.56 379 ALA A CA 1
ATOM 3035 C C . ALA A 1 379 ? -11.422 11.376 13.839 1.00 87.56 379 ALA A C 1
ATOM 3037 O O . ALA A 1 379 ? -10.754 11.990 14.673 1.00 87.56 379 ALA A O 1
ATOM 3038 N N . GLU A 1 380 ? -12.105 10.279 14.165 1.00 91.31 380 GLU A N 1
ATOM 3039 C CA . GLU A 1 380 ? -11.951 9.656 15.477 1.00 91.31 380 GLU A CA 1
ATOM 3040 C C . GLU A 1 380 ? -10.602 8.930 15.529 1.00 91.31 380 GLU A C 1
ATOM 3042 O O . GLU A 1 380 ? -10.335 7.998 14.764 1.00 91.31 380 GLU A O 1
ATOM 3047 N N . THR A 1 381 ? -9.725 9.359 16.431 1.00 91.44 381 THR A N 1
ATOM 3048 C CA . THR A 1 381 ? -8.351 8.853 16.518 1.00 91.44 381 THR A CA 1
ATOM 3049 C C . THR A 1 381 ? -8.164 7.950 17.734 1.00 91.44 381 THR A C 1
ATOM 3051 O O . THR A 1 381 ? -8.480 8.362 18.853 1.00 91.44 381 THR A O 1
ATOM 3054 N N . PHE A 1 382 ? -7.574 6.769 17.553 1.00 93.00 382 PHE A N 1
ATOM 3055 C CA . PHE A 1 382 ? -7.357 5.798 18.628 1.00 93.00 382 PHE A CA 1
ATOM 3056 C C . PHE A 1 382 ? -5.909 5.298 18.657 1.00 93.00 382 PHE A C 1
ATOM 3058 O O . PHE A 1 382 ? -5.313 5.031 17.614 1.00 93.00 382 PHE A O 1
ATOM 3065 N N . LEU A 1 383 ? -5.371 5.111 19.865 1.00 93.19 383 LEU A N 1
ATOM 3066 C CA . LEU A 1 383 ? -4.048 4.535 20.104 1.00 93.19 383 LEU A CA 1
ATOM 3067 C C . LEU A 1 383 ? -4.157 3.324 21.038 1.00 93.19 383 LEU A C 1
ATOM 3069 O O . LEU A 1 383 ? -4.763 3.414 22.109 1.00 93.19 383 LEU A O 1
ATOM 3073 N N . TYR A 1 384 ? -3.527 2.219 20.644 1.00 93.31 384 TYR A N 1
ATOM 3074 C CA . TYR A 1 384 ? -3.461 0.966 21.393 1.00 93.31 384 TYR A CA 1
ATOM 3075 C C . TYR A 1 384 ? -2.003 0.566 21.635 1.00 93.31 384 TYR A C 1
ATOM 3077 O O . TYR A 1 384 ? -1.225 0.470 20.685 1.00 93.31 384 TYR A O 1
ATOM 3085 N N . ASP A 1 385 ? -1.650 0.326 22.901 1.00 91.75 385 ASP A N 1
ATOM 3086 C CA . ASP A 1 385 ? -0.335 -0.179 23.317 1.00 91.75 385 ASP A CA 1
ATOM 3087 C C . ASP A 1 385 ? -0.424 -1.695 23.514 1.00 91.75 385 ASP A C 1
ATOM 3089 O O . ASP A 1 385 ? -1.036 -2.183 24.465 1.00 91.75 385 ASP A O 1
ATOM 3093 N N . PHE A 1 386 ? 0.167 -2.436 22.588 1.00 90.75 386 PHE A N 1
ATOM 3094 C CA . PHE A 1 386 ? 0.249 -3.887 22.625 1.00 90.75 386 PHE A CA 1
ATOM 3095 C C . PHE A 1 386 ? 1.384 -4.265 23.562 1.00 90.75 386 PHE A C 1
ATOM 3097 O O . PHE A 1 386 ? 2.552 -4.028 23.264 1.00 90.75 386 PHE A O 1
ATOM 3104 N N . THR A 1 387 ? 1.044 -4.829 24.715 1.00 82.12 387 THR A N 1
ATOM 3105 C CA . THR A 1 387 ? 2.029 -5.144 25.763 1.00 82.12 387 THR A CA 1
ATOM 3106 C C . THR A 1 387 ? 2.260 -6.642 25.908 1.00 82.12 387 THR A C 1
ATOM 3108 O O . THR A 1 387 ? 3.287 -7.046 26.454 1.00 82.12 387 THR A O 1
ATOM 3111 N N . LYS A 1 388 ? 1.353 -7.473 25.379 1.00 75.81 388 LYS A N 1
ATOM 3112 C CA . LYS A 1 388 ? 1.494 -8.932 25.336 1.00 75.81 388 LYS A CA 1
ATOM 3113 C C . LYS A 1 388 ? 1.956 -9.378 23.939 1.00 75.81 388 LYS A C 1
ATOM 3115 O O . LYS A 1 388 ? 1.766 -8.676 22.955 1.00 75.81 388 LYS A O 1
ATOM 3120 N N . GLY A 1 389 ? 2.618 -10.532 23.846 1.00 60.16 389 GLY A N 1
ATOM 3121 C CA . GLY A 1 389 ? 2.940 -11.176 22.559 1.00 60.16 389 GLY A CA 1
ATOM 3122 C C . GLY A 1 389 ? 4.268 -10.791 21.886 1.00 60.16 389 GLY A C 1
ATOM 3123 O O . GLY A 1 389 ? 4.706 -11.508 20.986 1.00 60.16 389 GLY A O 1
ATOM 3124 N N . ILE A 1 390 ? 4.961 -9.742 22.344 1.00 66.12 390 ILE A N 1
ATOM 3125 C CA . ILE A 1 390 ? 6.327 -9.407 21.895 1.00 66.12 390 ILE A CA 1
ATOM 3126 C C . ILE A 1 390 ? 7.249 -9.419 23.121 1.00 66.12 390 ILE A C 1
ATOM 3128 O O . ILE A 1 390 ? 7.241 -8.462 23.899 1.00 66.12 390 ILE A O 1
ATOM 3132 N N . PRO A 1 391 ? 8.019 -10.502 23.347 1.00 59.88 391 PRO A N 1
ATOM 3133 C CA . PRO A 1 391 ? 8.912 -10.577 24.493 1.00 59.88 391 PRO A CA 1
ATOM 3134 C C . PRO A 1 391 ? 9.969 -9.476 24.415 1.00 59.88 391 PRO A C 1
ATOM 3136 O O . PRO A 1 391 ? 10.485 -9.182 23.338 1.00 59.88 391 PRO A O 1
ATOM 3139 N N . TRP A 1 392 ? 10.392 -8.955 25.569 1.00 52.62 392 TRP A N 1
ATOM 3140 C CA . TRP A 1 392 ? 11.483 -7.975 25.658 1.00 52.62 392 TRP A CA 1
ATOM 3141 C C . TRP A 1 392 ? 12.802 -8.478 25.034 1.00 52.62 392 TRP A C 1
ATOM 3143 O O . TRP A 1 392 ? 13.666 -7.678 24.679 1.00 52.62 392 TRP A O 1
ATOM 3153 N N . PHE A 1 393 ? 12.950 -9.793 24.826 1.00 51.06 393 PHE A N 1
ATOM 3154 C CA . PHE A 1 393 ? 14.086 -10.426 24.146 1.00 51.06 393 PHE A CA 1
ATOM 3155 C C . PHE A 1 393 ? 13.772 -11.014 22.756 1.00 51.06 393 PHE A C 1
ATOM 3157 O O . PHE A 1 393 ? 14.696 -11.469 22.090 1.00 51.06 393 PHE A O 1
ATOM 3164 N N . GLY A 1 394 ? 12.522 -10.970 22.283 1.00 53.62 394 GLY A N 1
ATOM 3165 C CA . GLY A 1 394 ? 12.110 -11.569 21.008 1.00 53.62 394 GLY A CA 1
ATOM 3166 C C . GLY A 1 394 ? 12.175 -10.613 19.811 1.00 53.62 394 GLY A C 1
ATOM 3167 O O . GLY A 1 394 ? 12.072 -9.399 19.959 1.00 53.62 394 GLY A O 1
ATOM 3168 N N . LEU A 1 395 ? 12.290 -11.174 18.603 1.00 60.28 395 LEU A N 1
ATOM 3169 C CA . LEU A 1 395 ? 12.172 -10.464 17.316 1.00 60.28 395 LEU A CA 1
ATOM 3170 C C . LEU A 1 395 ? 10.711 -10.366 16.820 1.00 60.28 395 LEU A C 1
ATOM 3172 O O . LEU A 1 395 ? 10.464 -10.243 15.622 1.00 60.28 395 LEU A O 1
ATOM 3176 N N . GLY A 1 396 ? 9.726 -10.460 17.719 1.00 61.81 396 GLY A N 1
ATOM 3177 C CA . GLY A 1 396 ? 8.309 -10.391 17.358 1.00 61.81 396 GLY A CA 1
ATOM 3178 C C . GLY A 1 396 ? 7.937 -9.004 16.829 1.00 61.81 396 GLY A C 1
ATOM 3179 O O . GLY A 1 396 ? 7.678 -8.104 17.611 1.00 61.81 396 GLY A O 1
ATOM 3180 N N . HIS A 1 397 ? 7.942 -8.814 15.511 1.00 68.75 397 HIS A N 1
ATOM 3181 C CA . HIS A 1 397 ? 7.543 -7.563 14.841 1.00 68.75 397 HIS A CA 1
ATOM 3182 C C . HIS A 1 397 ? 6.394 -7.777 13.834 1.00 68.75 397 HIS A C 1
ATOM 3184 O O . HIS A 1 397 ? 5.796 -6.830 13.318 1.00 68.75 397 HIS A O 1
ATOM 3190 N N . GLY A 1 398 ? 6.054 -9.036 13.546 1.00 75.69 398 GLY A N 1
ATOM 3191 C CA . GLY A 1 398 ? 4.957 -9.379 12.645 1.00 75.69 398 GLY A CA 1
ATOM 3192 C C . GLY A 1 398 ? 3.586 -9.123 13.271 1.00 75.69 398 GLY A C 1
ATOM 3193 O O . GLY A 1 398 ? 3.432 -9.194 14.489 1.00 75.69 398 GLY A O 1
ATOM 3194 N N . VAL A 1 399 ? 2.567 -8.909 12.430 1.00 78.06 399 VAL A N 1
ATOM 3195 C CA . VAL A 1 399 ? 1.161 -8.772 12.867 1.00 78.06 399 VAL A CA 1
ATOM 3196 C C . VAL A 1 399 ? 0.728 -9.932 13.761 1.00 78.06 399 VAL A C 1
ATOM 3198 O O . VAL A 1 399 ? 0.024 -9.709 14.735 1.00 78.06 399 VAL A O 1
ATOM 3201 N N . VAL A 1 400 ? 1.215 -11.151 13.504 1.00 84.31 400 VAL A N 1
ATOM 3202 C CA . VAL A 1 400 ? 0.943 -12.331 14.345 1.00 84.31 400 VAL A CA 1
ATOM 3203 C C . VAL A 1 400 ? 1.287 -12.077 15.818 1.00 84.31 400 VAL A C 1
ATOM 3205 O O . VAL A 1 400 ? 0.520 -12.447 16.698 1.00 84.31 400 VAL A O 1
ATOM 3208 N N . SER A 1 401 ? 2.394 -11.389 16.110 1.00 85.75 401 SER A N 1
ATOM 3209 C CA . SER A 1 401 ? 2.766 -11.064 17.490 1.00 85.75 401 SER A CA 1
ATOM 3210 C C . SER A 1 401 ? 1.792 -10.085 18.150 1.00 85.75 401 SER A C 1
ATOM 3212 O O . SER A 1 401 ? 1.552 -10.191 19.347 1.00 85.75 401 SER A O 1
ATOM 3214 N N . PHE A 1 402 ? 1.200 -9.173 17.374 1.00 86.44 402 PHE A N 1
ATOM 3215 C CA . PHE A 1 402 ? 0.149 -8.264 17.841 1.00 86.44 402 PHE A CA 1
ATOM 3216 C C . PHE A 1 402 ? -1.183 -8.999 18.035 1.00 86.44 402 PHE A C 1
ATOM 3218 O O . PHE A 1 402 ? -1.878 -8.745 19.013 1.00 86.44 402 PHE A O 1
ATOM 3225 N N . MET A 1 403 ? -1.509 -9.947 17.151 1.00 88.25 403 MET A N 1
ATOM 3226 C CA . MET A 1 403 ? -2.704 -10.794 17.262 1.00 88.25 403 MET A CA 1
ATOM 3227 C C . MET A 1 403 ? -2.693 -11.664 18.525 1.00 88.25 403 MET A C 1
ATOM 3229 O O . MET A 1 403 ? -3.754 -11.942 19.071 1.00 88.25 403 MET A O 1
ATOM 3233 N N . ASN A 1 404 ? -1.508 -12.045 19.017 1.00 90.38 404 ASN A N 1
ATOM 3234 C CA . ASN A 1 404 ? -1.358 -12.811 20.259 1.00 90.38 404 ASN A CA 1
ATOM 3235 C C . ASN A 1 404 ? -1.749 -12.014 21.522 1.00 90.38 404 ASN A C 1
ATOM 3237 O O . ASN A 1 404 ? -2.002 -12.612 22.566 1.00 90.38 404 ASN A O 1
ATOM 3241 N N . ASP A 1 405 ? -1.811 -10.679 21.463 1.00 91.06 405 ASP A N 1
ATOM 3242 C CA . ASP A 1 405 ? -2.468 -9.864 22.493 1.00 91.06 405 ASP A CA 1
ATOM 3243 C C . ASP A 1 405 ? -3.970 -9.780 22.182 1.00 91.06 405 ASP A C 1
ATOM 3245 O O . ASP A 1 405 ? -4.488 -8.723 21.823 1.00 91.06 405 ASP A O 1
ATOM 3249 N N . GLU A 1 406 ? -4.664 -10.921 22.264 1.00 91.75 406 GLU A N 1
ATOM 3250 C CA . GLU A 1 406 ? -6.030 -11.103 21.745 1.00 91.75 406 GLU A CA 1
ATOM 3251 C C . GLU A 1 406 ? -6.997 -9.999 22.186 1.00 91.75 406 GLU A C 1
ATOM 3253 O O . GLU A 1 406 ? -7.764 -9.470 21.380 1.00 91.75 406 GLU A O 1
ATOM 3258 N N . ARG A 1 407 ? -6.927 -9.599 23.463 1.00 92.94 407 ARG A N 1
ATOM 3259 C CA . ARG A 1 407 ? -7.768 -8.534 24.020 1.00 92.94 407 ARG A CA 1
ATOM 3260 C C . ARG A 1 407 ? -7.482 -7.190 23.351 1.00 92.94 407 ARG A C 1
ATOM 3262 O O . ARG A 1 407 ? -8.417 -6.538 22.891 1.00 92.94 407 ARG A O 1
ATOM 3269 N N . THR A 1 408 ? -6.219 -6.766 23.317 1.00 92.69 408 THR A N 1
ATOM 3270 C CA . THR A 1 408 ? -5.832 -5.474 22.728 1.00 92.69 408 THR A CA 1
ATOM 3271 C C . THR A 1 408 ? -6.084 -5.474 21.223 1.00 92.69 408 THR A C 1
ATOM 3273 O O . THR A 1 408 ? -6.565 -4.483 20.675 1.00 92.69 408 THR A O 1
ATOM 3276 N N . PHE A 1 409 ? -5.843 -6.604 20.555 1.00 94.44 409 PHE A N 1
ATOM 3277 C CA . PHE A 1 409 ? -6.107 -6.761 19.132 1.00 94.44 409 PHE A CA 1
ATOM 3278 C C . PHE A 1 409 ? -7.602 -6.690 18.809 1.00 94.44 409 PHE A C 1
ATOM 3280 O O . PHE A 1 409 ? -7.987 -5.986 17.880 1.00 94.44 409 PHE A O 1
ATOM 3287 N N . SER A 1 410 ? -8.463 -7.332 19.604 1.00 94.31 410 SER A N 1
ATOM 3288 C CA . SER A 1 410 ? -9.917 -7.214 19.445 1.00 94.31 410 SER A CA 1
ATOM 3289 C C . SER A 1 410 ? -10.389 -5.772 19.621 1.00 94.31 410 SER A C 1
ATOM 3291 O O . SER A 1 410 ? -11.167 -5.288 18.809 1.00 94.31 410 SER A O 1
ATOM 3293 N N . GLN A 1 411 ? -9.882 -5.050 20.625 1.00 94.38 411 GLN A N 1
ATOM 3294 C CA . GLN A 1 411 ? -10.230 -3.637 20.831 1.00 94.38 411 GLN A CA 1
ATOM 3295 C C . GLN A 1 411 ? -9.752 -2.745 19.677 1.00 94.38 411 GLN A C 1
ATOM 3297 O O . GLN A 1 411 ? -10.464 -1.835 19.248 1.00 94.38 411 GLN A O 1
ATOM 3302 N N . PHE A 1 412 ? -8.559 -3.021 19.147 1.00 95.38 412 PHE A N 1
ATOM 3303 C CA . PHE A 1 412 ? -8.034 -2.363 17.956 1.00 95.38 412 PHE A CA 1
ATOM 3304 C C . PHE A 1 412 ? -8.944 -2.592 16.737 1.00 95.38 412 PHE A C 1
ATOM 3306 O O . PHE A 1 412 ? -9.285 -1.633 16.042 1.00 95.38 412 PHE A O 1
ATOM 3313 N N . LEU A 1 413 ? -9.383 -3.835 16.504 1.00 96.75 413 LEU A N 1
ATOM 3314 C CA . LEU A 1 413 ? -10.309 -4.168 15.420 1.00 96.75 413 LEU A CA 1
ATOM 3315 C C . LEU A 1 413 ? -11.695 -3.546 15.630 1.00 96.75 413 LEU A C 1
ATOM 3317 O O . LEU A 1 413 ? -12.237 -2.987 14.683 1.00 96.75 413 LEU A O 1
ATOM 3321 N N . ASP A 1 414 ? -12.240 -3.552 16.849 1.00 95.94 414 ASP A N 1
ATOM 3322 C CA . ASP A 1 414 ? -13.498 -2.869 17.174 1.00 95.94 414 ASP A CA 1
ATOM 3323 C C . ASP A 1 414 ? -13.423 -1.376 16.834 1.00 95.94 414 ASP A C 1
ATOM 3325 O O . ASP A 1 414 ? -14.345 -0.828 16.219 1.00 95.94 414 ASP A O 1
ATOM 3329 N N . ALA A 1 415 ? -12.316 -0.719 17.195 1.00 95.38 415 ALA A N 1
ATOM 3330 C CA . ALA A 1 415 ? -12.108 0.692 16.896 1.00 95.38 415 ALA A CA 1
ATOM 3331 C C . ALA A 1 415 ? -12.000 0.942 15.396 1.00 95.38 415 ALA A C 1
ATOM 3333 O O . ALA A 1 415 ? -12.568 1.911 14.903 1.00 95.38 415 ALA A O 1
ATOM 3334 N N . TRP A 1 416 ? -11.322 0.071 14.656 1.00 97.00 416 TRP A N 1
ATOM 3335 C CA . TRP A 1 416 ? -11.162 0.237 13.217 1.00 97.00 416 TRP A CA 1
ATOM 3336 C C . TRP A 1 416 ? -12.449 -0.078 12.441 1.00 97.00 416 TRP A C 1
ATOM 3338 O O . TRP A 1 416 ? -12.891 0.722 11.614 1.00 97.00 416 TRP A O 1
ATOM 3348 N N . LEU A 1 417 ? -13.083 -1.215 12.718 1.00 97.25 417 LEU A N 1
ATOM 3349 C CA . LEU A 1 417 ? -14.101 -1.816 11.855 1.00 97.25 417 LEU A CA 1
ATOM 3350 C C . LEU A 1 417 ? -15.539 -1.428 12.228 1.00 97.25 417 LEU A C 1
ATOM 3352 O O . LEU A 1 417 ? -16.404 -1.424 11.358 1.00 97.25 417 LEU A O 1
ATOM 3356 N N . THR A 1 418 ? -15.813 -1.040 13.480 1.00 94.81 418 THR A N 1
ATOM 3357 C CA . THR A 1 418 ? -17.190 -0.793 13.962 1.00 94.81 418 THR A CA 1
ATOM 3358 C C . THR A 1 418 ? -17.461 0.679 14.272 1.00 94.81 418 THR A C 1
ATOM 3360 O O . THR A 1 418 ? -16.542 1.485 14.300 1.00 94.81 418 THR A O 1
ATOM 3363 N N . ASN A 1 419 ? -18.717 1.061 14.513 1.00 91.69 419 ASN A N 1
ATOM 3364 C CA . ASN A 1 419 ? -19.074 2.377 15.073 1.00 91.69 419 ASN A CA 1
ATOM 3365 C C . ASN A 1 419 ? -19.184 2.366 16.600 1.00 91.69 419 ASN A C 1
ATOM 3367 O O . ASN A 1 419 ? -19.618 3.351 17.193 1.00 91.69 419 ASN A O 1
ATOM 3371 N N . LYS A 1 420 ? -18.834 1.255 17.259 1.00 87.31 420 LYS A N 1
ATOM 3372 C CA . LYS A 1 420 ? -18.984 1.159 18.709 1.00 87.31 420 LYS A CA 1
ATOM 3373 C C . LYS A 1 420 ? -18.127 2.243 19.378 1.00 87.31 420 LYS A C 1
ATOM 3375 O O . LYS A 1 420 ? -17.015 2.510 18.900 1.00 87.31 420 LYS A O 1
ATOM 3380 N N . PRO A 1 421 ? -18.611 2.867 20.465 1.00 75.50 421 PRO A N 1
ATOM 3381 C CA . PRO A 1 421 ? -17.759 3.656 21.338 1.00 75.50 421 PRO A CA 1
ATOM 3382 C C . PRO A 1 421 ? -16.696 2.719 21.903 1.00 75.50 421 PRO A C 1
ATOM 3384 O O . PRO A 1 421 ? -17.016 1.772 22.622 1.00 75.50 421 PRO A O 1
ATOM 3387 N N . VAL A 1 422 ? -15.434 2.943 21.550 1.00 77.75 422 VAL A N 1
ATOM 3388 C CA . VAL A 1 422 ? -14.339 2.105 22.041 1.00 77.75 422 VAL A CA 1
ATOM 3389 C C . VAL A 1 422 ? -13.540 2.893 23.060 1.00 77.75 422 VAL A C 1
ATOM 3391 O O . VAL A 1 422 ? -13.156 4.038 22.821 1.00 77.75 422 VAL A O 1
ATOM 3394 N N . ARG A 1 423 ? -13.274 2.272 24.213 1.00 67.50 423 ARG A N 1
ATOM 3395 C CA . ARG A 1 423 ? -12.328 2.798 25.201 1.00 67.50 423 ARG A CA 1
ATOM 3396 C C . ARG A 1 423 ? -10.906 2.605 24.669 1.00 67.50 423 ARG A C 1
ATOM 3398 O O . ARG A 1 423 ? -10.234 1.646 25.030 1.00 67.50 423 ARG A O 1
ATOM 3405 N N . GLY A 1 424 ? -10.475 3.490 23.777 1.00 61.22 424 GLY A N 1
ATOM 3406 C CA . GLY A 1 424 ? -9.063 3.638 23.429 1.00 61.22 424 GLY A CA 1
ATOM 3407 C C . GLY A 1 424 ? -8.339 4.506 24.459 1.00 61.22 424 GLY A C 1
ATOM 3408 O O . GLY A 1 424 ? -8.961 5.338 25.122 1.00 61.22 424 GLY A O 1
ATOM 3409 N N . ASN A 1 425 ? -7.014 4.371 24.561 1.00 63.28 425 ASN A N 1
ATOM 3410 C CA . ASN A 1 425 ? -6.186 5.337 25.287 1.00 63.28 425 ASN A CA 1
ATOM 3411 C C . ASN A 1 425 ? -6.044 6.607 24.429 1.00 63.28 425 ASN A C 1
ATOM 3413 O O . ASN A 1 425 ? -5.007 6.851 23.818 1.00 63.28 425 ASN A O 1
ATOM 3417 N N . THR A 1 426 ? -7.109 7.405 24.336 1.00 59.66 426 THR A N 1
ATOM 3418 C CA . THR A 1 426 ? -7.129 8.669 23.576 1.00 59.66 426 THR A CA 1
ATOM 3419 C C . THR A 1 426 ? -6.440 9.823 24.304 1.00 59.66 426 THR A C 1
ATOM 3421 O O . THR A 1 426 ? -6.252 10.893 23.726 1.00 59.66 426 THR A O 1
ATOM 3424 N N . THR A 1 427 ? -6.040 9.631 25.562 1.00 60.84 427 THR A N 1
ATOM 3425 C CA . THR A 1 427 ? -5.463 10.686 26.394 1.00 60.84 427 THR A CA 1
ATOM 3426 C C . THR A 1 427 ? -3.990 10.890 26.063 1.00 60.84 427 THR A C 1
ATOM 3428 O O . THR A 1 427 ? -3.097 10.345 26.703 1.00 60.84 427 THR A O 1
ATOM 3431 N N . CYS A 1 428 ? -3.695 11.657 25.021 1.00 70.44 428 CYS A N 1
ATOM 3432 C CA . CYS A 1 428 ? -2.391 12.305 24.957 1.00 70.44 428 CYS A CA 1
ATOM 3433 C C . CYS A 1 428 ? -2.302 13.289 26.135 1.00 70.44 428 CYS A C 1
ATOM 3435 O O . CYS A 1 428 ? -3.230 14.087 26.274 1.00 70.44 428 CYS A O 1
ATOM 3437 N N . PRO A 1 429 ? -1.305 13.137 27.027 1.00 59.00 429 PRO A N 1
ATOM 3438 C CA . PRO A 1 429 ? -1.159 13.992 28.200 1.00 59.00 429 PRO A CA 1
ATOM 3439 C C . PRO A 1 429 ? -0.877 15.445 27.826 1.00 59.00 429 PRO A C 1
ATOM 3441 O O . PRO A 1 429 ? -0.323 15.672 26.721 1.00 59.00 429 PRO A O 1
#

InterPro domains:
  IPR029058 Alpha/Beta hydrolase fold [G3DSA:3.40.50.1820] (95-258)
  IPR029058 Alpha/Beta hydrolase fold [SSF53474] (146-247)

Secondary structure (DSSP, 8-state):
--HHHHHHHHHHHHHHHHHHHHHT---EEE--HHHHHHHBT-EETTEEEEEE-TTSPBPPPGGG-----HHHHHHTTS-HHHHHHHHTSTTS-HHHHHHHHHHHHHTT----SSPPHHHHHHHHHHHHHHHHHHHHHHHHHHHHHTT-SEEEEEE--TT--TTTTTTHHHHHHHHHHHT-TTS-EEEEEEEE-EEE-S-HHHHHHHHHHHHHHHHHHHHHHHHTS-TTS-EEEEEETTHHHHHHHHHS--HHHHTT--HHHHHHHHHHHHHHTSGGGPPP--TTEEEEEES--S-GGGGTTSS-----TT--S--PPP---SEEEEEE-TT-HHHHTTTS-TTTS---GGGT-HHHHH-BGGGBS--HHHHHHHTT---EEEEEE--SSS-TTS---SHHHHHTSHHHHHHHHHHHH--S---------

Foldseek 3Di:
DDPVVVVVVVVVCVVVVVVVV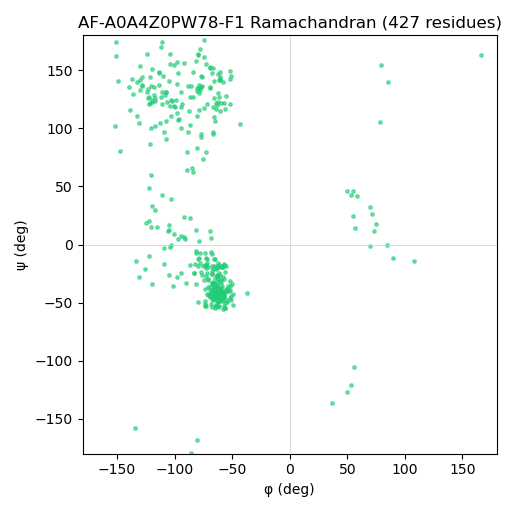VVQWDKAKQACQQVQLVADLDDDPQEHEWEAWLLQQTHAHVVLNQGRDPVLCRVQVGDPLSSQLVLLDPVDDPVSVVSSCSLCVVLVQDDDGPDDSVSSNVSSVSSSVSRLVVSLVSVQVVCVVLVAQAEEEEEEAAPDHPVLVPVVVVVVVVCDVPFQDPGRYHYYYYHYMAIDTPDLQQSLLSSVLSLQSSLLSLLLNQQSHDLAHQYQYEAEASRQLSVLNSAWDLLQQLVLHDPVSVVSSVSNVVSLPDQSSWHHNRANYFYEYALHQAFLSSLVGQLVTRHRPPCPDDSDQGNQHQAYEYEAEQLQCSQVVPPDDCSVRHHGCSRRDCCSQLPDPPPGNRHNVNSCVVSVRNYHYAYFHQHFQADSPDNPRGVVSSVRSVVSVVLRCCRRRHPDPGPGPPDPD